Protein AF-W4GQ49-F1 (afdb_monomer_lite)

pLDDT: mean 74.9, std 24.07, range [25.61, 97.69]

Radius of gyration: 34.47 Å; chains: 1; bounding box: 85×135×71 Å

InterPro domains:
  IPR004911 Gamma interferon inducible lysosomal thiol reductase GILT [PF03227] (167-269)
  IPR004911 Gamma interferon inducible lysosomal thiol reductase GILT [PTHR13234] (159-349)
  IPR036249 Thioredoxin-like superfamily [SSF52833] (159-332)

Secondary structure (DSSP, 8-state):
-EE-TTS-EE-TT-HHHHHHHHHHHHHHHHHTT-HHHHHHHHHHHTS--SS--HHHHHHHH--SHHHHHHHHHHHHHTHHHHHHHHHHHHHHT--SSS--EEETTEEESBTTB---HHHHHHHHHHH--S-GGGS-GGGGGSTB----PPPPP-----S--PPPPEEEEEE--TT-HHHHHHIIIIIHHHHH-HHHHHHEEEEEETTTT-EEEETTEEE-TT-HHHHHHHHHHHHHHHH--SGGGGHHHHHHHHH--S-HHHHHHHHB-HHHHHHHHHHHHSSHHHHHHHHHHHHHTTS--SSSSEEEETTEEE--TTT---HHHHHHHHHHH---STT--TTSPPP-----------------------------------------------PPP--GGG--SS-------TTTTPPPP--S---PPPPPPP-----------TTHHHHHHHHHHHHHHHHH-PPP----

Foldseek 3Di:
DAQDPVRADADPVGDQVSLLLLLLLLLCVVCVVPPVSSCQLVCQQPDDPPPDRSLVSLVVSPVDPVSSVSSVCSSVPPSSVSSVVVVVVCVLVPDLADDWDDDPHDTPADPPGDHDPCNVLLVCLLPDPDQLVPRPLVSLLRFAFFHPPPDPPPDVPPPDPQFAAKEKEWEAWAPDPLQLVCLLAQVLVLLSDVLSLSRHDYHYFHQQQWDAPDQLRIDDPVDDQRVLVNLLVLQQCVVRVSVSSQSNLNNQLRPDPDRPLVSLPRRHHDPRSVSSVVSSVDCNSSVSNVVSNVVCVVDDDPDPRWMDINNRTDDDNVGRAHNCNVLASSLVNGDDPVSRDPSRDDDPPDDDDDDDDDDDDDDDDDDDDDDDDDDDDDDDDDDDDDDDDDDDDDDDDDDPVPCPDDPDDDPDDPPRSDDPDPDDDDDDDDDDDDDDDDPDDPDDDPPVVVVVVVVVVVVVVVVPDDDDDDDD

Structure (mmCIF, N/CA/C/O backbone):
data_AF-W4GQ49-F1
#
_entry.id   AF-W4GQ49-F1
#
loop_
_atom_site.group_PDB
_atom_site.id
_atom_site.type_symbol
_atom_site.label_atom_id
_atom_site.label_alt_id
_atom_site.label_comp_id
_atom_site.label_asym_id
_atom_site.label_entity_id
_atom_site.label_seq_id
_atom_site.pdbx_PDB_ins_code
_atom_site.Cartn_x
_atom_site.Cartn_y
_atom_site.Cartn_z
_atom_site.occupancy
_atom_site.B_iso_or_equiv
_atom_site.auth_seq_id
_atom_site.auth_comp_id
_atom_site.auth_asym_id
_atom_site.auth_atom_id
_atom_site.pdbx_PDB_model_num
ATOM 1 N N . MET A 1 1 ? 31.361 7.564 -21.799 1.00 84.38 1 MET A N 1
ATOM 2 C CA . MET A 1 1 ? 31.299 7.613 -23.273 1.00 84.38 1 MET A CA 1
ATOM 3 C C . MET A 1 1 ? 31.057 9.055 -23.700 1.00 84.38 1 MET A C 1
ATOM 5 O O . MET A 1 1 ? 30.232 9.712 -23.076 1.00 84.38 1 MET A O 1
ATOM 9 N N . THR A 1 2 ? 31.770 9.559 -24.704 1.00 85.75 2 THR A N 1
ATOM 10 C CA . THR A 1 2 ? 31.690 10.951 -25.185 1.00 85.75 2 THR A CA 1
ATOM 11 C C . THR A 1 2 ? 31.572 10.992 -26.701 1.00 85.75 2 THR A C 1
ATOM 13 O O . THR A 1 2 ? 32.126 10.136 -27.381 1.00 85.75 2 THR A O 1
ATOM 16 N N . GLU A 1 3 ? 30.863 11.976 -27.250 1.00 85.25 3 GLU A N 1
ATOM 17 C CA . GLU A 1 3 ? 30.873 12.192 -28.701 1.00 85.25 3 GLU A CA 1
ATOM 18 C C . GLU A 1 3 ? 32.237 12.722 -29.147 1.00 85.25 3 GLU A C 1
ATOM 20 O O . GLU A 1 3 ? 32.790 13.629 -28.519 1.00 85.25 3 GLU A O 1
ATOM 25 N N . SER A 1 4 ? 32.768 12.165 -30.232 1.00 81.44 4 SER A N 1
ATOM 26 C CA . SER A 1 4 ? 34.001 12.644 -30.848 1.00 81.44 4 SER A CA 1
ATOM 27 C C . SER A 1 4 ? 33.713 13.733 -31.882 1.00 81.44 4 SER A C 1
ATOM 29 O O . SER A 1 4 ? 32.619 13.835 -32.443 1.00 81.44 4 SER A O 1
ATOM 31 N N . ALA A 1 5 ? 34.714 14.574 -32.149 1.00 76.38 5 ALA A N 1
ATOM 32 C CA . ALA A 1 5 ? 34.583 15.729 -33.040 1.00 76.38 5 ALA A CA 1
ATOM 33 C C . ALA A 1 5 ? 34.258 15.361 -34.504 1.00 76.38 5 ALA A C 1
ATOM 35 O O . ALA A 1 5 ? 33.762 16.198 -35.254 1.00 76.38 5 ALA A O 1
ATOM 36 N N . ASP A 1 6 ? 34.525 14.120 -34.910 1.00 79.75 6 ASP A N 1
ATOM 37 C CA . ASP A 1 6 ? 34.216 13.554 -36.227 1.00 79.75 6 ASP A CA 1
ATOM 38 C C . ASP A 1 6 ? 32.800 12.953 -36.319 1.00 79.75 6 ASP A C 1
ATOM 40 O O . ASP A 1 6 ? 32.437 12.366 -37.338 1.00 79.75 6 ASP A O 1
ATOM 44 N N . GLY A 1 7 ? 31.980 13.101 -35.272 1.00 75.31 7 GLY A N 1
ATOM 45 C CA . GLY A 1 7 ? 30.632 12.540 -35.228 1.00 75.31 7 GLY A CA 1
ATOM 46 C C . GLY A 1 7 ? 30.602 11.041 -34.917 1.00 75.31 7 GLY A C 1
ATOM 47 O O . GLY A 1 7 ? 29.582 10.395 -35.170 1.00 75.31 7 GLY A O 1
ATOM 48 N N . GLY A 1 8 ? 31.686 10.488 -34.374 1.00 82.25 8 GLY A N 1
ATOM 49 C CA . GLY A 1 8 ? 31.729 9.163 -33.760 1.00 82.25 8 GLY A CA 1
ATOM 50 C C . GLY A 1 8 ? 31.443 9.192 -32.253 1.00 82.25 8 GLY A C 1
ATOM 51 O O . GLY A 1 8 ? 30.921 10.170 -31.707 1.00 82.25 8 GLY A O 1
ATOM 52 N N . VAL A 1 9 ? 31.795 8.096 -31.578 1.00 88.25 9 VAL A N 1
ATOM 53 C CA . VAL A 1 9 ? 31.730 7.994 -30.118 1.00 88.25 9 VAL A CA 1
ATOM 54 C C . VAL A 1 9 ? 33.012 7.390 -29.568 1.00 88.25 9 VAL A C 1
ATOM 56 O O . VAL A 1 9 ? 33.539 6.421 -30.113 1.00 88.25 9 VAL A O 1
ATOM 59 N N . GLU A 1 10 ? 33.489 7.954 -28.467 1.00 89.88 10 GLU A N 1
ATOM 60 C CA . GLU A 1 10 ? 34.624 7.476 -27.691 1.00 89.88 10 GLU A CA 1
ATOM 61 C C . GLU A 1 10 ? 34.137 6.804 -26.404 1.00 89.88 10 GLU A C 1
ATOM 63 O O . GLU A 1 10 ? 33.393 7.383 -25.602 1.00 89.88 10 GLU A O 1
ATOM 68 N N . CYS A 1 11 ? 34.569 5.562 -26.199 1.00 87.12 11 CYS A N 1
ATOM 69 C CA . CYS A 1 11 ? 34.204 4.732 -25.053 1.00 87.12 11 CYS A CA 1
ATOM 70 C C . CYS A 1 11 ? 35.450 4.416 -24.218 1.00 87.12 11 CYS A C 1
ATOM 72 O O . CYS A 1 11 ? 36.567 4.383 -24.739 1.00 87.12 11 CYS A O 1
ATOM 74 N N . VAL A 1 12 ? 35.267 4.235 -22.910 1.00 84.94 12 VAL A N 1
ATOM 75 C CA . VAL A 1 12 ? 36.365 4.147 -21.931 1.00 84.94 12 VAL A CA 1
ATOM 76 C C . VAL A 1 12 ? 37.170 2.854 -22.117 1.00 84.94 12 VAL A C 1
ATOM 78 O O . VAL A 1 12 ? 38.396 2.876 -22.096 1.00 84.94 12 VAL A O 1
ATOM 81 N N . GLY A 1 13 ? 36.485 1.745 -22.382 1.00 82.75 13 GLY A N 1
ATOM 82 C CA . GLY A 1 13 ? 37.007 0.445 -22.803 1.00 82.75 13 GLY A CA 1
ATOM 83 C C . GLY A 1 13 ? 37.364 0.360 -24.294 1.00 82.75 13 GLY A C 1
ATOM 84 O O . GLY A 1 13 ? 37.640 -0.725 -24.808 1.00 82.75 13 GLY A O 1
ATOM 85 N N . GLY A 1 14 ? 37.385 1.487 -25.011 1.00 88.44 14 GLY A N 1
ATOM 86 C CA . GLY A 1 14 ? 37.837 1.576 -26.396 1.00 88.44 14 GLY A CA 1
ATOM 87 C C . GLY A 1 14 ? 36.820 1.090 -27.434 1.00 88.44 14 GLY A C 1
ATOM 88 O O . GLY A 1 14 ? 35.615 1.020 -27.202 1.00 88.44 14 GLY A O 1
ATOM 89 N N . LYS A 1 15 ? 37.313 0.772 -28.639 1.00 87.19 15 LYS A N 1
ATOM 90 C CA . LYS A 1 15 ? 36.462 0.510 -29.818 1.00 87.19 15 LYS A CA 1
ATOM 91 C C . LYS A 1 15 ? 35.533 -0.695 -29.657 1.00 87.19 15 LYS A C 1
ATOM 93 O O . LYS A 1 15 ? 34.429 -0.669 -30.188 1.00 87.19 15 LYS A O 1
ATOM 98 N N . ALA A 1 16 ? 35.972 -1.735 -28.946 1.00 86.00 16 ALA A N 1
ATOM 99 C CA . ALA A 1 16 ? 35.158 -2.926 -28.715 1.00 86.00 16 ALA A CA 1
ATOM 100 C C . ALA A 1 16 ? 33.940 -2.625 -27.826 1.00 86.00 16 ALA A C 1
ATOM 102 O O . ALA A 1 16 ? 32.863 -3.139 -28.105 1.00 86.00 16 ALA A O 1
ATOM 103 N N . GLU A 1 17 ? 34.092 -1.758 -26.819 1.00 88.06 17 GLU A N 1
ATOM 104 C CA . GLU A 1 17 ? 32.987 -1.285 -25.973 1.00 88.06 17 GLU A CA 1
ATOM 105 C C . GLU A 1 17 ? 32.008 -0.422 -26.785 1.00 88.06 17 GLU A C 1
ATOM 107 O O . GLU A 1 17 ? 30.797 -0.610 -26.702 1.00 88.06 17 GLU A O 1
ATOM 112 N N . CYS A 1 18 ? 32.511 0.470 -27.647 1.00 89.31 18 CYS A N 1
ATOM 113 C CA . CYS A 1 18 ? 31.642 1.246 -28.539 1.00 89.31 18 CYS A CA 1
ATOM 114 C C . CYS A 1 18 ? 30.827 0.358 -29.484 1.00 89.31 18 CYS A C 1
ATOM 116 O O . CYS A 1 18 ? 29.641 0.607 -29.697 1.00 89.31 18 CYS A O 1
ATOM 118 N N . ASP A 1 19 ? 31.449 -0.684 -30.041 1.00 90.19 19 ASP A N 1
ATOM 119 C CA . ASP A 1 19 ? 30.754 -1.643 -30.898 1.00 90.19 19 ASP A CA 1
ATOM 120 C C . ASP A 1 19 ? 29.644 -2.378 -30.133 1.00 90.19 19 ASP A C 1
ATOM 122 O O . ASP A 1 19 ? 28.528 -2.509 -30.639 1.00 90.19 19 ASP A O 1
ATOM 126 N N . ALA A 1 20 ? 29.927 -2.770 -28.886 1.00 90.12 20 ALA A N 1
ATOM 127 C CA . ALA A 1 20 ? 28.974 -3.394 -27.973 1.00 90.12 20 ALA A CA 1
ATOM 128 C C . ALA A 1 20 ? 27.756 -2.497 -27.719 1.00 90.12 20 ALA A C 1
ATOM 130 O O . ALA A 1 20 ? 26.614 -2.926 -27.876 1.00 90.12 20 ALA A O 1
ATOM 131 N N . HIS A 1 21 ? 27.990 -1.226 -27.392 1.00 92.12 21 HIS A N 1
ATOM 132 C CA . HIS A 1 21 ? 26.919 -0.280 -27.100 1.00 92.12 21 HIS A CA 1
ATOM 133 C C . HIS A 1 21 ? 26.017 0.006 -28.302 1.00 92.12 21 HIS A C 1
ATOM 135 O O . HIS A 1 21 ? 24.813 0.188 -28.123 1.00 92.12 21 HIS A O 1
ATOM 141 N N . LEU A 1 22 ? 26.555 -0.007 -29.527 1.00 93.69 22 LEU A N 1
ATOM 142 C CA . LEU A 1 22 ? 25.735 0.085 -30.738 1.00 93.69 22 LEU A CA 1
ATOM 143 C C . LEU A 1 22 ? 24.793 -1.118 -30.871 1.00 93.69 22 LEU A C 1
ATOM 145 O O . LEU A 1 22 ? 23.616 -0.945 -31.191 1.00 93.69 22 LEU A O 1
ATOM 149 N N . TRP A 1 23 ? 25.282 -2.329 -30.590 1.00 94.88 23 TRP A N 1
ATOM 150 C CA . TRP A 1 23 ? 24.435 -3.522 -30.558 1.00 94.88 23 TRP A CA 1
ATOM 151 C C . TRP A 1 23 ? 23.363 -3.433 -29.474 1.00 94.88 23 TRP A C 1
ATOM 153 O O . TRP A 1 23 ? 22.190 -3.672 -29.752 1.00 94.88 23 TRP A O 1
ATOM 163 N N . MET A 1 24 ? 23.739 -3.037 -28.259 1.00 94.75 24 MET A N 1
ATOM 164 C CA . MET A 1 24 ? 22.813 -2.903 -27.131 1.00 94.75 24 MET A CA 1
ATOM 165 C C . MET A 1 24 ? 21.728 -1.859 -27.404 1.00 94.75 24 MET A C 1
ATOM 167 O O . MET A 1 24 ? 20.563 -2.116 -27.113 1.00 94.75 24 MET A O 1
ATOM 171 N N . ALA A 1 25 ? 22.072 -0.727 -28.027 1.00 96.06 25 ALA A N 1
ATOM 172 C CA . ALA A 1 25 ? 21.101 0.281 -28.451 1.00 96.06 25 ALA A CA 1
ATOM 173 C C . ALA A 1 25 ? 20.069 -0.300 -29.435 1.00 96.06 25 ALA A C 1
ATOM 175 O O . ALA A 1 25 ? 18.867 -0.097 -29.268 1.00 96.06 25 ALA A O 1
ATOM 176 N N . CYS A 1 26 ? 20.521 -1.093 -30.409 1.00 97.06 26 CYS A N 1
ATOM 177 C CA . CYS A 1 26 ? 19.638 -1.775 -31.355 1.00 97.06 26 CYS A CA 1
ATOM 178 C C . CYS A 1 26 ? 18.760 -2.851 -30.698 1.00 97.06 26 CYS A C 1
ATOM 180 O O . CYS A 1 26 ? 17.586 -2.981 -31.041 1.00 97.06 26 CYS A O 1
ATOM 182 N N . ILE A 1 27 ? 19.292 -3.604 -29.729 1.00 95.69 27 ILE A N 1
ATOM 183 C CA . ILE A 1 27 ? 18.521 -4.592 -28.956 1.00 95.69 27 ILE A CA 1
ATOM 184 C C . ILE A 1 27 ? 17.431 -3.889 -28.139 1.00 95.69 27 ILE A C 1
ATOM 186 O O . ILE A 1 27 ? 16.280 -4.332 -28.134 1.00 95.69 27 ILE A O 1
ATOM 190 N N . LEU A 1 28 ? 17.773 -2.778 -27.477 1.00 95.06 28 LEU A N 1
ATOM 191 C CA . LEU A 1 28 ? 16.820 -1.974 -26.714 1.00 95.06 28 LEU A CA 1
ATOM 192 C C . LEU A 1 28 ? 15.681 -1.476 -27.605 1.00 95.06 28 LEU A C 1
ATOM 194 O O . LEU A 1 28 ? 14.524 -1.645 -27.229 1.00 95.06 28 LEU A O 1
ATOM 198 N N . ASP A 1 29 ? 15.981 -0.930 -28.787 1.00 95.88 29 ASP A N 1
ATOM 199 C CA . ASP A 1 29 ? 14.945 -0.431 -29.696 1.00 95.88 29 ASP A CA 1
ATOM 200 C C . ASP A 1 29 ? 14.069 -1.555 -30.270 1.00 95.88 29 ASP A C 1
ATOM 202 O O . ASP A 1 29 ? 12.838 -1.466 -30.220 1.00 95.88 29 ASP A O 1
ATOM 206 N N . ARG A 1 30 ? 14.681 -2.654 -30.734 1.00 95.00 30 ARG A N 1
ATOM 207 C CA . ARG A 1 30 ? 13.967 -3.788 -31.345 1.00 95.00 30 ARG A CA 1
ATOM 208 C C . ARG A 1 30 ? 12.953 -4.419 -30.394 1.00 95.00 30 ARG A C 1
ATOM 210 O O . ARG A 1 30 ? 11.854 -4.773 -30.820 1.00 95.00 30 ARG A O 1
ATOM 217 N N . PHE A 1 31 ? 13.307 -4.557 -29.116 1.00 95.00 31 PHE A N 1
ATOM 218 C CA . PHE A 1 31 ? 12.493 -5.268 -28.126 1.00 95.00 31 PHE A CA 1
ATOM 219 C C . PHE A 1 31 ? 11.797 -4.349 -27.111 1.00 95.00 31 PHE A C 1
ATOM 221 O O . PHE A 1 31 ? 11.139 -4.857 -26.203 1.00 95.00 31 PHE A O 1
ATOM 228 N N . LYS A 1 32 ? 11.840 -3.016 -27.278 1.00 92.38 32 LYS A N 1
ATOM 229 C CA . LYS A 1 32 ? 11.320 -2.014 -26.315 1.00 92.38 32 LYS A CA 1
ATOM 230 C C . LYS A 1 32 ? 9.900 -2.251 -25.794 1.00 92.38 32 LYS A C 1
ATOM 232 O O . LYS A 1 32 ? 9.590 -1.866 -24.672 1.00 92.38 32 LYS A O 1
ATOM 237 N N . ALA A 1 33 ? 9.040 -2.898 -26.581 1.00 93.38 33 ALA A N 1
ATOM 238 C CA . ALA A 1 33 ? 7.663 -3.207 -26.197 1.00 93.38 33 ALA A CA 1
ATOM 239 C C . ALA A 1 33 ? 7.535 -4.372 -25.191 1.00 93.38 33 ALA A C 1
ATOM 241 O O . ALA A 1 33 ? 6.463 -4.577 -24.625 1.00 93.38 33 ALA A O 1
ATOM 242 N N . SER A 1 34 ? 8.597 -5.152 -24.966 1.00 91.69 34 SER A N 1
ATOM 243 C CA . SER A 1 34 ? 8.596 -6.314 -24.076 1.00 91.69 34 SER A CA 1
ATOM 244 C C . SER A 1 34 ? 9.815 -6.285 -23.152 1.00 91.69 34 SER A C 1
ATOM 246 O O . SER A 1 34 ? 10.869 -6.819 -23.507 1.00 91.69 34 SER A O 1
ATOM 248 N N . PRO A 1 35 ? 9.674 -5.752 -21.920 1.00 86.69 35 PRO A N 1
ATOM 249 C CA . PRO A 1 35 ? 10.741 -5.775 -20.918 1.00 86.69 35 PRO A CA 1
ATOM 250 C C . PRO A 1 35 ? 11.308 -7.180 -20.683 1.00 86.69 35 PRO A C 1
ATOM 252 O O . PRO A 1 35 ? 12.508 -7.344 -20.469 1.00 86.69 35 PRO A O 1
ATOM 255 N N . LYS A 1 36 ? 10.463 -8.217 -20.786 1.00 86.50 36 LYS A N 1
ATOM 256 C CA . LYS A 1 36 ? 10.875 -9.623 -20.698 1.00 86.50 36 LYS A CA 1
ATOM 257 C C . LYS A 1 36 ? 11.817 -10.023 -21.836 1.00 86.50 36 LYS A C 1
ATOM 259 O O . LYS A 1 36 ? 12.846 -10.638 -21.570 1.00 86.50 36 LYS A O 1
ATOM 264 N N . ASN A 1 37 ? 11.479 -9.707 -23.086 1.00 88.62 37 ASN A N 1
ATOM 265 C CA . ASN A 1 37 ? 12.320 -10.087 -24.222 1.00 88.62 37 ASN A CA 1
ATOM 266 C C . ASN A 1 37 ? 13.613 -9.270 -24.221 1.00 88.62 37 ASN A C 1
ATOM 268 O O . ASN A 1 37 ? 14.686 -9.859 -24.309 1.00 88.62 37 ASN A O 1
ATOM 272 N N . THR A 1 38 ? 13.525 -7.951 -24.014 1.00 92.12 38 THR A N 1
ATOM 273 C CA . THR A 1 38 ? 14.699 -7.075 -23.898 1.00 92.12 38 THR A CA 1
ATOM 274 C C . THR A 1 38 ? 15.666 -7.577 -22.834 1.00 92.12 38 THR A C 1
ATOM 276 O O . THR A 1 38 ? 16.837 -7.780 -23.131 1.00 92.12 38 THR A O 1
ATOM 279 N N . SER A 1 39 ? 15.189 -7.841 -21.611 1.00 85.88 39 SER A N 1
ATOM 280 C CA . SER A 1 39 ? 16.050 -8.328 -20.521 1.00 85.88 39 SER A CA 1
ATOM 281 C C . SER A 1 39 ? 16.631 -9.714 -20.796 1.00 85.88 39 SER A C 1
ATOM 283 O O . SER A 1 39 ? 17.797 -9.946 -20.499 1.00 85.88 39 SER A O 1
ATOM 285 N N . THR A 1 40 ? 15.864 -10.621 -21.409 1.00 86.81 40 THR A N 1
ATOM 286 C CA . THR A 1 40 ? 16.351 -11.962 -21.776 1.00 86.81 40 THR A CA 1
ATOM 287 C C . THR A 1 40 ? 17.489 -11.882 -22.792 1.00 86.81 40 THR A C 1
ATOM 289 O O . THR A 1 40 ? 18.523 -12.526 -22.614 1.00 86.81 40 THR A O 1
ATOM 292 N N . HIS A 1 41 ? 17.314 -11.083 -23.845 1.00 89.81 41 HIS A N 1
ATOM 293 C CA . HIS A 1 41 ? 18.328 -10.918 -24.880 1.00 89.81 41 HIS A CA 1
ATOM 294 C C . HIS A 1 41 ? 19.544 -10.152 -24.366 1.00 89.81 41 HIS A C 1
ATOM 296 O O . HIS A 1 41 ? 20.662 -10.597 -24.604 1.00 89.81 41 HIS A O 1
ATOM 302 N N . MET A 1 42 ? 19.340 -9.076 -23.601 1.00 89.75 42 MET A N 1
ATOM 303 C CA . MET A 1 42 ? 20.432 -8.314 -22.997 1.00 89.75 42 MET A CA 1
ATOM 304 C C . MET A 1 42 ? 21.261 -9.185 -22.049 1.00 89.75 42 MET A C 1
ATOM 306 O O . MET A 1 42 ? 22.477 -9.223 -22.165 1.00 89.75 42 MET A O 1
ATOM 310 N N . ALA A 1 43 ? 20.619 -9.972 -21.179 1.00 86.31 43 ALA A N 1
ATOM 311 C CA . ALA A 1 43 ? 21.322 -10.866 -20.260 1.00 86.31 43 ALA A CA 1
ATOM 312 C C . ALA A 1 43 ? 22.131 -11.959 -20.977 1.00 86.31 43 ALA A C 1
ATOM 314 O O . ALA A 1 43 ? 23.179 -12.363 -20.482 1.00 86.31 43 ALA A O 1
ATOM 315 N N . CYS A 1 44 ? 21.657 -12.450 -22.128 1.00 86.25 44 CYS A N 1
ATOM 316 C CA . CYS A 1 44 ? 22.440 -13.356 -22.969 1.00 86.25 44 CYS A CA 1
ATOM 317 C C . CYS A 1 44 ? 23.625 -12.631 -23.615 1.00 86.25 44 CYS A C 1
ATOM 319 O O . CYS A 1 44 ? 24.736 -13.154 -23.621 1.00 86.25 44 CYS A O 1
ATOM 321 N N . PHE A 1 45 ? 23.387 -11.432 -24.147 1.00 86.38 45 PHE A N 1
ATOM 322 C CA . PHE A 1 45 ? 24.373 -10.660 -24.896 1.00 86.38 45 PHE A CA 1
ATOM 323 C C . PHE A 1 45 ? 25.534 -10.175 -24.011 1.00 86.38 45 PHE A C 1
ATOM 325 O O . PHE A 1 45 ? 26.696 -10.248 -24.408 1.00 86.38 45 PHE A O 1
ATOM 332 N N . GLU A 1 46 ? 25.221 -9.780 -22.778 1.00 84.75 46 GLU A N 1
ATOM 333 C CA . GLU A 1 46 ? 26.175 -9.414 -21.719 1.00 84.75 46 GLU A CA 1
ATOM 334 C C . GLU A 1 46 ? 26.818 -10.629 -21.036 1.00 84.75 46 GLU A C 1
ATOM 336 O O . GLU A 1 46 ? 27.689 -10.489 -20.182 1.00 84.75 46 GLU A O 1
ATOM 341 N N . SER A 1 47 ? 26.381 -11.846 -21.363 1.00 75.00 47 SER A N 1
ATOM 342 C CA . SER A 1 47 ? 26.927 -13.049 -20.745 1.00 75.00 47 SER A CA 1
ATOM 343 C C . SER A 1 47 ? 28.263 -13.467 -21.355 1.00 75.00 47 SER A C 1
ATOM 345 O O . SER A 1 47 ? 28.453 -13.318 -22.560 1.00 75.00 47 SER A O 1
ATOM 347 N N . ASP A 1 48 ? 29.123 -14.030 -20.496 1.00 67.81 48 ASP A N 1
ATOM 348 C CA . ASP A 1 48 ? 30.453 -14.634 -20.712 1.00 67.81 48 ASP A CA 1
ATOM 349 C C . ASP A 1 48 ? 31.397 -13.925 -21.715 1.00 67.81 48 ASP A C 1
ATOM 351 O O . ASP A 1 48 ? 31.107 -13.733 -22.899 1.00 67.81 48 ASP A O 1
ATOM 355 N N . ASP A 1 49 ? 32.608 -13.616 -21.253 1.00 62.03 49 ASP A N 1
ATOM 356 C CA . ASP A 1 49 ? 33.684 -12.969 -22.021 1.00 62.03 49 ASP A CA 1
ATOM 357 C C . ASP A 1 49 ? 34.484 -13.968 -22.879 1.00 62.03 49 ASP A C 1
ATOM 359 O O . ASP A 1 49 ? 35.663 -13.761 -23.178 1.00 62.03 49 ASP A O 1
ATOM 363 N N . SER A 1 50 ? 33.879 -15.094 -23.268 1.00 54.00 50 SER A N 1
ATOM 364 C CA . SER A 1 50 ? 34.567 -16.233 -23.883 1.00 54.00 50 SER A CA 1
ATOM 365 C C . SER A 1 50 ? 34.982 -16.006 -25.341 1.00 54.00 50 SER A C 1
ATOM 367 O O . SER A 1 50 ? 34.571 -16.731 -26.233 1.00 54.00 50 SER A O 1
ATOM 369 N N . GLY A 1 51 ? 35.836 -15.016 -25.615 1.00 62.22 51 GLY A N 1
ATOM 370 C CA . GLY A 1 51 ? 36.564 -14.850 -26.884 1.00 62.22 51 GLY A CA 1
ATOM 371 C C . GLY A 1 51 ? 35.711 -14.685 -28.151 1.00 62.22 51 GLY A C 1
ATOM 372 O O . GLY A 1 51 ? 36.267 -14.658 -29.248 1.00 62.22 51 GLY A O 1
ATOM 373 N N . TYR A 1 52 ? 34.389 -14.589 -28.014 1.00 75.06 52 TYR A N 1
ATOM 374 C CA . TYR A 1 52 ? 33.437 -14.415 -29.102 1.00 75.06 52 TYR A CA 1
ATOM 375 C C . TYR A 1 52 ? 33.418 -12.967 -29.584 1.00 75.06 52 TYR A C 1
ATOM 377 O O . TYR A 1 52 ? 33.504 -12.030 -28.788 1.00 75.06 52 TYR A O 1
ATOM 385 N N . THR A 1 53 ? 33.255 -12.772 -30.892 1.00 85.31 53 THR A N 1
ATOM 386 C CA . THR A 1 53 ? 32.974 -11.440 -31.434 1.00 85.31 53 THR A CA 1
ATOM 387 C C . THR A 1 53 ? 31.534 -11.032 -31.116 1.00 85.31 53 THR A C 1
ATOM 389 O O . THR A 1 53 ? 30.670 -11.879 -30.876 1.00 85.31 53 THR A O 1
ATOM 392 N N . TRP A 1 54 ? 31.229 -9.733 -31.166 1.00 86.19 54 TRP A N 1
ATOM 393 C CA . TRP A 1 54 ? 29.852 -9.263 -30.979 1.00 86.19 54 TRP A CA 1
ATOM 394 C C . TRP A 1 54 ? 28.876 -9.868 -31.997 1.00 86.19 54 TRP A C 1
ATOM 396 O O . TRP A 1 54 ? 27.748 -10.199 -31.643 1.00 86.19 54 TRP A O 1
ATOM 406 N N . SER A 1 55 ? 29.324 -10.106 -33.231 1.00 84.25 55 SER A N 1
ATOM 407 C CA . SER A 1 55 ? 28.530 -10.793 -34.257 1.00 84.25 55 SER A CA 1
ATOM 408 C C . SER A 1 55 ? 28.233 -12.254 -33.896 1.00 84.25 55 SER A C 1
ATOM 410 O O . SER A 1 55 ? 27.118 -12.722 -34.121 1.00 84.25 55 SER A O 1
ATOM 412 N N . ASP A 1 56 ? 29.185 -12.970 -33.286 1.00 85.94 56 ASP A N 1
ATOM 413 C CA . ASP A 1 56 ? 28.954 -14.344 -32.813 1.00 85.94 56 ASP A CA 1
ATOM 414 C C . ASP A 1 56 ? 27.915 -14.364 -31.686 1.00 85.94 56 ASP A C 1
ATOM 416 O O . ASP A 1 56 ? 27.037 -15.230 -31.654 1.00 85.94 56 ASP A O 1
ATOM 420 N N . LYS A 1 57 ? 27.962 -13.366 -30.791 1.00 87.00 57 LYS A N 1
ATOM 421 C CA . LYS A 1 57 ? 26.960 -13.192 -29.733 1.00 87.00 57 LYS A CA 1
ATOM 422 C C . LYS A 1 57 ? 25.571 -12.905 -30.304 1.00 87.00 57 LYS A C 1
ATOM 424 O O . LYS A 1 57 ? 24.592 -13.424 -29.771 1.00 87.00 57 LYS A O 1
ATOM 429 N N . ILE A 1 58 ? 25.463 -12.166 -31.412 1.00 89.56 58 ILE A N 1
ATOM 430 C CA . ILE A 1 58 ? 24.185 -11.988 -32.119 1.00 89.56 58 ILE A CA 1
ATOM 431 C C . ILE A 1 58 ? 23.663 -13.330 -32.639 1.00 89.56 58 ILE A C 1
ATOM 433 O O . ILE A 1 58 ? 22.537 -13.714 -32.329 1.00 89.56 58 ILE A O 1
ATOM 437 N N . ALA A 1 59 ? 24.489 -14.090 -33.357 1.00 85.50 59 ALA A N 1
ATOM 438 C CA . ALA A 1 59 ? 24.082 -15.393 -33.884 1.00 85.50 59 ALA A CA 1
ATOM 439 C C . ALA A 1 59 ? 23.683 -16.387 -32.775 1.00 85.50 59 ALA A C 1
ATOM 441 O O . ALA A 1 59 ? 22.808 -17.231 -32.969 1.00 85.50 59 ALA A O 1
ATOM 442 N N . PHE A 1 60 ? 24.310 -16.289 -31.600 1.00 86.06 60 PHE A N 1
ATOM 443 C CA . PHE A 1 60 ? 24.025 -17.159 -30.463 1.00 86.06 60 PHE A CA 1
ATOM 444 C C . PHE A 1 60 ? 22.767 -16.748 -29.680 1.00 86.06 60 PHE A C 1
ATOM 446 O O . PHE A 1 60 ? 21.923 -17.592 -29.364 1.00 86.06 60 PHE A O 1
ATOM 453 N N . CYS A 1 61 ? 22.629 -15.461 -29.354 1.00 88.31 61 CYS A N 1
ATOM 454 C CA . CYS A 1 61 ? 21.565 -14.954 -28.483 1.00 88.31 61 CYS A CA 1
ATOM 455 C C . CYS A 1 61 ? 20.237 -14.691 -29.204 1.00 88.31 61 CYS A C 1
ATOM 457 O O . CYS A 1 61 ? 19.200 -14.563 -28.544 1.00 88.31 61 CYS A O 1
ATOM 459 N N . PHE A 1 62 ? 20.245 -14.641 -30.537 1.00 90.44 62 PHE A N 1
ATOM 460 C CA . PHE A 1 62 ? 19.075 -14.352 -31.361 1.00 90.44 62 PHE A CA 1
ATOM 461 C C . PHE A 1 62 ? 18.846 -15.498 -32.344 1.00 90.44 62 PHE A C 1
ATOM 463 O O . PHE A 1 62 ? 19.455 -15.579 -33.404 1.00 90.44 62 PHE A O 1
ATOM 470 N N . LYS A 1 63 ? 17.961 -16.425 -31.959 1.00 84.81 63 LYS A N 1
ATOM 471 C CA . LYS A 1 63 ? 17.664 -17.633 -32.749 1.00 84.81 63 LYS A CA 1
ATOM 472 C C . LYS A 1 63 ? 16.818 -17.356 -33.990 1.00 84.81 63 LYS A C 1
ATOM 474 O O . LYS A 1 63 ? 16.828 -18.165 -34.913 1.00 84.81 63 LYS A O 1
ATOM 479 N N . ASP A 1 64 ? 16.050 -16.270 -33.980 1.00 92.00 64 ASP A N 1
ATOM 480 C CA . ASP A 1 64 ? 15.283 -15.839 -35.142 1.00 92.00 64 ASP A CA 1
ATOM 481 C C . ASP A 1 64 ? 16.212 -15.091 -36.105 1.00 92.00 64 ASP A C 1
ATOM 483 O O . ASP A 1 64 ? 16.806 -14.068 -35.758 1.00 92.00 64 ASP A O 1
ATOM 487 N N . ALA A 1 65 ? 16.337 -15.615 -37.325 1.00 90.81 65 ALA A N 1
ATOM 488 C CA . ALA A 1 65 ? 17.171 -15.019 -38.358 1.00 90.81 65 ALA A CA 1
ATOM 489 C C . ALA A 1 65 ? 16.707 -13.601 -38.730 1.00 90.81 65 ALA A C 1
ATOM 491 O O . ALA A 1 65 ? 17.546 -12.753 -39.020 1.00 90.81 65 ALA A O 1
ATOM 492 N N . ALA A 1 66 ? 15.400 -13.320 -38.681 1.00 94.12 66 ALA A N 1
ATOM 493 C CA . ALA A 1 66 ? 14.870 -11.994 -38.974 1.00 94.12 66 ALA A CA 1
ATOM 494 C C . ALA A 1 66 ? 15.298 -10.967 -37.917 1.00 94.12 66 ALA A C 1
ATOM 496 O O . ALA A 1 66 ? 15.619 -9.831 -38.263 1.00 94.12 66 ALA A O 1
ATOM 497 N N . ASP A 1 67 ? 15.353 -11.366 -36.642 1.00 94.25 67 ASP A N 1
ATOM 498 C CA . ASP A 1 67 ? 15.839 -10.493 -35.572 1.00 94.25 67 ASP A CA 1
ATOM 499 C C . ASP A 1 67 ? 17.341 -10.237 -35.702 1.00 94.25 67 ASP A C 1
ATOM 501 O O . ASP A 1 67 ? 17.770 -9.089 -35.608 1.00 94.25 67 ASP A O 1
ATOM 505 N N . ALA A 1 68 ? 18.141 -11.268 -35.991 1.00 92.94 68 ALA A N 1
ATOM 506 C CA . ALA A 1 68 ? 19.571 -11.093 -36.240 1.00 92.94 68 ALA A CA 1
ATOM 507 C C . ALA A 1 68 ? 19.825 -10.135 -37.421 1.00 92.94 68 ALA A C 1
ATOM 509 O O . ALA A 1 68 ? 20.598 -9.184 -37.287 1.00 92.94 68 ALA A O 1
ATOM 510 N N . THR A 1 69 ? 19.132 -10.324 -38.551 1.00 95.44 69 THR A N 1
ATOM 511 C CA . THR A 1 69 ? 19.221 -9.429 -39.717 1.00 95.44 69 THR A CA 1
ATOM 512 C C . THR A 1 69 ? 18.834 -7.995 -39.362 1.00 95.44 69 THR A C 1
ATOM 514 O O . THR A 1 69 ? 19.596 -7.075 -39.658 1.00 95.44 69 THR A O 1
ATOM 517 N N . ALA A 1 70 ? 17.713 -7.795 -38.665 1.00 96.19 70 ALA A N 1
ATOM 518 C CA . ALA A 1 70 ? 17.261 -6.464 -38.265 1.00 96.19 70 ALA A CA 1
ATOM 519 C C . ALA A 1 70 ? 18.265 -5.755 -37.340 1.00 96.19 70 ALA A C 1
ATOM 521 O O . ALA A 1 70 ? 18.473 -4.548 -37.460 1.00 96.19 70 ALA A O 1
ATOM 522 N N . LEU A 1 71 ? 18.922 -6.486 -36.434 1.00 96.62 71 LEU A N 1
ATOM 523 C CA . LEU A 1 71 ? 19.948 -5.916 -35.559 1.00 96.62 71 LEU A CA 1
ATOM 524 C C . LEU A 1 71 ? 21.200 -5.503 -36.353 1.00 96.62 71 LEU A C 1
ATOM 526 O O . LEU A 1 71 ? 21.749 -4.429 -36.099 1.00 96.62 71 LEU A O 1
ATOM 530 N N . HIS A 1 72 ? 21.627 -6.300 -37.340 1.00 95.50 72 HIS A N 1
ATOM 531 C CA . HIS A 1 72 ? 22.721 -5.928 -38.249 1.00 95.50 72 HIS A CA 1
ATOM 532 C C . HIS A 1 72 ? 22.388 -4.656 -39.048 1.00 95.50 72 HIS A C 1
ATOM 534 O O . HIS A 1 72 ? 23.195 -3.722 -39.100 1.00 95.50 72 HIS A O 1
ATOM 540 N N . GLU A 1 73 ? 21.191 -4.591 -39.634 1.00 96.75 73 GLU A N 1
ATOM 541 C CA . GLU A 1 73 ? 20.709 -3.416 -40.368 1.00 96.75 73 GLU A CA 1
ATOM 542 C C . GLU A 1 73 ? 20.648 -2.182 -39.463 1.00 96.75 73 GLU A C 1
ATOM 544 O O . GLU A 1 73 ? 21.188 -1.132 -39.816 1.00 96.75 73 GLU A O 1
ATOM 549 N N . CYS A 1 74 ? 20.081 -2.319 -38.260 1.00 97.06 74 CYS A N 1
ATOM 550 C CA . CYS A 1 74 ? 20.032 -1.249 -37.268 1.00 97.06 74 CYS A CA 1
ATOM 551 C C . CYS A 1 74 ? 21.429 -0.708 -36.961 1.00 97.06 74 CYS A C 1
ATOM 553 O O . CYS A 1 74 ? 21.659 0.498 -37.083 1.00 97.06 74 CYS A O 1
ATOM 555 N N . LYS A 1 75 ? 22.385 -1.587 -36.639 1.00 95.00 75 LYS A N 1
ATOM 556 C CA . LYS A 1 75 ? 23.741 -1.179 -36.261 1.00 95.00 75 LYS A CA 1
ATOM 557 C C . LYS A 1 75 ? 24.442 -0.392 -37.366 1.00 95.00 75 LYS A C 1
ATOM 559 O O . LYS A 1 75 ? 25.122 0.588 -37.072 1.00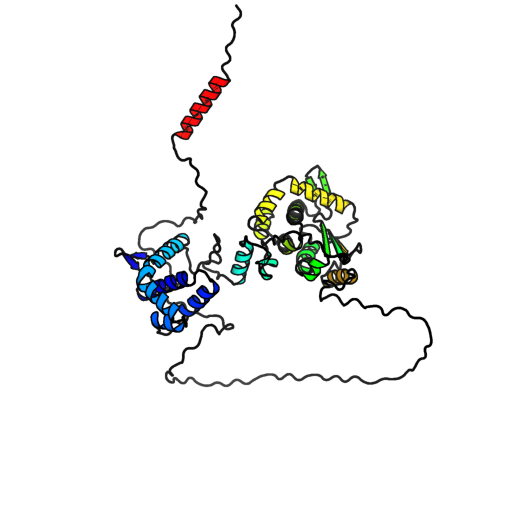 95.00 75 LYS A O 1
ATOM 564 N N . THR A 1 76 ? 24.296 -0.822 -38.619 1.00 94.12 76 THR A N 1
ATOM 565 C CA . THR A 1 76 ? 24.925 -0.152 -39.772 1.00 94.12 76 THR A CA 1
ATOM 566 C C . THR A 1 76 ? 24.198 1.118 -40.214 1.00 94.12 76 THR A C 1
ATOM 568 O O . THR A 1 76 ? 24.836 2.012 -40.761 1.00 94.12 76 THR A O 1
ATOM 571 N N . GLY A 1 77 ? 22.886 1.207 -39.979 1.00 94.50 77 GLY A N 1
ATOM 572 C CA . GLY A 1 77 ? 22.053 2.317 -40.432 1.00 94.50 77 GLY A CA 1
ATOM 573 C C . GLY A 1 77 ? 21.900 3.435 -39.403 1.00 94.50 77 GLY A C 1
ATOM 574 O O . GLY A 1 77 ? 22.365 4.550 -39.620 1.00 94.50 77 GLY A O 1
ATOM 575 N N . HIS A 1 78 ? 21.204 3.162 -38.296 1.00 93.50 78 HIS A N 1
ATOM 576 C CA . HIS A 1 78 ? 20.745 4.194 -37.352 1.00 93.50 78 HIS A CA 1
ATOM 577 C C . HIS A 1 78 ? 21.126 3.930 -35.887 1.00 93.50 78 HIS A C 1
ATOM 579 O O . HIS A 1 78 ? 20.790 4.736 -35.020 1.00 93.50 78 HIS A O 1
ATOM 585 N N . GLY A 1 79 ? 21.879 2.863 -35.598 1.00 94.50 79 GLY A N 1
ATOM 586 C CA . GLY A 1 79 ? 22.310 2.503 -34.244 1.00 94.50 79 GLY A CA 1
ATOM 587 C C . GLY A 1 79 ? 23.088 3.614 -33.534 1.00 94.50 79 GLY A C 1
ATOM 588 O O . GLY A 1 79 ? 22.932 3.801 -32.332 1.00 94.50 79 GLY A O 1
ATOM 589 N N . ILE A 1 80 ? 23.854 4.420 -34.278 1.00 92.81 80 ILE A N 1
ATOM 590 C CA . ILE A 1 80 ? 24.560 5.583 -33.723 1.00 92.81 80 ILE A CA 1
ATOM 591 C C . ILE A 1 80 ? 23.601 6.667 -33.211 1.00 92.81 80 ILE A C 1
ATOM 593 O O . ILE A 1 80 ? 23.867 7.285 -32.185 1.00 92.81 80 ILE A O 1
ATOM 597 N N . ASN A 1 81 ? 22.469 6.880 -33.883 1.00 94.38 81 ASN A N 1
ATOM 598 C CA . ASN A 1 81 ? 21.476 7.865 -33.457 1.00 94.38 81 ASN A CA 1
ATOM 599 C C . ASN A 1 81 ? 20.751 7.379 -32.197 1.00 94.38 81 ASN A C 1
ATOM 601 O O . ASN A 1 81 ? 20.619 8.144 -31.247 1.00 94.38 81 ASN A O 1
ATOM 605 N N . LEU A 1 82 ? 20.388 6.091 -32.147 1.00 95.81 82 LEU A N 1
ATOM 606 C CA . LEU A 1 82 ? 19.821 5.473 -30.943 1.00 95.81 82 LEU A CA 1
ATOM 607 C C . LEU A 1 82 ? 20.783 5.570 -29.755 1.00 95.81 82 LEU A C 1
ATOM 609 O O . LEU A 1 82 ? 20.380 5.937 -28.653 1.00 95.81 82 LEU A O 1
ATOM 613 N N . LEU A 1 83 ? 22.070 5.284 -29.973 1.00 94.12 83 LEU A N 1
ATOM 614 C CA . LEU A 1 83 ? 23.077 5.379 -28.919 1.00 94.12 83 LEU A CA 1
ATOM 615 C C . LEU A 1 83 ? 23.196 6.811 -28.379 1.00 94.12 83 LEU A C 1
ATOM 617 O O . LEU A 1 83 ? 23.248 6.996 -27.166 1.00 94.12 83 LEU A O 1
ATOM 621 N N . ARG A 1 84 ? 23.160 7.829 -29.246 1.00 92.06 84 ARG A N 1
ATOM 622 C CA . ARG A 1 84 ? 23.154 9.242 -28.830 1.00 92.06 84 ARG A CA 1
ATOM 623 C C . ARG A 1 84 ? 21.940 9.607 -27.986 1.00 92.06 84 ARG A C 1
ATOM 625 O O . ARG A 1 84 ? 22.093 10.268 -26.961 1.00 92.06 84 ARG A O 1
ATOM 632 N N . GLU A 1 85 ? 20.749 9.166 -28.384 1.00 92.00 85 GLU A N 1
ATOM 633 C CA . GLU A 1 85 ? 19.528 9.380 -27.598 1.00 92.00 85 GLU A CA 1
ATOM 634 C C . GLU A 1 85 ? 19.666 8.767 -26.197 1.00 92.00 85 GLU A C 1
ATOM 636 O O . GLU A 1 85 ? 19.392 9.429 -25.193 1.00 92.00 85 GLU A O 1
ATOM 641 N N . LEU A 1 86 ? 20.191 7.541 -26.111 1.00 90.38 86 LEU A N 1
ATOM 642 C CA . LEU A 1 86 ? 20.457 6.870 -24.838 1.00 90.38 86 LEU A CA 1
ATOM 643 C C . LEU A 1 86 ? 21.536 7.582 -24.008 1.00 90.38 86 LEU A C 1
ATOM 645 O O . LEU A 1 86 ? 21.394 7.674 -22.790 1.00 90.38 86 LEU A O 1
ATOM 649 N N . MET A 1 87 ? 22.580 8.135 -24.633 1.00 88.44 87 MET A N 1
ATOM 650 C CA . MET A 1 87 ? 23.607 8.927 -23.942 1.00 88.44 87 MET A CA 1
ATOM 651 C C . MET A 1 87 ? 23.028 10.198 -23.310 1.00 88.44 87 MET A C 1
ATOM 653 O O . MET A 1 87 ? 23.418 10.553 -22.197 1.00 88.44 87 MET A O 1
ATOM 657 N N . VAL A 1 88 ? 22.089 10.876 -23.980 1.00 87.69 88 VAL A N 1
ATOM 658 C CA . VAL A 1 88 ? 21.399 12.052 -23.420 1.00 87.69 88 VAL A CA 1
ATOM 659 C C . VAL A 1 88 ? 20.606 11.665 -22.172 1.00 87.69 88 VAL A C 1
ATOM 661 O O . VAL A 1 88 ? 20.708 12.347 -21.151 1.00 87.69 88 VAL A O 1
ATOM 664 N N . VAL A 1 89 ? 19.870 10.550 -22.230 1.00 82.69 89 VAL A N 1
ATOM 665 C CA . VAL A 1 89 ? 19.136 10.017 -21.073 1.00 82.69 89 VAL A CA 1
ATOM 666 C C . VAL A 1 89 ? 20.103 9.653 -19.946 1.00 82.69 89 VAL A C 1
ATOM 668 O O . VAL A 1 89 ? 19.919 10.103 -18.819 1.00 82.69 89 VAL A O 1
ATOM 671 N N . ALA A 1 90 ? 21.172 8.911 -20.240 1.00 81.00 90 ALA A N 1
ATOM 672 C CA . ALA A 1 90 ? 22.162 8.490 -19.250 1.00 81.00 90 ALA A CA 1
ATOM 673 C C . ALA A 1 90 ? 22.841 9.680 -18.550 1.00 81.00 90 ALA A C 1
ATOM 675 O O . ALA A 1 90 ? 23.032 9.656 -17.336 1.00 81.00 90 ALA A O 1
ATOM 676 N N . LYS A 1 91 ? 23.150 10.752 -19.291 1.00 81.81 91 LYS A N 1
ATOM 677 C CA . LYS A 1 91 ? 23.770 11.969 -18.747 1.00 81.81 91 LYS A CA 1
ATOM 678 C C . LYS A 1 91 ? 22.872 12.701 -17.747 1.00 81.81 91 LYS A C 1
ATOM 680 O O . LYS A 1 91 ? 23.377 13.307 -16.805 1.00 81.81 91 LYS A O 1
ATOM 685 N N . ALA A 1 92 ? 21.550 12.634 -17.915 1.00 78.06 92 ALA A N 1
ATOM 686 C CA . ALA A 1 92 ? 20.605 13.225 -16.965 1.00 78.06 92 ALA A CA 1
ATOM 687 C C . ALA A 1 92 ? 20.648 12.546 -15.583 1.00 78.06 92 ALA A C 1
ATOM 689 O O . ALA A 1 92 ? 20.271 13.158 -14.584 1.00 78.06 92 ALA A O 1
ATOM 690 N N . PHE A 1 93 ? 21.139 11.307 -15.527 1.00 70.81 93 PHE A N 1
ATOM 691 C CA . PHE A 1 93 ? 21.193 10.481 -14.324 1.00 70.81 93 PHE A CA 1
ATOM 692 C C . PHE A 1 93 ? 22.619 10.058 -13.949 1.00 70.81 93 PHE A C 1
ATOM 694 O O . PHE A 1 93 ? 22.806 9.155 -13.133 1.00 70.81 93 PHE A O 1
ATOM 701 N N . GLU A 1 94 ? 23.633 10.703 -14.533 1.00 68.06 94 GLU A N 1
ATOM 702 C CA . GLU A 1 94 ? 25.034 10.354 -14.323 1.00 68.06 94 GLU A CA 1
ATOM 703 C C . GLU A 1 94 ? 25.422 10.568 -12.848 1.00 68.06 94 GLU A C 1
ATOM 705 O O . GLU A 1 94 ? 25.396 11.682 -12.320 1.00 68.06 94 GLU A O 1
ATOM 710 N N . GLY A 1 95 ? 25.724 9.464 -12.160 1.00 63.53 95 GLY A N 1
ATOM 711 C CA . GLY A 1 95 ? 26.031 9.419 -10.733 1.00 63.53 95 GLY A CA 1
ATOM 712 C C . GLY A 1 95 ? 27.409 8.827 -10.444 1.00 63.53 95 GLY A C 1
ATOM 713 O O . GLY A 1 95 ? 28.137 8.409 -11.338 1.00 63.53 95 GLY A O 1
ATOM 714 N N . ALA A 1 96 ? 27.773 8.758 -9.161 1.00 66.25 96 ALA A N 1
ATOM 715 C CA . ALA A 1 96 ? 29.086 8.274 -8.722 1.00 66.25 96 ALA A CA 1
ATOM 716 C C . ALA A 1 96 ? 29.324 6.759 -8.927 1.00 66.25 96 ALA A C 1
ATOM 718 O O . ALA A 1 96 ? 30.394 6.270 -8.571 1.00 66.25 96 ALA A O 1
ATOM 719 N N . TRP A 1 97 ? 28.332 6.008 -9.422 1.00 73.44 97 TRP A N 1
ATOM 720 C CA . TRP A 1 97 ? 28.367 4.547 -9.529 1.00 73.44 97 TRP A CA 1
ATOM 721 C C . TRP A 1 97 ? 27.398 4.028 -10.610 1.00 73.44 97 TRP A C 1
ATOM 723 O O . TRP A 1 97 ? 26.439 4.712 -10.969 1.00 73.44 97 TRP A O 1
ATOM 733 N N . GLN A 1 98 ? 27.655 2.822 -11.124 1.00 74.94 98 GLN A N 1
ATOM 734 C CA . GLN A 1 98 ? 26.832 2.106 -12.109 1.00 74.94 98 GLN A CA 1
ATOM 735 C C . GLN A 1 98 ? 26.787 0.602 -11.753 1.00 74.94 98 GLN A C 1
ATOM 737 O O . GLN A 1 98 ? 27.755 0.113 -11.167 1.00 74.94 98 GLN A O 1
ATOM 742 N N . PRO A 1 99 ? 25.713 -0.138 -12.102 1.00 78.94 99 PRO A N 1
ATOM 743 C CA . PRO A 1 99 ? 24.489 0.346 -12.742 1.00 78.94 99 PRO A CA 1
ATOM 744 C C . PRO A 1 99 ? 23.565 1.059 -11.744 1.00 78.94 99 PRO A C 1
ATOM 746 O O . PRO A 1 99 ? 23.353 0.581 -10.634 1.00 78.94 99 PRO A O 1
ATOM 749 N N . TYR A 1 100 ? 22.961 2.173 -12.156 1.00 76.75 100 TYR A N 1
ATOM 750 C CA . TYR A 1 100 ? 21.859 2.794 -11.420 1.00 76.75 100 TYR A CA 1
ATOM 751 C C . TYR A 1 100 ? 20.525 2.225 -11.909 1.00 76.75 100 TYR A C 1
ATOM 753 O O . TYR A 1 100 ? 20.290 2.108 -13.109 1.00 76.75 100 TYR A O 1
ATOM 761 N N . THR A 1 101 ? 19.633 1.877 -10.983 1.00 85.56 101 THR A N 1
ATOM 762 C CA . THR A 1 101 ? 18.257 1.488 -11.323 1.00 85.56 101 THR A CA 1
ATOM 763 C C . THR A 1 101 ? 17.332 2.621 -10.951 1.00 85.56 101 THR A C 1
ATOM 765 O O . THR A 1 101 ? 17.354 3.084 -9.814 1.00 85.56 101 THR A O 1
ATOM 768 N N . ILE A 1 102 ? 16.522 3.069 -11.902 1.00 83.12 102 ILE A N 1
ATOM 769 C CA . ILE A 1 102 ? 15.612 4.188 -11.697 1.00 83.12 102 ILE A CA 1
ATOM 770 C C . ILE A 1 102 ? 14.197 3.730 -12.030 1.00 83.12 102 ILE A C 1
ATOM 772 O O . ILE A 1 102 ? 13.960 3.165 -13.096 1.00 83.12 102 ILE A O 1
ATOM 776 N N . ILE A 1 103 ? 13.263 3.975 -11.114 1.00 86.25 103 ILE A N 1
ATOM 777 C CA . ILE A 1 103 ? 11.828 3.789 -11.340 1.00 86.25 103 ILE A CA 1
ATOM 778 C C . ILE A 1 103 ? 11.163 5.161 -11.274 1.00 86.25 103 ILE A C 1
ATOM 780 O O . ILE A 1 103 ? 11.131 5.793 -10.213 1.00 86.25 103 ILE A O 1
ATOM 784 N N . GLU A 1 104 ? 10.644 5.613 -12.420 1.00 84.12 104 GLU A N 1
ATOM 785 C CA . GLU A 1 104 ? 10.225 7.004 -12.646 1.00 84.12 104 GLU A CA 1
ATOM 786 C C . GLU A 1 104 ? 11.351 7.973 -12.222 1.00 84.12 104 GLU A C 1
ATOM 788 O O . GLU A 1 104 ? 12.385 8.011 -12.877 1.00 84.12 104 GLU A O 1
ATOM 793 N N . ASP A 1 105 ? 11.204 8.682 -11.099 1.00 78.19 105 ASP A N 1
ATOM 794 C CA . ASP A 1 105 ? 12.191 9.646 -10.587 1.00 78.19 105 ASP A CA 1
ATOM 795 C C . ASP A 1 105 ? 12.975 9.132 -9.364 1.00 78.19 105 ASP A C 1
ATOM 797 O O . ASP A 1 105 ? 13.502 9.909 -8.566 1.00 78.19 105 ASP A O 1
ATOM 801 N N . THR A 1 106 ? 12.994 7.819 -9.120 1.00 81.19 106 THR A N 1
ATOM 802 C CA . THR A 1 106 ? 13.605 7.249 -7.908 1.00 81.19 106 THR A CA 1
ATOM 803 C C . THR A 1 106 ? 14.732 6.303 -8.208 1.00 81.19 106 THR A C 1
ATOM 805 O O . THR A 1 106 ? 14.535 5.230 -8.767 1.00 81.19 106 THR A O 1
ATOM 808 N N . LEU A 1 107 ? 15.913 6.727 -7.767 1.00 84.06 107 LEU A N 1
ATOM 809 C CA . LEU A 1 107 ? 17.129 5.943 -7.774 1.00 84.06 107 LEU A CA 1
ATOM 810 C C . LEU A 1 107 ? 17.068 4.876 -6.675 1.00 84.06 107 LEU A C 1
ATOM 812 O O . LEU A 1 107 ? 16.975 5.197 -5.490 1.00 84.06 107 LEU A O 1
ATOM 816 N N . LEU A 1 108 ? 17.149 3.615 -7.082 1.00 85.44 108 LEU A N 1
ATOM 817 C CA . LEU A 1 108 ? 17.321 2.471 -6.200 1.00 85.44 108 LEU A CA 1
ATOM 818 C C . LEU A 1 108 ? 18.802 2.122 -6.043 1.00 85.44 108 LEU A C 1
ATOM 820 O O . LEU A 1 108 ? 19.586 2.207 -6.990 1.00 85.44 108 LEU A O 1
ATOM 824 N N . GLY A 1 109 ? 19.154 1.650 -4.846 1.00 83.75 109 GLY A N 1
ATOM 825 C CA . GLY A 1 109 ? 20.515 1.246 -4.498 1.00 83.75 109 GLY A CA 1
ATOM 826 C C . GLY A 1 109 ? 21.421 2.423 -4.143 1.00 83.75 109 GLY A C 1
ATOM 827 O O . GLY A 1 109 ? 20.984 3.563 -3.973 1.00 83.75 109 GLY A O 1
ATOM 828 N N . SER A 1 110 ? 22.705 2.133 -3.976 1.00 80.50 110 SER A N 1
ATOM 829 C CA . SER A 1 110 ? 23.742 3.132 -3.723 1.00 80.50 110 SER A CA 1
ATOM 830 C C . SER A 1 110 ? 25.103 2.621 -4.198 1.00 80.50 110 SER A C 1
ATOM 832 O O . SER A 1 110 ? 25.252 1.448 -4.535 1.00 80.50 110 SER A O 1
ATOM 834 N N . SER A 1 111 ? 26.136 3.464 -4.121 1.00 77.75 111 SER A N 1
ATOM 835 C CA . SER A 1 111 ? 27.519 3.057 -4.407 1.00 77.75 111 SER A CA 1
ATOM 836 C C . SER A 1 111 ? 28.033 1.921 -3.512 1.00 77.75 111 SER A C 1
ATOM 838 O O . SER A 1 111 ? 29.091 1.366 -3.783 1.00 77.75 111 SER A O 1
ATOM 840 N N . THR A 1 112 ? 27.330 1.601 -2.422 1.00 79.31 112 THR A N 1
ATOM 841 C CA . THR A 1 112 ? 27.682 0.535 -1.475 1.00 79.31 112 THR A CA 1
ATOM 842 C C . THR A 1 112 ? 26.571 -0.501 -1.306 1.00 79.31 112 THR A C 1
ATOM 844 O O . THR A 1 112 ? 26.644 -1.334 -0.403 1.00 79.31 112 THR A O 1
ATOM 847 N N . SER A 1 113 ? 25.498 -0.446 -2.099 1.00 77.62 113 SER A N 1
ATOM 848 C CA . SER A 1 113 ? 24.340 -1.331 -1.933 1.00 77.62 113 SER A CA 1
ATOM 849 C C . SER A 1 113 ? 23.701 -1.655 -3.275 1.00 77.62 113 SER A C 1
ATOM 851 O O . SER A 1 113 ? 23.169 -0.772 -3.948 1.00 77.62 113 SER A O 1
ATOM 853 N N . ALA A 1 114 ? 23.733 -2.938 -3.633 1.00 79.75 114 ALA A N 1
ATOM 854 C CA . ALA A 1 114 ? 23.077 -3.447 -4.827 1.00 79.75 114 ALA A CA 1
ATOM 855 C C . ALA A 1 114 ? 21.550 -3.299 -4.736 1.00 79.75 114 ALA A C 1
ATOM 857 O O . ALA A 1 114 ? 20.973 -3.265 -3.649 1.00 79.75 114 ALA A O 1
ATOM 858 N N . VAL A 1 115 ? 20.900 -3.245 -5.897 1.00 84.56 115 VAL A N 1
ATOM 859 C CA . VAL A 1 115 ? 19.440 -3.268 -5.998 1.00 84.56 115 VAL A CA 1
ATOM 860 C C . VAL A 1 115 ? 18.979 -4.714 -5.921 1.00 84.56 115 VAL A C 1
ATOM 862 O O . VAL A 1 115 ? 19.303 -5.528 -6.785 1.00 84.56 115 VAL A O 1
ATOM 865 N N . THR A 1 116 ? 18.244 -5.043 -4.867 1.00 85.88 116 THR A N 1
ATOM 866 C CA . THR A 1 116 ? 17.678 -6.376 -4.676 1.00 85.88 116 THR A CA 1
ATOM 867 C C . THR A 1 116 ? 16.347 -6.521 -5.417 1.00 85.88 116 THR A C 1
ATOM 869 O O . THR A 1 116 ? 15.740 -5.541 -5.860 1.00 85.88 116 THR A O 1
ATOM 872 N N . LEU A 1 117 ? 15.881 -7.764 -5.569 1.00 85.56 117 LEU A N 1
ATOM 873 C CA . LEU A 1 117 ? 14.612 -8.043 -6.241 1.00 85.56 117 LEU A CA 1
ATOM 874 C C . LEU A 1 117 ? 13.421 -7.427 -5.490 1.00 85.56 117 LEU A C 1
ATOM 876 O O . LEU A 1 117 ? 12.558 -6.836 -6.128 1.00 85.56 117 LEU A O 1
ATOM 880 N N . ASP A 1 118 ? 13.400 -7.514 -4.160 1.00 83.62 118 ASP A N 1
ATOM 881 C CA . ASP A 1 118 ? 12.364 -6.920 -3.309 1.00 83.62 118 ASP A CA 1
ATOM 882 C C . ASP A 1 118 ? 12.351 -5.392 -3.417 1.00 83.62 118 ASP A C 1
ATOM 884 O O . ASP A 1 118 ? 11.288 -4.817 -3.625 1.00 83.62 118 ASP A O 1
ATOM 888 N N . MET A 1 119 ? 13.515 -4.725 -3.417 1.00 84.94 119 MET A N 1
ATOM 889 C CA . MET A 1 119 ? 13.588 -3.273 -3.636 1.00 84.94 119 MET A CA 1
ATOM 890 C C . MET A 1 119 ? 12.955 -2.859 -4.969 1.00 84.94 119 MET A C 1
ATOM 892 O O . MET A 1 119 ? 12.227 -1.866 -5.032 1.00 84.94 119 MET A O 1
ATOM 896 N N . LEU A 1 120 ? 13.236 -3.615 -6.035 1.00 90.38 120 LEU A N 1
ATOM 897 C CA . LEU A 1 120 ? 12.683 -3.359 -7.360 1.00 90.38 120 LEU A CA 1
ATOM 898 C C . LEU A 1 120 ? 11.167 -3.602 -7.388 1.00 90.38 120 LEU A C 1
ATOM 900 O O . LEU A 1 120 ? 10.419 -2.755 -7.872 1.00 90.38 120 LEU A O 1
ATOM 904 N N . GLN A 1 121 ? 10.713 -4.748 -6.875 1.00 89.75 121 GLN A N 1
ATOM 905 C CA . GLN A 1 121 ? 9.296 -5.111 -6.867 1.00 89.75 121 GLN A CA 1
ATOM 906 C C . GLN A 1 121 ? 8.472 -4.141 -6.016 1.00 89.75 121 GLN A C 1
ATOM 908 O O . GLN A 1 121 ? 7.446 -3.657 -6.491 1.00 89.75 121 GLN A O 1
ATOM 913 N N . ASP A 1 122 ? 8.936 -3.803 -4.813 1.00 88.06 122 ASP A N 1
ATOM 914 C CA . ASP A 1 122 ? 8.273 -2.864 -3.909 1.00 88.06 122 ASP A CA 1
ATOM 915 C C . ASP A 1 122 ? 8.047 -1.508 -4.566 1.00 88.06 122 ASP A C 1
ATOM 917 O O . ASP A 1 122 ? 6.943 -0.961 -4.529 1.00 88.06 122 ASP A O 1
ATOM 921 N N . GLU A 1 123 ? 9.093 -0.954 -5.178 1.00 89.75 123 GLU A N 1
ATOM 922 C CA . GLU A 1 123 ? 9.009 0.381 -5.752 1.00 89.75 123 GLU A CA 1
ATOM 923 C C . GLU A 1 123 ? 8.151 0.398 -7.026 1.00 89.75 123 GLU A C 1
ATOM 925 O O . GLU A 1 123 ? 7.386 1.342 -7.227 1.00 89.75 123 GLU A O 1
ATOM 930 N N . ILE A 1 124 ? 8.167 -0.672 -7.835 1.00 90.94 124 ILE A N 1
ATOM 931 C CA . ILE A 1 124 ? 7.211 -0.841 -8.944 1.00 90.94 124 ILE A CA 1
ATOM 932 C C . ILE A 1 124 ? 5.776 -0.858 -8.405 1.00 90.94 124 ILE A C 1
ATOM 934 O O . ILE A 1 124 ? 4.926 -0.126 -8.917 1.00 90.94 124 ILE A O 1
ATOM 938 N N . CYS A 1 125 ? 5.505 -1.647 -7.360 1.00 89.12 125 CYS A N 1
ATOM 939 C CA . CYS A 1 125 ? 4.174 -1.737 -6.765 1.00 89.12 125 CYS A CA 1
ATOM 940 C C . CYS A 1 125 ? 3.693 -0.370 -6.246 1.00 89.12 125 CYS A C 1
ATOM 942 O O . CYS A 1 125 ? 2.562 0.023 -6.525 1.00 89.12 125 CYS A O 1
ATOM 944 N N . ARG A 1 126 ? 4.543 0.390 -5.536 1.00 86.50 126 ARG A N 1
ATOM 945 C CA . ARG A 1 126 ? 4.197 1.724 -4.998 1.00 86.50 126 ARG A CA 1
ATOM 946 C C . ARG A 1 126 ? 3.908 2.761 -6.085 1.00 86.50 126 ARG A C 1
ATOM 948 O O . ARG A 1 126 ? 3.114 3.674 -5.868 1.00 86.50 126 ARG A O 1
ATOM 955 N N . ARG A 1 127 ? 4.570 2.659 -7.240 1.00 86.25 127 ARG A N 1
ATOM 956 C CA . ARG A 1 127 ? 4.445 3.634 -8.340 1.00 86.25 127 ARG A CA 1
ATOM 957 C C . ARG A 1 127 ? 3.362 3.310 -9.342 1.00 86.25 127 ARG A C 1
ATOM 959 O O . ARG A 1 127 ? 2.975 4.187 -10.114 1.00 86.25 127 ARG A O 1
ATOM 966 N N . TYR A 1 128 ? 2.866 2.084 -9.340 1.00 85.94 128 TYR A N 1
ATOM 967 C CA . TYR A 1 128 ? 1.841 1.676 -10.273 1.00 85.94 128 TYR A CA 1
ATOM 968 C C . TYR A 1 128 ? 0.544 2.472 -10.059 1.00 85.94 128 TYR A C 1
ATOM 970 O O . TYR A 1 128 ? -0.059 2.457 -8.989 1.00 85.94 128 TYR A O 1
ATOM 978 N N . LYS A 1 129 ? 0.112 3.185 -11.104 1.00 80.81 129 LYS A N 1
ATOM 979 C CA . LYS A 1 129 ? -1.099 4.031 -11.108 1.00 80.81 129 LYS A CA 1
ATOM 980 C C . LYS A 1 129 ? -2.255 3.414 -11.906 1.00 80.81 129 LYS A C 1
ATOM 982 O O . LYS A 1 129 ? -3.274 4.074 -12.097 1.00 80.81 129 LYS A O 1
ATOM 987 N N . GLY A 1 130 ? -2.072 2.202 -12.431 1.00 78.19 130 GLY A N 1
ATOM 988 C CA . GLY A 1 130 ? -3.069 1.518 -13.250 1.00 78.19 130 GLY A CA 1
ATOM 989 C C . GLY A 1 130 ? -4.122 0.754 -12.431 1.00 78.19 130 GLY A C 1
ATOM 990 O O . GLY A 1 130 ? -4.178 0.899 -11.209 1.00 78.19 130 GLY A O 1
ATOM 991 N N . PRO A 1 131 ? -4.966 -0.050 -13.102 1.00 77.50 131 PRO A N 1
ATOM 992 C CA . PRO A 1 131 ? -6.023 -0.836 -12.463 1.00 77.50 131 PRO A CA 1
ATOM 993 C C . PRO A 1 131 ? -5.485 -1.841 -11.436 1.00 77.50 131 PRO A C 1
ATOM 995 O O . PRO A 1 131 ? -4.525 -2.563 -11.712 1.00 77.50 131 PRO A O 1
ATOM 998 N N . ALA A 1 132 ? -6.109 -1.910 -10.257 1.00 72.00 132 ALA A N 1
ATOM 999 C CA . ALA A 1 132 ? -5.649 -2.752 -9.150 1.00 72.00 132 ALA A CA 1
ATOM 1000 C C . ALA A 1 132 ? -5.645 -4.253 -9.500 1.00 72.00 132 ALA A C 1
ATOM 1002 O O . ALA A 1 132 ? -4.862 -5.013 -8.943 1.00 72.00 132 ALA A O 1
ATOM 1003 N N . GLU A 1 133 ? -6.455 -4.676 -10.471 1.00 78.31 133 GLU A N 1
ATOM 1004 C CA . GLU A 1 133 ? -6.554 -6.059 -10.949 1.00 78.31 133 GLU A CA 1
ATOM 1005 C C . GLU A 1 133 ? -5.287 -6.524 -11.682 1.00 78.31 133 GLU A C 1
ATOM 1007 O O . GLU A 1 133 ? -5.058 -7.722 -11.840 1.00 78.31 133 GLU A O 1
ATOM 1012 N N . LEU A 1 134 ? -4.458 -5.580 -12.139 1.00 83.50 134 LEU A N 1
ATOM 1013 C CA . LEU A 1 134 ? -3.173 -5.861 -12.776 1.00 83.50 134 LEU A CA 1
ATOM 1014 C C . LEU A 1 134 ? -2.013 -5.907 -11.772 1.00 83.50 134 LEU A C 1
ATOM 1016 O O . LEU A 1 134 ? -0.902 -6.279 -12.158 1.00 83.50 134 LEU A O 1
ATOM 1020 N N . LEU A 1 135 ? -2.242 -5.548 -10.501 1.00 84.38 135 LEU A N 1
ATOM 1021 C CA . LEU A 1 135 ? -1.228 -5.674 -9.458 1.00 84.38 135 LEU A CA 1
ATOM 1022 C C . LEU A 1 135 ? -1.065 -7.150 -9.055 1.00 84.38 135 LEU A C 1
ATOM 1024 O O . LEU A 1 135 ? -2.040 -7.800 -8.672 1.00 84.38 135 LEU A O 1
ATOM 1028 N N . PRO A 1 136 ? 0.164 -7.698 -9.086 1.00 85.44 136 PRO A N 1
ATOM 1029 C CA . PRO A 1 136 ? 0.435 -9.029 -8.555 1.00 85.44 136 PRO A CA 1
ATOM 1030 C C . PRO A 1 136 ? 0.074 -9.144 -7.069 1.00 85.44 136 PRO A C 1
ATOM 1032 O O . PRO A 1 136 ? 0.219 -8.179 -6.322 1.00 85.44 136 PRO A O 1
ATOM 1035 N N . ALA A 1 137 ? -0.267 -10.355 -6.611 1.00 81.44 137 ALA A N 1
ATOM 1036 C CA . ALA A 1 137 ? -0.553 -10.634 -5.196 1.00 81.44 137 ALA A CA 1
ATOM 1037 C C . ALA A 1 137 ? 0.565 -10.158 -4.248 1.00 81.44 137 ALA A C 1
ATOM 1039 O O . ALA A 1 137 ? 0.283 -9.660 -3.164 1.00 81.44 137 ALA A O 1
ATOM 1040 N N . TYR A 1 138 ? 1.829 -10.219 -4.688 1.00 84.50 138 TYR A N 1
ATOM 1041 C CA . TYR A 1 138 ? 2.967 -9.661 -3.952 1.00 84.50 138 TYR A CA 1
ATOM 1042 C C . TYR A 1 138 ? 2.741 -8.199 -3.536 1.00 84.50 138 TYR A C 1
ATOM 1044 O O . TYR A 1 138 ? 2.981 -7.847 -2.384 1.00 84.50 138 TYR A O 1
ATOM 1052 N N . CYS A 1 139 ? 2.217 -7.358 -4.432 1.00 84.06 139 CYS A N 1
ATOM 1053 C CA . CYS A 1 139 ? 2.021 -5.933 -4.169 1.00 84.06 139 CYS A CA 1
ATOM 1054 C C . CYS A 1 139 ? 1.016 -5.648 -3.047 1.00 84.06 139 CYS A C 1
ATOM 1056 O O . CYS A 1 139 ? 1.103 -4.592 -2.429 1.00 84.06 139 CYS A O 1
ATOM 1058 N N . GLN A 1 140 ? 0.112 -6.583 -2.740 1.00 78.12 140 GLN A N 1
ATOM 1059 C CA . GLN A 1 140 ? -0.820 -6.458 -1.611 1.00 78.12 140 GLN A CA 1
ATOM 1060 C C . GLN A 1 140 ? -0.087 -6.473 -0.264 1.00 78.12 140 GLN A C 1
ATOM 1062 O O . GLN A 1 140 ? -0.580 -5.943 0.726 1.00 78.12 140 GLN A O 1
ATOM 1067 N N . THR A 1 141 ? 1.117 -7.050 -0.233 1.00 79.88 141 THR A N 1
ATOM 1068 C CA . THR A 1 141 ? 1.957 -7.117 0.968 1.00 79.88 141 THR A CA 1
ATOM 1069 C C . THR A 1 141 ? 2.890 -5.912 1.119 1.00 79.88 141 THR A C 1
ATOM 1071 O O . THR A 1 141 ? 3.511 -5.733 2.168 1.00 79.88 141 THR A O 1
ATOM 1074 N N . VAL A 1 142 ? 2.993 -5.061 0.090 1.00 82.75 142 VAL A N 1
ATOM 1075 C CA . VAL A 1 142 ? 3.947 -3.950 0.049 1.00 82.75 142 VAL A CA 1
ATOM 1076 C C . VAL A 1 142 ? 3.347 -2.715 0.715 1.00 82.75 142 VAL A C 1
ATOM 1078 O O . VAL A 1 142 ? 2.408 -2.095 0.214 1.00 82.75 142 VAL A O 1
ATOM 1081 N N . ALA A 1 143 ? 3.955 -2.286 1.822 1.00 80.44 143 ALA A N 1
ATOM 1082 C CA . ALA A 1 143 ? 3.595 -1.027 2.461 1.00 80.44 143 ALA A CA 1
ATOM 1083 C C . ALA A 1 143 ? 3.759 0.154 1.486 1.00 80.44 143 ALA A C 1
ATOM 1085 O O . ALA A 1 143 ? 4.775 0.289 0.794 1.00 80.44 143 ALA A O 1
ATOM 1086 N N . GLY A 1 144 ? 2.761 1.036 1.455 1.00 76.06 144 GLY A N 1
ATOM 1087 C CA . GLY A 1 144 ? 2.724 2.183 0.551 1.00 76.06 144 GLY A CA 1
ATOM 1088 C C . GLY A 1 144 ? 1.865 1.978 -0.693 1.00 76.06 144 GLY A C 1
ATOM 1089 O O . GLY A 1 144 ? 1.484 2.979 -1.302 1.00 76.06 144 GLY A O 1
ATOM 1090 N N . VAL A 1 145 ? 1.523 0.733 -1.030 1.00 79.44 145 VAL A N 1
ATOM 1091 C CA . VAL A 1 145 ? 0.509 0.402 -2.036 1.00 79.44 145 VAL A CA 1
ATOM 1092 C C . VAL A 1 145 ? -0.859 0.540 -1.386 1.00 79.44 145 VAL A C 1
ATOM 1094 O O . VAL A 1 145 ? -1.048 0.102 -0.258 1.00 79.44 145 VAL A O 1
ATOM 1097 N N . VAL A 1 146 ? -1.799 1.180 -2.075 1.00 68.62 146 VAL A N 1
ATOM 1098 C CA . VAL A 1 146 ? -3.216 1.132 -1.706 1.00 68.62 146 VAL A CA 1
ATOM 1099 C C . VAL A 1 146 ? -3.941 0.541 -2.893 1.00 68.62 146 VAL A C 1
ATOM 1101 O O . VAL A 1 146 ? -3.969 1.146 -3.970 1.00 68.62 146 VAL A O 1
ATOM 1104 N N . MET A 1 147 ? -4.483 -0.657 -2.703 1.00 67.00 147 MET A N 1
ATOM 1105 C CA . MET A 1 147 ? -5.322 -1.293 -3.707 1.00 67.00 147 MET A CA 1
ATOM 1106 C C . MET A 1 147 ? -6.546 -0.388 -3.877 1.00 67.00 147 MET A C 1
ATOM 1108 O O . MET A 1 147 ? -7.210 -0.034 -2.917 1.00 67.00 147 MET A O 1
ATOM 1112 N N . ARG A 1 148 ? -6.799 0.121 -5.081 1.00 65.31 148 ARG A N 1
ATOM 1113 C CA . ARG A 1 148 ? -7.998 0.932 -5.343 1.00 65.31 148 ARG A CA 1
ATOM 1114 C C . ARG A 1 148 ? -9.102 0.014 -5.817 1.00 65.31 148 ARG A C 1
ATOM 1116 O O . ARG A 1 148 ? -9.569 0.161 -6.946 1.00 65.31 148 ARG A O 1
ATOM 1123 N N . THR A 1 149 ? -9.430 -0.981 -5.004 1.00 61.03 149 THR A N 1
ATOM 1124 C CA . THR A 1 149 ? -10.419 -1.975 -5.394 1.00 61.03 149 THR A CA 1
ATOM 1125 C C . THR A 1 149 ? -11.740 -1.230 -5.581 1.00 61.03 149 THR A C 1
ATOM 1127 O O . THR A 1 149 ? -12.202 -0.584 -4.634 1.00 61.03 149 THR A O 1
ATOM 1130 N N . PRO A 1 150 ? -12.337 -1.221 -6.789 1.00 54.88 150 PRO A N 1
ATOM 1131 C CA . PRO A 1 150 ? -13.645 -0.614 -6.963 1.00 54.88 150 PRO A CA 1
ATOM 1132 C C . PRO A 1 150 ? -14.599 -1.242 -5.943 1.00 54.88 150 PRO A C 1
ATOM 1134 O O . PRO A 1 150 ? -14.498 -2.452 -5.699 1.00 54.88 150 PRO A O 1
ATOM 1137 N N . PRO A 1 151 ? -15.523 -0.468 -5.343 1.00 53.03 151 PRO A N 1
ATOM 1138 C CA . PRO A 1 151 ? -16.606 -1.060 -4.575 1.00 53.03 151 PRO A CA 1
ATOM 1139 C C . PRO A 1 151 ? -17.212 -2.187 -5.414 1.00 53.03 151 PRO A C 1
ATOM 1141 O O . PRO A 1 151 ? -17.377 -1.978 -6.625 1.00 53.03 151 PRO A O 1
ATOM 1144 N N . PRO A 1 152 ? -17.495 -3.369 -4.835 1.00 52.78 152 PRO A N 1
ATOM 1145 C CA . PRO A 1 152 ? -18.080 -4.457 -5.599 1.00 52.78 152 PRO A CA 1
ATOM 1146 C C . PRO A 1 152 ? -19.282 -3.902 -6.360 1.00 52.78 152 PRO A C 1
ATOM 1148 O O . PRO A 1 152 ? -20.195 -3.329 -5.759 1.00 52.78 152 PRO A O 1
ATOM 1151 N N . LEU A 1 153 ? -19.230 -3.986 -7.695 1.00 44.03 153 LEU A N 1
ATOM 1152 C CA . LEU A 1 153 ? -20.354 -3.588 -8.528 1.00 44.03 153 LEU A CA 1
ATOM 1153 C C . LEU A 1 153 ? -21.563 -4.353 -7.997 1.00 44.03 153 LEU A C 1
ATOM 1155 O O . LEU A 1 153 ? -21.491 -5.573 -7.836 1.00 44.03 153 LEU A O 1
ATOM 1159 N N . LEU A 1 154 ? -22.654 -3.637 -7.714 1.00 45.56 154 LEU A N 1
ATOM 1160 C CA . LEU A 1 154 ? -23.962 -4.235 -7.468 1.00 45.56 154 LEU A CA 1
ATOM 1161 C C . LEU A 1 154 ? -24.406 -4.905 -8.774 1.00 45.56 154 LEU A C 1
ATOM 1163 O O . LEU A 1 154 ? -25.230 -4.386 -9.523 1.00 45.56 154 LEU A O 1
ATOM 1167 N N . VAL A 1 155 ? -23.800 -6.045 -9.096 1.00 48.91 155 VAL A N 1
ATOM 1168 C CA . VAL A 1 155 ? -24.365 -6.990 -10.043 1.00 48.91 155 VAL A CA 1
ATOM 1169 C C . VAL A 1 155 ? -25.696 -7.395 -9.420 1.00 48.91 155 VAL A C 1
ATOM 1171 O O . VAL A 1 155 ? -25.712 -7.699 -8.224 1.00 48.91 155 VAL A O 1
ATOM 1174 N N . PRO A 1 156 ? -26.811 -7.393 -10.168 1.00 44.59 156 PRO A N 1
ATOM 1175 C CA . PRO A 1 156 ? -28.036 -8.025 -9.713 1.00 44.59 156 PRO A CA 1
ATOM 1176 C C . PRO A 1 156 ? -27.722 -9.508 -9.500 1.00 44.59 156 PRO A C 1
ATOM 1178 O O . PRO A 1 156 ? -27.793 -10.315 -10.426 1.00 44.59 156 PRO A O 1
ATOM 1181 N N . GLN A 1 157 ? -27.271 -9.860 -8.297 1.00 47.62 157 GLN A N 1
ATOM 1182 C CA . GLN A 1 157 ? -27.130 -11.242 -7.903 1.00 47.62 157 GLN A CA 1
ATOM 1183 C C . GLN A 1 157 ? -28.541 -11.814 -7.967 1.00 47.62 157 GLN A C 1
ATOM 1185 O O . GLN A 1 157 ? -29.490 -11.260 -7.403 1.00 47.62 157 GLN A O 1
ATOM 1190 N N . GLN A 1 158 ? -28.691 -12.900 -8.725 1.00 52.12 158 GLN A N 1
ATOM 1191 C CA . GLN A 1 158 ? -29.854 -13.769 -8.604 1.00 52.12 158 GLN A CA 1
ATOM 1192 C C . GLN A 1 158 ? -30.133 -14.009 -7.117 1.00 52.12 158 GLN A C 1
ATOM 1194 O O . GLN A 1 158 ? -29.184 -14.052 -6.341 1.00 52.12 158 GLN A O 1
ATOM 1199 N N . LEU A 1 159 ? -31.417 -14.164 -6.766 1.00 47.19 159 LEU A N 1
ATOM 1200 C CA . LEU A 1 159 ? -32.022 -14.371 -5.434 1.00 47.19 159 LEU A CA 1
ATOM 1201 C C . LEU A 1 159 ? -31.462 -15.560 -4.603 1.00 47.19 159 LEU A C 1
ATOM 1203 O O . LEU A 1 159 ? -32.197 -16.243 -3.894 1.00 47.19 159 LEU A O 1
ATOM 1207 N N . GLN A 1 160 ? -30.167 -15.843 -4.682 1.00 53.34 160 GLN A N 1
ATOM 1208 C CA . GLN A 1 160 ? -29.432 -16.634 -3.716 1.00 53.34 160 GLN A CA 1
ATOM 1209 C C . GLN A 1 160 ? -29.410 -15.820 -2.413 1.00 53.34 160 GLN A C 1
ATOM 1211 O O . GLN A 1 160 ? -29.069 -14.634 -2.448 1.00 53.34 160 GLN A O 1
ATOM 1216 N N . PRO A 1 161 ? -29.802 -16.398 -1.269 1.00 57.19 161 PRO A N 1
ATOM 1217 C CA . PRO A 1 161 ? -29.600 -15.739 0.009 1.00 57.19 161 PRO A CA 1
ATOM 1218 C C . PRO A 1 161 ? -28.094 -15.527 0.189 1.00 57.19 161 PRO A C 1
ATOM 1220 O O . PRO A 1 161 ? -27.352 -16.491 0.357 1.00 57.19 161 PRO A O 1
ATOM 1223 N N . VAL A 1 162 ? -27.646 -14.271 0.097 1.00 64.81 162 VAL A N 1
ATOM 1224 C CA . VAL A 1 162 ? -26.253 -13.900 0.366 1.00 64.81 162 VAL A CA 1
ATOM 1225 C C . VAL A 1 162 ? -25.941 -14.364 1.781 1.00 64.81 162 VAL A C 1
ATOM 1227 O O . VAL A 1 162 ? -26.634 -13.974 2.724 1.00 64.81 162 VAL A O 1
ATOM 1230 N N . ALA A 1 163 ? -24.945 -15.238 1.920 1.00 78.31 163 ALA A N 1
ATOM 1231 C CA . ALA A 1 163 ? -24.526 -15.727 3.221 1.00 78.31 163 ALA A CA 1
ATOM 1232 C C . ALA A 1 163 ? -24.183 -14.541 4.134 1.00 78.31 163 ALA A C 1
ATOM 1234 O O . ALA A 1 163 ? -23.424 -13.649 3.750 1.00 78.31 163 ALA A O 1
ATOM 1235 N N . GLU A 1 164 ? -24.748 -14.532 5.340 1.00 88.94 164 GLU A N 1
ATOM 1236 C CA . GLU A 1 164 ? -24.488 -13.480 6.320 1.00 88.94 164 GLU A CA 1
ATOM 1237 C C . GLU A 1 164 ? -22.997 -13.468 6.684 1.00 88.94 164 GLU A C 1
ATOM 1239 O O . GLU A 1 164 ? -22.426 -14.493 7.077 1.00 88.94 164 GLU A O 1
ATOM 1244 N N . LYS A 1 165 ? -22.355 -12.308 6.511 1.00 93.31 165 LYS A N 1
ATOM 1245 C CA . LYS A 1 165 ? -20.945 -12.121 6.854 1.00 93.31 165 LYS A CA 1
ATOM 1246 C C . LYS A 1 165 ? -20.750 -12.149 8.366 1.00 93.31 165 LYS A C 1
ATOM 1248 O O . LYS A 1 165 ? -21.600 -11.707 9.132 1.00 93.31 165 LYS A O 1
ATOM 1253 N N . VAL A 1 166 ? -19.590 -12.631 8.799 1.00 96.06 166 VAL A N 1
ATOM 1254 C CA . VAL A 1 166 ? -19.194 -12.590 10.206 1.00 96.06 166 VAL A CA 1
ATOM 1255 C C . VAL A 1 166 ? -18.760 -11.177 10.561 1.00 96.06 166 VAL A C 1
ATOM 1257 O O . VAL A 1 166 ? -17.802 -10.665 9.989 1.00 96.06 166 VAL A O 1
ATOM 1260 N N . LYS A 1 167 ? -19.411 -10.566 11.546 1.00 96.75 167 LYS A N 1
ATOM 1261 C CA . LYS A 1 167 ? -19.026 -9.254 12.058 1.00 96.75 167 LYS A CA 1
ATOM 1262 C C . LYS A 1 167 ? -17.827 -9.390 12.993 1.00 96.75 167 LYS A C 1
ATOM 1264 O O . LYS A 1 167 ? -17.922 -10.031 14.044 1.00 96.75 167 LYS A O 1
ATOM 1269 N N . VAL A 1 168 ? -16.709 -8.765 12.633 1.00 96.88 168 VAL A N 1
ATOM 1270 C CA . VAL A 1 168 ? -15.485 -8.707 13.439 1.00 96.88 168 VAL A CA 1
ATOM 1271 C C . VAL A 1 168 ? -15.219 -7.264 13.837 1.00 96.88 168 VAL A C 1
ATOM 1273 O O . VAL A 1 168 ? -14.858 -6.425 13.018 1.00 96.88 168 VAL A O 1
ATOM 1276 N N . GLN A 1 169 ? -15.378 -6.972 15.121 1.00 96.06 169 GLN A N 1
ATOM 1277 C CA . GLN A 1 169 ? -15.167 -5.641 15.671 1.00 96.06 169 GLN A CA 1
ATOM 1278 C C . GLN A 1 169 ? -13.839 -5.590 16.417 1.00 96.06 169 GLN A C 1
ATOM 1280 O O . GLN A 1 169 ? -13.584 -6.440 17.269 1.00 96.06 169 GLN A O 1
ATOM 1285 N N . VAL A 1 170 ? -13.014 -4.581 16.135 1.00 96.56 170 VAL A N 1
ATOM 1286 C CA . VAL A 1 170 ? -11.721 -4.376 16.798 1.00 96.56 170 VAL A CA 1
ATOM 1287 C C . VAL A 1 170 ? -11.588 -2.929 17.246 1.00 96.56 170 VAL A C 1
ATOM 1289 O O . VAL A 1 170 ? -11.657 -1.998 16.444 1.00 96.56 170 VAL A O 1
ATOM 1292 N N . ILE A 1 171 ? -11.318 -2.747 18.534 1.00 96.81 171 ILE A N 1
ATOM 1293 C CA . ILE A 1 171 ? -10.999 -1.456 19.137 1.00 96.81 171 ILE A CA 1
ATOM 1294 C C . ILE A 1 171 ? -9.553 -1.508 19.619 1.00 96.81 171 ILE A C 1
ATOM 1296 O O . ILE A 1 171 ? -9.181 -2.374 20.415 1.00 96.81 171 ILE A O 1
ATOM 1300 N N . TRP A 1 172 ? -8.722 -0.586 19.147 1.00 95.75 172 TRP A N 1
ATOM 1301 C CA . TRP A 1 172 ? -7.305 -0.535 19.506 1.00 95.75 172 TRP A CA 1
ATOM 1302 C C . TRP A 1 172 ? -6.834 0.899 19.699 1.00 95.75 172 TRP A C 1
ATOM 1304 O O . TRP A 1 172 ? -7.563 1.856 19.441 1.00 95.75 172 TRP A O 1
ATOM 1314 N N . ARG A 1 173 ? -5.595 1.036 20.173 1.00 94.12 173 ARG A N 1
ATOM 1315 C CA . ARG A 1 173 ? -4.929 2.327 20.299 1.00 94.12 173 ARG A CA 1
ATOM 1316 C C . ARG A 1 173 ? -3.526 2.283 19.711 1.00 94.12 173 ARG A C 1
ATOM 1318 O O . ARG A 1 173 ? -2.829 1.274 19.856 1.00 94.12 173 ARG A O 1
ATOM 1325 N N . ALA A 1 174 ? -3.105 3.394 19.120 1.00 91.88 174 ALA A N 1
ATOM 1326 C CA . ALA A 1 174 ? -1.764 3.552 18.579 1.00 91.88 174 ALA A CA 1
ATOM 1327 C C . ALA A 1 174 ? -0.712 3.394 19.691 1.00 91.88 174 ALA A C 1
ATOM 1329 O O . ALA A 1 174 ? -0.935 3.782 20.840 1.00 91.88 174 ALA A O 1
ATOM 1330 N N . TYR A 1 175 ? 0.453 2.832 19.355 1.00 83.25 175 TYR A N 1
ATOM 1331 C CA . TYR A 1 175 ? 1.569 2.573 20.283 1.00 83.25 175 TYR A CA 1
ATOM 1332 C C . TYR A 1 175 ?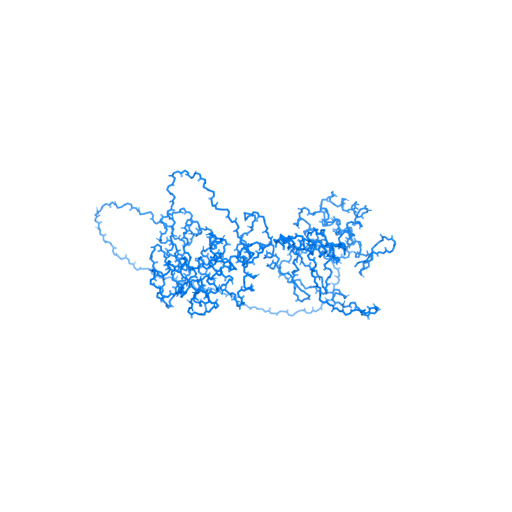 1.311 1.568 21.411 1.00 83.25 175 TYR A C 1
ATOM 1334 O O . TYR A 1 175 ? 2.235 1.290 22.178 1.00 83.25 175 TYR A O 1
ATOM 1342 N N . CYS A 1 176 ? 0.120 0.985 21.541 1.00 88.81 176 CYS A N 1
ATOM 1343 C CA . CYS A 1 176 ? -0.068 -0.088 22.510 1.00 88.81 176 CYS A CA 1
ATOM 1344 C C . CYS A 1 176 ? 0.684 -1.343 22.038 1.00 88.81 176 CYS A C 1
ATOM 1346 O O . CYS A 1 176 ? 0.383 -1.834 20.953 1.00 88.81 176 CYS A O 1
ATOM 1348 N N . PRO A 1 177 ? 1.619 -1.911 22.828 1.00 89.81 177 PRO A N 1
ATOM 1349 C CA . PRO A 1 177 ? 2.405 -3.069 22.394 1.00 89.81 177 PRO A CA 1
ATOM 1350 C C . PRO A 1 177 ? 1.553 -4.275 21.975 1.00 89.81 177 PRO A C 1
ATOM 1352 O O . PRO A 1 177 ? 1.834 -4.896 20.954 1.00 89.81 177 PRO A O 1
ATOM 1355 N N . ALA A 1 178 ? 0.479 -4.565 22.716 1.00 89.75 178 ALA A N 1
ATOM 1356 C CA . ALA A 1 178 ? -0.450 -5.639 22.371 1.00 89.75 178 ALA A CA 1
ATOM 1357 C C . ALA A 1 178 ? -1.247 -5.327 21.093 1.00 89.75 178 ALA A C 1
ATOM 1359 O O . ALA A 1 178 ? -1.450 -6.214 20.268 1.00 89.75 178 ALA A O 1
ATOM 1360 N N . CYS A 1 179 ? -1.658 -4.067 20.898 1.00 92.31 179 CYS A N 1
ATOM 1361 C CA . CYS A 1 179 ? -2.355 -3.646 19.679 1.00 92.31 179 CYS A CA 1
ATOM 1362 C C . CYS A 1 179 ? -1.433 -3.749 18.466 1.00 92.31 179 CYS A C 1
ATOM 1364 O O . CYS A 1 179 ? -1.829 -4.326 17.464 1.00 92.31 179 CYS A O 1
ATOM 1366 N N . LYS A 1 180 ? -0.187 -3.278 18.589 1.00 92.31 180 LYS A N 1
ATOM 1367 C CA . LYS A 1 180 ? 0.845 -3.426 17.560 1.00 92.31 180 LYS A CA 1
ATOM 1368 C C . LYS A 1 180 ? 0.997 -4.880 17.140 1.00 92.31 180 LYS A C 1
ATOM 1370 O O . LYS A 1 180 ? 0.880 -5.186 15.965 1.00 92.31 180 LYS A O 1
ATOM 1375 N N . TRP A 1 181 ? 1.213 -5.777 18.101 1.00 92.69 181 TRP A N 1
ATOM 1376 C CA . TRP A 1 181 ? 1.373 -7.200 17.809 1.00 92.69 181 TRP A CA 1
ATOM 1377 C C . TRP A 1 181 ? 0.143 -7.792 17.105 1.00 92.69 181 TRP A C 1
ATOM 1379 O O . TRP A 1 181 ? 0.288 -8.505 16.117 1.00 92.69 181 TRP A O 1
ATOM 1389 N N . PHE A 1 182 ? -1.061 -7.448 17.569 1.00 93.94 182 PHE A N 1
ATOM 1390 C CA . PHE A 1 182 ? -2.312 -7.927 16.983 1.00 93.94 182 PHE A CA 1
ATOM 1391 C C . PHE A 1 182 ? -2.546 -7.417 15.556 1.00 93.94 182 PHE A C 1
ATOM 1393 O O . PHE A 1 182 ? -2.865 -8.210 14.672 1.00 93.94 182 PHE A O 1
ATOM 1400 N N . LEU A 1 183 ? -2.363 -6.112 15.322 1.00 92.31 183 LEU A N 1
ATOM 1401 C CA . LEU A 1 183 ? -2.516 -5.504 14.000 1.00 92.31 183 LEU A CA 1
ATOM 1402 C C . LEU A 1 183 ? -1.455 -6.012 13.027 1.00 92.31 183 LEU A C 1
ATOM 1404 O O . LEU A 1 183 ? -1.773 -6.267 11.876 1.00 92.31 183 LEU A O 1
ATOM 1408 N N . SER A 1 184 ? -0.216 -6.177 13.485 1.00 89.94 184 SER A N 1
ATOM 1409 C CA . SER A 1 184 ? 0.918 -6.559 12.644 1.00 89.94 184 SER A CA 1
ATOM 1410 C C . SER A 1 184 ? 1.039 -8.060 12.377 1.00 89.94 184 SER A C 1
ATOM 1412 O O . SER A 1 184 ? 1.895 -8.436 11.572 1.00 89.94 184 SER A O 1
ATOM 1414 N N . GLY A 1 185 ? 0.240 -8.892 13.048 1.00 92.31 185 GLY A N 1
ATOM 1415 C CA . GLY A 1 185 ? 0.210 -10.347 12.889 1.00 92.31 185 GLY A CA 1
ATOM 1416 C C . GLY A 1 185 ? -1.221 -10.847 12.676 1.00 92.31 185 GLY A C 1
ATOM 1417 O O . GLY A 1 185 ? -1.702 -10.756 11.548 1.00 92.31 185 GLY A O 1
ATOM 1418 N N . PRO A 1 186 ? -1.932 -11.310 13.728 1.00 94.38 186 PRO A N 1
ATOM 1419 C CA . PRO A 1 186 ? -3.234 -11.969 13.603 1.00 94.38 186 PRO A CA 1
ATOM 1420 C C . PRO A 1 186 ? -4.243 -11.259 12.696 1.00 94.38 186 PRO A C 1
ATOM 1422 O O . PRO A 1 186 ? -4.834 -11.893 11.826 1.00 94.38 186 PRO A O 1
ATOM 1425 N N . LEU A 1 187 ? -4.448 -9.951 12.881 1.00 95.06 187 LEU A N 1
ATOM 1426 C CA . LEU A 1 187 ? -5.426 -9.205 12.093 1.00 95.06 187 LEU A CA 1
ATOM 1427 C C . LEU A 1 187 ? -4.948 -8.991 10.654 1.00 95.06 187 LEU A C 1
ATOM 1429 O O . LEU A 1 187 ? -5.740 -9.144 9.730 1.00 95.06 187 LEU A O 1
ATOM 1433 N N . TYR A 1 188 ? -3.670 -8.658 10.454 1.00 94.31 188 TYR A N 1
ATOM 1434 C CA . TYR A 1 188 ? -3.101 -8.478 9.118 1.00 94.31 188 TYR A CA 1
ATOM 1435 C C . TYR A 1 188 ? -3.166 -9.762 8.289 1.00 94.31 188 TYR A C 1
ATOM 1437 O O . TYR A 1 188 ? -3.516 -9.700 7.114 1.00 94.31 188 TYR A O 1
ATOM 1445 N N . GLU A 1 189 ? -2.888 -10.918 8.891 1.00 93.31 189 GLU A N 1
ATOM 1446 C CA . GLU A 1 189 ? -2.977 -12.212 8.207 1.00 93.31 189 GLU A CA 1
ATOM 1447 C C . GLU A 1 189 ? -4.410 -12.517 7.756 1.00 93.31 189 GLU A C 1
ATOM 1449 O O . GLU A 1 189 ? -4.616 -12.886 6.603 1.00 93.31 189 GLU A O 1
ATOM 1454 N N . VAL A 1 190 ? -5.411 -12.282 8.613 1.00 93.88 190 VAL A N 1
ATOM 1455 C CA . VAL A 1 190 ? -6.829 -12.436 8.238 1.00 93.88 190 VAL A CA 1
ATOM 1456 C C . VAL A 1 190 ? -7.230 -11.431 7.153 1.00 93.88 190 VAL A C 1
ATOM 1458 O O . VAL A 1 190 ? -7.914 -11.793 6.202 1.00 93.88 190 VAL A O 1
ATOM 1461 N N . LEU A 1 191 ? -6.791 -10.175 7.259 1.00 90.94 191 LEU A N 1
ATOM 1462 C CA . LEU A 1 191 ? -7.079 -9.138 6.264 1.00 90.94 191 LEU A CA 1
ATOM 1463 C C . LEU A 1 191 ? -6.377 -9.371 4.924 1.00 90.94 191 LEU A C 1
ATOM 1465 O O . LEU A 1 191 ? -6.835 -8.835 3.921 1.00 90.94 191 LEU A O 1
ATOM 1469 N N . SER A 1 192 ? -5.288 -10.138 4.891 1.00 88.00 192 SER A N 1
ATOM 1470 C CA . SER A 1 192 ? -4.524 -10.437 3.672 1.00 88.00 192 SER A CA 1
ATOM 1471 C C . SER A 1 192 ? -5.005 -11.701 2.955 1.00 88.00 192 SER A C 1
ATOM 1473 O O . SER A 1 192 ? -4.557 -11.970 1.844 1.00 88.00 192 SER A O 1
ATOM 1475 N N . ASP A 1 193 ? -5.901 -12.477 3.568 1.00 89.19 193 ASP A N 1
ATOM 1476 C CA . ASP A 1 193 ? -6.461 -13.696 2.986 1.00 89.19 193 ASP A CA 1
ATOM 1477 C C . ASP A 1 193 ? -7.788 -13.391 2.257 1.00 89.19 193 ASP A C 1
ATOM 1479 O O . ASP A 1 193 ? -8.783 -13.040 2.905 1.00 89.19 193 ASP A O 1
ATOM 1483 N N . PRO A 1 194 ? -7.854 -13.560 0.920 1.00 88.31 194 PRO A N 1
ATOM 1484 C CA . PRO A 1 194 ? -9.061 -13.293 0.139 1.00 88.31 194 PRO A CA 1
ATOM 1485 C C . PRO A 1 194 ? -10.300 -14.080 0.588 1.00 88.31 194 PRO A C 1
ATOM 1487 O O . PRO A 1 194 ? -11.419 -13.585 0.451 1.00 88.31 194 PRO A O 1
ATOM 1490 N N . ALA A 1 195 ? -10.132 -15.289 1.139 1.00 90.06 195 ALA A N 1
ATOM 1491 C CA . ALA A 1 195 ? -11.258 -16.079 1.628 1.00 90.06 195 ALA A CA 1
ATOM 1492 C C . ALA A 1 195 ? -11.872 -15.438 2.879 1.00 90.06 195 ALA A C 1
ATOM 1494 O O . ALA A 1 195 ? -13.092 -15.320 2.982 1.00 90.06 195 ALA A O 1
ATOM 1495 N N . PHE A 1 196 ? -11.042 -14.940 3.801 1.00 93.50 196 PHE A N 1
ATOM 1496 C CA . PHE A 1 196 ? -11.525 -14.197 4.965 1.00 93.50 196 PHE A CA 1
ATOM 1497 C C . PHE A 1 196 ? -12.137 -12.845 4.575 1.00 93.50 196 PHE A C 1
ATOM 1499 O O . PHE A 1 196 ? -13.202 -12.500 5.086 1.00 93.50 196 PHE A O 1
ATOM 1506 N N . GLN A 1 197 ? -11.533 -12.115 3.629 1.00 90.75 197 GLN A N 1
ATOM 1507 C CA . GLN A 1 197 ? -12.085 -10.855 3.102 1.00 90.75 197 GLN A CA 1
ATOM 1508 C C . GLN A 1 197 ? -13.510 -11.027 2.542 1.00 90.75 197 GLN A C 1
ATOM 1510 O O . GLN A 1 197 ? -14.359 -10.143 2.681 1.00 90.75 197 GLN A O 1
ATOM 1515 N N . ALA A 1 198 ? -13.797 -12.177 1.923 1.00 90.06 198 ALA A N 1
ATOM 1516 C CA . ALA A 1 198 ? -15.107 -12.467 1.354 1.00 90.06 198 ALA A CA 1
ATOM 1517 C C . ALA A 1 198 ? -16.193 -12.704 2.419 1.00 90.06 198 ALA A C 1
ATOM 1519 O O . ALA A 1 198 ? -17.352 -12.354 2.185 1.00 90.06 198 ALA A O 1
ATOM 1520 N N . ILE A 1 199 ? -15.835 -13.261 3.582 1.00 93.44 199 ILE A N 1
ATOM 1521 C CA . ILE A 1 199 ? -16.806 -13.727 4.587 1.00 93.44 199 ILE A CA 1
ATOM 1522 C C . ILE A 1 199 ? -16.902 -12.845 5.836 1.00 93.44 199 ILE A C 1
ATOM 1524 O O . ILE A 1 199 ? -17.817 -13.040 6.635 1.00 93.44 199 ILE A O 1
ATOM 1528 N N . VAL A 1 200 ? -15.982 -11.897 6.028 1.00 94.44 200 VAL A N 1
ATOM 1529 C CA . VAL A 1 200 ? -15.953 -11.004 7.195 1.00 94.44 200 VAL A CA 1
ATOM 1530 C C . VAL A 1 200 ? -16.453 -9.604 6.839 1.00 94.44 200 VAL A C 1
ATOM 1532 O O . VAL A 1 200 ? -16.196 -9.087 5.751 1.00 94.44 200 VAL A O 1
ATOM 1535 N N . ASP A 1 201 ? -17.160 -8.989 7.783 1.00 93.38 201 ASP A N 1
ATOM 1536 C CA . ASP A 1 201 ? -17.420 -7.554 7.842 1.00 93.38 201 ASP A CA 1
ATOM 1537 C C . ASP A 1 201 ? -16.660 -6.955 9.038 1.00 93.38 201 ASP A C 1
ATOM 1539 O O . ASP A 1 201 ? -16.879 -7.351 10.187 1.00 93.38 201 ASP A O 1
ATOM 1543 N N . PHE A 1 202 ? -15.708 -6.060 8.770 1.00 93.44 202 PHE A N 1
ATOM 1544 C CA . PHE A 1 202 ? -14.810 -5.514 9.788 1.00 93.44 202 PHE A CA 1
ATOM 1545 C C . PHE A 1 202 ? -15.277 -4.145 10.277 1.00 93.44 202 PHE A C 1
ATOM 1547 O O . PHE A 1 202 ? -15.367 -3.193 9.507 1.00 93.44 202 PHE A O 1
ATOM 1554 N N . GLU A 1 203 ? -15.434 -4.007 11.592 1.00 93.00 203 GLU A N 1
ATOM 1555 C CA . GLU A 1 203 ? -15.680 -2.725 12.248 1.00 93.00 203 GLU A CA 1
ATOM 1556 C C . GLU A 1 203 ? -14.468 -2.320 13.091 1.00 93.00 203 GLU A C 1
ATOM 1558 O O . GLU A 1 203 ? -14.194 -2.879 14.157 1.00 93.00 203 GLU A O 1
ATOM 1563 N N . LEU A 1 204 ? -13.719 -1.340 12.598 1.00 94.31 204 LEU A N 1
ATOM 1564 C CA . LEU A 1 204 ? -12.426 -0.952 13.144 1.00 94.31 204 LEU A CA 1
ATOM 1565 C C . LEU A 1 204 ? -12.466 0.431 13.803 1.00 94.31 204 LEU A C 1
ATOM 1567 O O . LEU A 1 204 ? -12.865 1.412 13.180 1.00 94.31 204 LEU A O 1
ATOM 1571 N N . TYR A 1 205 ? -11.987 0.517 15.046 1.00 96.25 205 TYR A N 1
ATOM 1572 C CA . TYR A 1 205 ? -12.033 1.731 15.863 1.00 96.25 205 TYR A CA 1
ATOM 1573 C C . TYR A 1 205 ? -10.651 2.067 16.461 1.00 96.25 205 TYR A C 1
ATOM 1575 O O . TYR A 1 205 ? -10.268 1.514 17.500 1.00 96.25 205 TYR A O 1
ATOM 1583 N N . PRO A 1 206 ? -9.897 3.005 15.856 1.00 95.88 206 PRO A N 1
ATOM 1584 C CA . PRO A 1 206 ? -8.552 3.385 16.283 1.00 95.88 206 PRO A CA 1
ATOM 1585 C C . PRO A 1 206 ? -8.582 4.476 17.366 1.00 95.88 206 PRO A C 1
ATOM 1587 O O . PRO A 1 206 ? -7.893 5.487 17.250 1.00 95.88 206 PRO A O 1
ATOM 1590 N N . SER A 1 207 ? -9.436 4.335 18.380 1.00 94.38 207 SER A N 1
ATOM 1591 C CA . SER A 1 207 ? -9.623 5.342 19.437 1.00 94.38 207 SER A CA 1
ATOM 1592 C C . SER A 1 207 ? -9.229 4.837 20.824 1.00 94.38 207 SER A C 1
ATOM 1594 O O . SER A 1 207 ? -8.839 5.643 21.672 1.00 94.38 207 SER A O 1
ATOM 1596 N N . GLY A 1 208 ? -9.309 3.531 21.086 1.00 92.31 208 GLY A N 1
ATOM 1597 C CA . GLY A 1 208 ? -9.112 2.958 22.417 1.00 92.31 208 GLY A CA 1
ATOM 1598 C C . GLY A 1 208 ? -9.925 3.701 23.480 1.00 92.31 208 GLY A C 1
ATOM 1599 O O . GLY A 1 208 ? -11.135 3.856 23.357 1.00 92.31 208 GLY A O 1
ATOM 1600 N N . THR A 1 209 ? -9.242 4.207 24.508 1.00 92.44 209 THR A N 1
ATOM 1601 C CA . THR A 1 209 ? -9.837 4.990 25.606 1.00 92.44 209 THR A CA 1
ATOM 1602 C C . THR A 1 209 ? -9.683 6.506 25.424 1.00 92.44 209 THR A C 1
ATOM 1604 O O . THR A 1 209 ? -9.723 7.266 26.393 1.00 92.44 209 THR A O 1
ATOM 1607 N N . THR A 1 210 ? -9.467 6.968 24.188 1.00 95.88 210 THR A N 1
ATOM 1608 C CA . THR A 1 210 ? -9.338 8.400 23.883 1.00 95.88 210 THR A CA 1
ATOM 1609 C C . THR A 1 210 ? -10.610 9.147 24.251 1.00 95.88 210 THR A C 1
ATOM 1611 O O . THR A 1 210 ? -11.717 8.699 23.972 1.00 95.88 210 THR A O 1
ATOM 1614 N N . THR A 1 211 ? -10.438 10.331 24.830 1.00 95.31 211 THR A N 1
ATOM 1615 C CA . THR A 1 211 ? -11.535 11.250 25.146 1.00 95.31 211 THR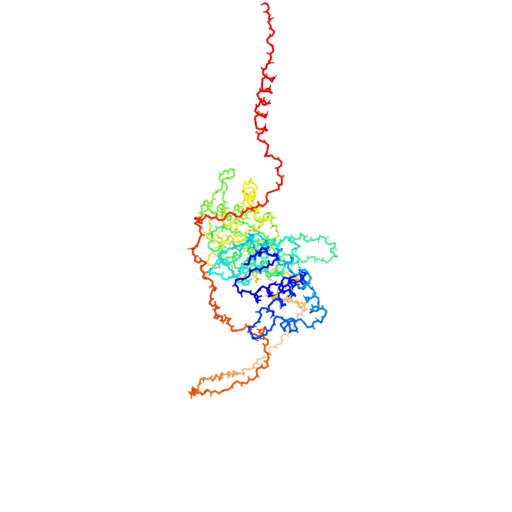 A CA 1
ATOM 1616 C C . THR A 1 211 ? -11.308 12.585 24.457 1.00 95.31 211 THR A C 1
ATOM 1618 O O . THR A 1 211 ? -10.170 13.020 24.283 1.00 95.31 211 THR A O 1
ATOM 1621 N N . GLU A 1 212 ? -12.384 13.249 24.052 1.00 94.94 212 GLU A N 1
ATOM 1622 C CA . GLU A 1 212 ? -12.330 14.631 23.585 1.00 94.94 212 GLU A CA 1
ATOM 1623 C C . GLU A 1 212 ? -12.595 15.557 24.780 1.00 94.94 212 GLU A C 1
ATOM 1625 O O . GLU A 1 212 ? -13.675 15.531 25.364 1.00 94.94 212 GLU A O 1
ATOM 1630 N N . VAL A 1 213 ? -11.589 16.335 25.190 1.00 94.19 213 VAL A N 1
ATOM 1631 C CA . VAL A 1 213 ? -11.676 17.212 26.377 1.00 94.19 213 VAL A CA 1
ATOM 1632 C C . VAL A 1 213 ? -12.241 18.593 26.047 1.00 94.19 213 VAL A C 1
ATOM 1634 O O . VAL A 1 213 ? -12.784 19.271 26.913 1.00 94.19 213 VAL A O 1
ATOM 1637 N N . SER A 1 214 ? -12.114 19.012 24.791 1.00 91.31 214 SER A N 1
ATOM 1638 C CA . SER A 1 214 ? -12.779 20.173 24.203 1.00 91.31 214 SER A CA 1
ATOM 1639 C C . SER A 1 214 ? -12.849 19.979 22.683 1.00 91.31 214 SER A C 1
ATOM 1641 O O . SER A 1 214 ? -12.131 19.123 22.163 1.00 91.31 214 SER A O 1
ATOM 1643 N N . PRO A 1 215 ? -13.693 20.726 21.944 1.00 88.56 215 PRO A N 1
ATOM 1644 C CA . PRO A 1 215 ? -13.863 20.515 20.508 1.00 88.56 215 PRO A CA 1
ATOM 1645 C C . PRO A 1 215 ? -12.532 20.528 19.737 1.00 88.56 215 PRO A C 1
ATOM 1647 O O . PRO A 1 215 ? -11.861 21.551 19.618 1.00 88.56 215 PRO A O 1
ATOM 1650 N N . GLY A 1 216 ? -12.156 19.371 19.198 1.00 87.44 216 GLY A N 1
ATOM 1651 C CA . GLY A 1 216 ? -10.929 19.137 18.443 1.00 87.44 216 GLY A CA 1
ATOM 1652 C C . GLY A 1 216 ? -9.674 18.887 19.285 1.00 87.44 216 GLY A C 1
ATOM 1653 O O . GLY A 1 216 ? -8.595 18.774 18.700 1.00 87.44 216 GLY A O 1
ATOM 1654 N N . ALA A 1 217 ? -9.791 18.800 20.613 1.00 93.00 217 ALA A N 1
ATOM 1655 C CA . ALA A 1 217 ? -8.702 18.501 21.535 1.00 93.00 217 ALA A CA 1
ATOM 1656 C C . ALA A 1 217 ? -8.908 17.130 22.193 1.00 93.00 217 ALA A C 1
ATOM 1658 O O . ALA A 1 217 ? -9.828 16.924 22.988 1.00 93.00 217 ALA A O 1
ATOM 1659 N N . PHE A 1 218 ? -8.010 16.199 21.883 1.00 97.12 218 PHE A N 1
ATOM 1660 C CA . PHE A 1 218 ? -8.087 14.812 22.332 1.00 97.12 218 PHE A CA 1
ATOM 1661 C C . PHE A 1 218 ? -7.072 14.524 23.436 1.00 97.12 218 PHE A C 1
ATOM 1663 O O . PHE A 1 218 ? -5.940 15.006 23.398 1.00 97.12 218 PHE A O 1
ATOM 1670 N N . LYS A 1 219 ? -7.474 13.703 24.406 1.00 97.25 219 LYS A N 1
ATOM 1671 C CA . LYS A 1 219 ? -6.631 13.180 25.477 1.00 97.25 219 LYS A CA 1
ATOM 1672 C C . LYS A 1 219 ? -6.520 11.665 25.337 1.00 97.25 219 LYS A C 1
ATOM 1674 O O . LYS A 1 219 ? -7.523 10.956 25.428 1.00 97.25 219 LYS A O 1
ATOM 1679 N N . CYS A 1 220 ? -5.289 11.191 25.167 1.00 95.88 220 CYS A N 1
ATOM 1680 C CA . CYS A 1 220 ? -4.945 9.777 25.021 1.00 95.88 220 CYS A CA 1
ATOM 1681 C C . CYS A 1 220 ? -4.019 9.332 26.156 1.00 95.88 220 CYS A C 1
ATOM 1683 O O . CYS A 1 220 ? -3.215 10.123 26.658 1.00 95.88 220 CYS A O 1
ATOM 1685 N N . ILE A 1 221 ? -4.121 8.067 26.569 1.00 92.00 221 ILE A N 1
ATOM 1686 C CA . ILE A 1 221 ? -3.419 7.546 27.753 1.00 92.00 221 ILE A CA 1
ATOM 1687 C C . ILE A 1 221 ? -1.891 7.499 27.583 1.00 92.00 221 ILE A C 1
ATOM 1689 O O . ILE A 1 221 ? -1.152 7.767 28.523 1.00 92.00 221 ILE A O 1
ATOM 1693 N N . GLY A 1 222 ? -1.404 7.214 26.381 1.00 88.38 222 GLY A N 1
ATOM 1694 C CA . GLY A 1 222 ? 0.003 7.270 25.975 1.00 88.38 222 GLY A CA 1
ATOM 1695 C C . GLY A 1 222 ? 0.424 8.632 25.416 1.00 88.38 222 GLY A C 1
ATOM 1696 O O . GLY A 1 222 ? 1.463 8.737 24.763 1.00 88.38 222 GLY A O 1
ATOM 1697 N N . GLY A 1 223 ? -0.354 9.685 25.682 1.00 94.00 223 GLY A N 1
ATOM 1698 C CA . GLY A 1 223 ? 0.004 11.073 25.400 1.00 94.00 223 GLY A CA 1
ATOM 1699 C C . GLY A 1 223 ? -0.248 11.529 23.961 1.00 94.00 223 GLY A C 1
ATOM 1700 O O . GLY A 1 223 ? -0.917 10.873 23.166 1.00 94.00 223 GLY A O 1
ATOM 1701 N N . GLN A 1 224 ? 0.295 12.701 23.620 1.00 93.50 224 GLN A N 1
ATOM 1702 C CA . GLN A 1 224 ? -0.045 13.402 22.376 1.00 93.50 224 GLN A CA 1
ATOM 1703 C C . GLN A 1 224 ? 0.322 12.617 21.112 1.00 93.50 224 GLN A C 1
ATOM 1705 O O . GLN A 1 224 ? -0.399 12.678 20.120 1.00 93.50 224 GLN A O 1
ATOM 1710 N N . SER A 1 225 ? 1.429 11.869 21.138 1.00 93.31 225 SER A N 1
ATOM 1711 C CA . SER A 1 225 ? 1.859 11.086 19.975 1.00 93.31 225 SER A CA 1
ATOM 1712 C C . SER A 1 225 ? 0.842 10.000 19.616 1.00 93.31 225 SER A C 1
ATOM 1714 O O . SER A 1 225 ? 0.602 9.749 18.441 1.00 93.31 225 SER A O 1
ATOM 1716 N N . GLU A 1 226 ? 0.206 9.374 20.604 1.00 95.12 226 GLU A N 1
ATOM 1717 C CA . GLU A 1 226 ? -0.875 8.419 20.355 1.00 95.12 226 GLU A CA 1
ATOM 1718 C C . GLU A 1 226 ? -2.100 9.096 19.746 1.00 95.12 226 GLU A C 1
ATOM 1720 O O . GLU A 1 226 ? -2.640 8.581 18.773 1.00 95.12 226 GLU A O 1
ATOM 1725 N N . CYS A 1 227 ? -2.490 10.276 20.241 1.00 96.00 227 CYS A N 1
ATOM 1726 C CA . CYS A 1 227 ? -3.608 11.021 19.656 1.00 96.00 227 CYS A CA 1
ATOM 1727 C C . CYS A 1 227 ? -3.364 11.363 18.185 1.00 96.00 227 CYS A C 1
ATOM 1729 O O . CYS A 1 227 ? -4.267 11.235 17.362 1.00 96.00 227 CYS A O 1
ATOM 1731 N N . VAL A 1 228 ? -2.135 11.753 17.833 1.00 96.31 228 VAL A N 1
ATOM 1732 C CA . VAL A 1 228 ? -1.746 11.961 16.431 1.00 96.31 228 VAL A CA 1
ATOM 1733 C C . VAL A 1 228 ? -1.902 10.667 15.626 1.00 96.31 228 VAL A C 1
ATOM 1735 O O . VAL A 1 228 ? -2.408 10.702 14.507 1.00 96.31 228 VAL A O 1
ATOM 1738 N N . GLY A 1 229 ? -1.540 9.522 16.206 1.00 95.69 229 GLY A N 1
ATOM 1739 C CA . GLY A 1 229 ? -1.751 8.218 15.585 1.00 95.69 229 GLY A CA 1
ATOM 1740 C C . GLY A 1 229 ? -3.211 7.886 15.32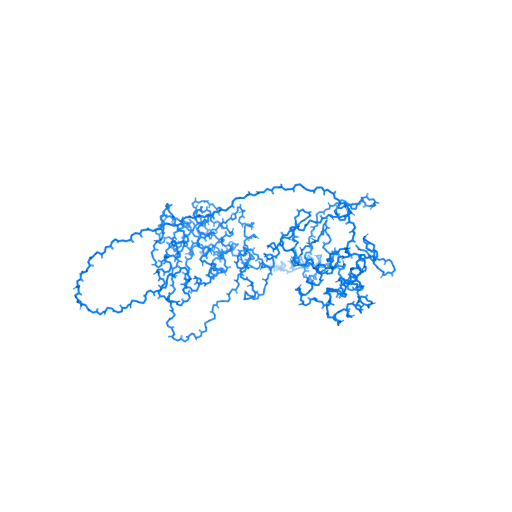6 1.00 95.69 229 GLY A C 1
ATOM 1741 O O . GLY A 1 229 ? -3.553 7.500 14.211 1.00 95.69 229 GLY A O 1
ATOM 1742 N N . HIS A 1 230 ? -4.077 8.109 16.313 1.00 97.44 230 HIS A N 1
ATOM 1743 C CA . HIS A 1 230 ? -5.519 7.911 16.174 1.00 97.44 230 HIS A CA 1
ATOM 1744 C C . HIS A 1 230 ? -6.114 8.777 15.061 1.00 97.44 230 HIS A C 1
ATOM 1746 O O . HIS A 1 230 ? -6.930 8.288 14.283 1.00 97.44 230 HIS A O 1
ATOM 1752 N N . LEU A 1 231 ? -5.668 10.029 14.918 1.00 97.12 231 LEU A N 1
ATOM 1753 C CA . LEU A 1 231 ? -6.088 10.912 13.823 1.00 97.12 231 LEU A CA 1
ATOM 1754 C C . LEU A 1 231 ? -5.672 10.362 12.448 1.00 97.12 231 LEU A C 1
ATOM 1756 O O . LEU A 1 231 ? -6.502 10.289 11.542 1.00 97.12 231 LEU A O 1
ATOM 1760 N N . TYR A 1 232 ? -4.416 9.929 12.288 1.00 97.44 232 TYR A N 1
ATOM 1761 C CA . TYR A 1 232 ? -3.948 9.342 11.027 1.00 97.44 232 TYR A CA 1
ATOM 1762 C C . TYR A 1 232 ? -4.653 8.025 10.689 1.00 97.44 232 TYR A C 1
ATOM 1764 O O . TYR A 1 232 ? -5.058 7.826 9.546 1.00 97.44 232 TYR A O 1
ATOM 1772 N N . MET A 1 233 ? -4.836 7.139 11.670 1.00 96.19 233 MET A N 1
ATOM 1773 C CA . MET A 1 233 ? -5.566 5.881 11.478 1.00 96.19 233 MET A CA 1
ATOM 1774 C C . MET A 1 233 ? -7.035 6.140 11.145 1.00 96.19 233 MET A C 1
ATOM 1776 O O . MET A 1 233 ? -7.585 5.476 10.273 1.00 96.19 233 MET A O 1
ATOM 1780 N N . SER A 1 234 ? -7.653 7.153 11.760 1.00 96.62 234 SER A N 1
ATOM 1781 C CA . SER A 1 234 ? -9.021 7.561 11.432 1.00 96.62 234 SER A CA 1
ATOM 1782 C C . SER A 1 234 ? -9.142 8.014 9.976 1.00 96.62 234 SER A C 1
ATOM 1784 O O . SER A 1 234 ? -10.078 7.610 9.290 1.00 96.62 234 SER A O 1
ATOM 1786 N N . CYS A 1 235 ? -8.171 8.792 9.484 1.00 97.38 235 CYS A N 1
ATOM 1787 C CA . CYS A 1 235 ? -8.083 9.156 8.070 1.00 97.38 235 CYS A CA 1
ATOM 1788 C C . CYS A 1 235 ? -7.915 7.932 7.166 1.00 97.38 235 CYS A C 1
ATOM 1790 O O . CYS A 1 235 ? -8.632 7.820 6.177 1.00 97.38 235 CYS A O 1
ATOM 1792 N N . ALA A 1 236 ? -7.007 7.010 7.501 1.00 95.62 236 ALA A N 1
ATOM 1793 C CA . ALA A 1 236 ? -6.775 5.809 6.699 1.00 95.62 236 ALA A CA 1
ATOM 1794 C C . ALA A 1 236 ? -8.059 4.975 6.545 1.00 95.62 236 ALA A C 1
ATOM 1796 O O . ALA A 1 236 ? -8.445 4.652 5.428 1.00 95.62 236 ALA A O 1
ATOM 1797 N N . LEU A 1 237 ? -8.774 4.714 7.641 1.00 94.56 237 LEU A N 1
ATOM 1798 C CA . LEU A 1 237 ? -10.010 3.923 7.607 1.00 94.56 237 LEU A CA 1
ATOM 1799 C C . LEU A 1 237 ? -11.159 4.615 6.861 1.00 94.56 237 LEU A C 1
ATOM 1801 O O . LEU A 1 237 ? -12.001 3.944 6.276 1.00 94.56 237 LEU A O 1
ATOM 1805 N N . ARG A 1 238 ? -11.230 5.953 6.889 1.00 94.69 238 ARG A N 1
ATOM 1806 C CA . ARG A 1 238 ? -12.315 6.698 6.225 1.00 94.69 238 ARG A CA 1
ATOM 1807 C C . ARG A 1 238 ? -12.071 6.964 4.751 1.00 94.69 238 ARG A C 1
ATOM 1809 O O . ARG A 1 238 ? -13.020 6.934 3.976 1.00 94.69 238 ARG A O 1
ATOM 1816 N N . LEU A 1 239 ? -10.827 7.224 4.366 1.00 93.56 239 LEU A N 1
ATOM 1817 C CA . LEU A 1 239 ? -10.459 7.426 2.965 1.00 93.56 239 LEU A CA 1
ATOM 1818 C C . LEU A 1 239 ? -10.439 6.106 2.186 1.00 93.56 239 LEU A C 1
ATOM 1820 O O . LEU A 1 239 ? -10.692 6.105 0.983 1.00 93.56 239 LEU A O 1
ATOM 1824 N N . PHE A 1 240 ? -10.158 4.996 2.871 1.00 91.56 240 PHE A N 1
ATOM 1825 C CA . PHE A 1 240 ? -10.020 3.671 2.276 1.00 91.56 240 PHE A CA 1
ATOM 1826 C C . PHE A 1 240 ? -10.929 2.673 3.018 1.00 91.56 240 PHE A C 1
ATOM 1828 O O . PHE A 1 240 ? -10.461 1.924 3.876 1.00 91.56 240 PHE A O 1
ATOM 1835 N N . PRO A 1 241 ? -12.247 2.688 2.733 1.00 83.81 241 PRO A N 1
ATOM 1836 C CA . PRO A 1 241 ? -13.242 1.929 3.500 1.00 83.81 241 PRO A CA 1
ATOM 1837 C C . PRO A 1 241 ? -13.116 0.409 3.330 1.00 83.81 241 PRO A C 1
ATOM 1839 O O . PRO A 1 241 ? -13.536 -0.351 4.198 1.00 83.81 241 PRO A O 1
ATOM 1842 N N . GLN A 1 242 ? -12.514 -0.037 2.229 1.00 85.88 242 GLN A N 1
ATOM 1843 C CA . GLN A 1 242 ? -12.156 -1.431 2.013 1.00 85.88 242 GLN A CA 1
ATOM 1844 C C . GLN A 1 242 ? -10.890 -1.740 2.811 1.00 85.88 242 GLN A C 1
ATOM 1846 O O . GLN A 1 242 ? -9.778 -1.445 2.387 1.00 85.88 242 GLN A O 1
ATOM 1851 N N . ILE A 1 243 ? -11.058 -2.298 4.007 1.00 85.12 243 ILE A N 1
ATOM 1852 C CA . ILE A 1 243 ? -9.968 -2.411 4.980 1.00 85.12 243 ILE A CA 1
ATOM 1853 C C . ILE A 1 243 ? -8.745 -3.192 4.474 1.00 85.12 243 ILE A C 1
ATOM 1855 O O . ILE A 1 243 ? -7.608 -2.859 4.818 1.00 85.12 243 ILE A O 1
ATOM 1859 N N . HIS A 1 244 ? -8.947 -4.208 3.634 1.00 84.69 244 HIS A N 1
ATOM 1860 C CA . HIS A 1 244 ? -7.846 -4.985 3.065 1.00 84.69 244 HIS A CA 1
ATOM 1861 C C . HIS A 1 244 ? -6.945 -4.133 2.160 1.00 84.69 244 HIS A C 1
ATOM 1863 O O . HIS A 1 244 ? -5.750 -4.406 2.081 1.00 84.69 244 HIS A O 1
ATOM 1869 N N . ASP A 1 245 ? -7.465 -3.046 1.578 1.00 86.06 245 ASP A N 1
ATOM 1870 C CA . ASP A 1 245 ? -6.697 -2.109 0.751 1.00 86.06 245 ASP A CA 1
ATOM 1871 C C . ASP A 1 245 ? -5.662 -1.307 1.560 1.00 86.06 245 ASP A C 1
ATOM 1873 O O . ASP A 1 245 ? -4.727 -0.755 0.977 1.00 86.06 245 ASP A O 1
ATOM 1877 N N . VAL A 1 246 ? -5.817 -1.234 2.892 1.00 90.81 246 VAL A N 1
ATOM 1878 C CA . VAL A 1 246 ? -4.921 -0.492 3.801 1.00 90.81 246 VAL A CA 1
ATOM 1879 C C . VAL A 1 246 ? -4.342 -1.324 4.941 1.00 90.81 246 VAL A C 1
ATOM 1881 O O . VAL A 1 246 ? -3.671 -0.779 5.822 1.00 90.81 246 VAL A O 1
ATOM 1884 N N . ALA A 1 247 ? -4.542 -2.643 4.937 1.00 91.44 247 ALA A N 1
ATOM 1885 C CA . ALA A 1 247 ? -4.058 -3.530 5.993 1.00 91.44 247 ALA A CA 1
ATOM 1886 C C . ALA A 1 247 ? -2.526 -3.462 6.151 1.00 91.44 247 ALA A C 1
ATOM 1888 O O . ALA A 1 247 ? -2.021 -3.281 7.263 1.00 91.44 247 ALA A O 1
ATOM 1889 N N . ALA A 1 248 ? -1.781 -3.517 5.039 1.00 92.06 248 ALA A N 1
ATOM 1890 C CA . ALA A 1 248 ? -0.319 -3.397 5.037 1.00 92.06 248 ALA A CA 1
ATOM 1891 C C . ALA A 1 248 ? 0.149 -2.016 5.521 1.00 92.06 248 ALA A C 1
ATOM 1893 O O . ALA A 1 248 ? 1.162 -1.892 6.218 1.00 92.06 248 ALA A O 1
ATOM 1894 N N . ASN A 1 249 ? -0.604 -0.962 5.201 1.00 95.06 249 ASN A N 1
ATOM 1895 C CA . ASN A 1 249 ? -0.293 0.397 5.626 1.00 95.06 249 ASN A CA 1
ATOM 1896 C C . ASN A 1 249 ? -0.532 0.565 7.130 1.00 95.06 249 ASN A C 1
ATOM 1898 O O . ASN A 1 249 ? 0.335 1.108 7.810 1.00 95.06 249 ASN A O 1
ATOM 1902 N N . LEU A 1 250 ? -1.644 0.053 7.671 1.00 93.06 250 LEU A N 1
ATOM 1903 C CA . LEU A 1 250 ? -1.926 0.055 9.112 1.00 93.06 250 LEU A CA 1
ATOM 1904 C C . LEU A 1 250 ? -0.863 -0.730 9.892 1.00 93.06 250 LEU A C 1
ATOM 1906 O O . LEU A 1 250 ? -0.333 -0.218 10.880 1.00 93.06 250 LEU A O 1
ATOM 1910 N N . LYS A 1 251 ? -0.473 -1.913 9.399 1.00 93.62 251 LYS A N 1
ATOM 1911 C CA . LYS A 1 251 ? 0.665 -2.677 9.931 1.00 93.62 251 LYS A CA 1
ATOM 1912 C C . LYS A 1 251 ? 1.951 -1.844 9.932 1.00 93.62 251 LYS A C 1
ATOM 1914 O O . LYS A 1 251 ? 2.602 -1.715 10.965 1.00 93.62 251 LYS A O 1
ATOM 1919 N N . CYS A 1 252 ? 2.296 -1.209 8.810 1.00 95.00 252 CYS A N 1
ATOM 1920 C CA . CYS A 1 252 ? 3.468 -0.335 8.726 1.00 95.00 252 CYS A CA 1
ATOM 1921 C C . CYS A 1 252 ? 3.404 0.832 9.728 1.00 95.00 252 CYS A C 1
ATOM 1923 O O . CYS A 1 252 ? 4.407 1.164 10.368 1.00 95.00 252 CYS A O 1
ATOM 1925 N N . MET A 1 253 ? 2.234 1.461 9.891 1.00 93.88 253 MET A N 1
ATOM 1926 C CA . MET A 1 253 ? 2.038 2.567 10.832 1.00 93.88 253 MET A CA 1
ATOM 1927 C C . MET A 1 253 ? 2.300 2.135 12.277 1.00 93.88 253 MET A C 1
ATOM 1929 O O . MET A 1 253 ? 2.888 2.904 13.045 1.00 93.88 253 MET A O 1
ATOM 1933 N N . GLU A 1 254 ? 1.880 0.929 12.649 1.00 90.56 254 GLU A N 1
ATOM 1934 C CA . GLU A 1 254 ? 2.106 0.376 13.984 1.00 90.56 254 GLU A CA 1
ATOM 1935 C C . GLU A 1 254 ? 3.557 -0.087 14.179 1.00 90.56 254 GLU A C 1
ATOM 1937 O O . GLU A 1 254 ? 4.164 0.211 15.213 1.00 90.56 254 GLU A O 1
ATOM 1942 N N . ASP A 1 255 ? 4.164 -0.734 13.182 1.00 88.81 255 ASP A N 1
ATOM 1943 C CA . ASP A 1 255 ? 5.537 -1.254 13.262 1.00 88.81 255 ASP A CA 1
ATOM 1944 C C . ASP A 1 255 ? 6.602 -0.145 13.226 1.00 88.81 255 ASP A C 1
ATOM 1946 O O . ASP A 1 255 ? 7.676 -0.287 13.811 1.00 88.81 255 ASP A O 1
ATOM 1950 N N . SER A 1 256 ? 6.309 1.005 12.615 1.00 85.25 256 SER A N 1
ATOM 1951 C CA . SER A 1 256 ? 7.278 2.092 12.468 1.00 85.25 256 SER A CA 1
ATOM 1952 C C . SER A 1 256 ? 7.695 2.749 13.793 1.00 85.25 256 SER A C 1
ATOM 1954 O O . SER A 1 256 ? 6.885 3.098 14.659 1.00 85.25 256 SER A O 1
ATOM 1956 N N . HIS A 1 257 ? 8.990 3.061 13.892 1.00 86.38 257 HIS A N 1
ATOM 1957 C CA . HIS A 1 257 ? 9.587 3.836 14.986 1.00 86.38 257 HIS A CA 1
ATOM 1958 C C . HIS A 1 257 ? 9.810 5.320 14.641 1.00 86.38 257 HIS A C 1
ATOM 1960 O O . HIS A 1 257 ? 10.307 6.087 15.463 1.00 86.38 257 HIS A O 1
ATOM 1966 N N . HIS A 1 258 ? 9.439 5.761 13.435 1.00 89.44 258 HIS A N 1
ATOM 1967 C CA . HIS A 1 258 ? 9.579 7.159 13.025 1.00 89.44 258 HIS A CA 1
ATOM 1968 C C . HIS A 1 258 ? 8.492 8.060 13.633 1.00 89.44 258 HIS A C 1
ATOM 1970 O O . HIS A 1 258 ? 7.418 7.581 14.010 1.00 89.44 258 HIS A O 1
ATOM 1976 N N . LYS A 1 259 ? 8.751 9.377 13.667 1.00 91.38 259 LYS A N 1
ATOM 1977 C CA . LYS A 1 259 ? 7.719 10.407 13.902 1.00 91.38 259 LYS A CA 1
ATOM 1978 C C . LYS A 1 259 ? 6.634 10.331 12.823 1.00 91.38 259 LYS A C 1
ATOM 1980 O O . LYS A 1 259 ? 6.927 9.902 11.706 1.00 91.38 259 LYS A O 1
ATOM 1985 N N . TRP A 1 260 ? 5.414 10.755 13.145 1.00 90.69 260 TRP A N 1
ATOM 1986 C CA . TRP A 1 260 ? 4.230 10.522 12.313 1.00 90.69 260 TRP A CA 1
ATOM 1987 C C . TRP A 1 260 ? 4.338 11.042 10.877 1.00 90.69 260 TRP A C 1
ATOM 1989 O O . TRP A 1 260 ? 3.975 10.318 9.957 1.00 90.69 260 TRP A O 1
ATOM 1999 N N . GLU A 1 261 ? 4.915 12.218 10.640 1.00 88.50 261 GLU A N 1
ATOM 2000 C CA . GLU A 1 261 ? 5.050 12.773 9.286 1.00 88.50 261 GLU A CA 1
ATOM 2001 C C . GLU A 1 261 ? 5.934 11.889 8.391 1.00 88.50 261 GLU A C 1
ATOM 2003 O O . GLU A 1 261 ? 5.589 11.576 7.243 1.00 88.50 261 GLU A O 1
ATOM 2008 N N . ARG A 1 262 ? 7.075 11.441 8.932 1.00 91.94 262 ARG A N 1
ATOM 2009 C CA . ARG A 1 262 ? 7.976 10.513 8.236 1.00 91.94 262 ARG A CA 1
ATOM 2010 C C . ARG A 1 262 ? 7.339 9.134 8.114 1.00 91.94 262 ARG A C 1
ATOM 2012 O O . ARG A 1 262 ? 7.415 8.538 7.052 1.00 91.94 262 ARG A O 1
ATOM 2019 N N . ARG A 1 263 ? 6.675 8.663 9.170 1.00 93.69 263 ARG A N 1
ATOM 2020 C CA . ARG A 1 263 ? 5.954 7.388 9.198 1.00 93.69 263 ARG A CA 1
ATOM 2021 C C . ARG A 1 263 ? 4.899 7.309 8.099 1.00 93.69 263 ARG A C 1
ATOM 2023 O O . ARG A 1 263 ? 4.874 6.315 7.390 1.00 93.69 263 ARG A O 1
ATOM 2030 N N . MET A 1 264 ? 4.093 8.353 7.896 1.00 95.06 264 MET A N 1
ATOM 2031 C CA . MET A 1 264 ? 3.119 8.377 6.798 1.00 95.06 264 MET A CA 1
ATOM 2032 C C . MET A 1 264 ? 3.812 8.293 5.447 1.00 95.06 264 MET A C 1
ATOM 2034 O O . MET A 1 264 ? 3.386 7.525 4.600 1.00 95.06 264 MET A O 1
ATOM 2038 N N . SER A 1 265 ? 4.920 9.013 5.276 1.00 92.25 265 SER A N 1
ATOM 2039 C CA . SER A 1 265 ? 5.689 8.987 4.025 1.00 92.25 265 SER A CA 1
ATOM 2040 C C . SER A 1 265 ? 6.411 7.651 3.781 1.00 92.25 265 SER A C 1
ATOM 2042 O O . SER A 1 265 ? 6.836 7.392 2.664 1.00 92.25 265 SER A O 1
ATOM 2044 N N . THR A 1 266 ? 6.563 6.807 4.808 1.00 91.56 266 THR A N 1
ATOM 2045 C CA . THR A 1 266 ? 7.057 5.425 4.683 1.00 91.56 266 THR A CA 1
ATOM 2046 C C . THR A 1 266 ? 5.922 4.434 4.422 1.00 91.56 266 THR A C 1
ATOM 2048 O O . THR A 1 266 ? 6.110 3.475 3.684 1.00 91.56 266 THR A O 1
ATOM 2051 N N . CYS A 1 267 ? 4.752 4.651 5.026 1.00 94.56 267 CYS A N 1
ATOM 2052 C CA . CYS A 1 267 ? 3.640 3.701 4.987 1.00 94.56 267 CYS A CA 1
ATOM 2053 C C . CYS A 1 267 ? 2.612 3.979 3.890 1.00 94.56 267 CYS A C 1
ATOM 2055 O O . CYS A 1 267 ? 1.783 3.121 3.616 1.00 94.56 267 CYS A O 1
ATOM 2057 N N . PHE A 1 268 ? 2.654 5.147 3.254 1.00 94.12 268 PHE A N 1
ATOM 2058 C CA . PHE A 1 268 ? 1.805 5.536 2.131 1.00 94.12 268 PHE A CA 1
ATOM 2059 C C . PHE A 1 268 ? 2.654 6.190 1.047 1.00 94.12 268 PHE A C 1
ATOM 2061 O O . PHE A 1 268 ? 3.662 6.833 1.340 1.00 94.12 268 PHE A O 1
ATOM 2068 N N . SER A 1 269 ? 2.224 6.063 -0.206 1.00 90.81 269 SER A N 1
ATOM 2069 C CA . SER A 1 269 ? 2.906 6.664 -1.351 1.00 90.81 269 SER A CA 1
ATOM 2070 C C . SER A 1 269 ? 1.920 7.293 -2.342 1.00 90.81 269 SER A C 1
ATOM 2072 O O . SER A 1 269 ? 0.703 7.091 -2.250 1.00 90.81 269 SER A O 1
ATOM 2074 N N . GLY A 1 270 ? 2.446 8.122 -3.249 1.00 88.62 270 GLY A N 1
ATOM 2075 C CA . GLY A 1 270 ? 1.676 8.797 -4.296 1.00 88.62 270 GLY A CA 1
ATOM 2076 C C . GLY A 1 270 ? 0.423 9.513 -3.778 1.00 88.62 270 GLY A C 1
ATOM 2077 O O . GLY A 1 270 ? 0.415 10.111 -2.704 1.00 88.62 270 GLY A O 1
ATOM 2078 N N . SER A 1 271 ? -0.678 9.380 -4.517 1.00 88.69 271 SER A N 1
ATOM 2079 C CA . SER A 1 271 ? -1.953 10.025 -4.181 1.00 88.69 271 SER A CA 1
ATOM 2080 C C . SER A 1 271 ? -2.529 9.624 -2.820 1.00 88.69 271 SER A C 1
ATOM 2082 O O . SER A 1 271 ? -3.345 10.355 -2.270 1.00 88.69 271 SER A O 1
ATOM 2084 N N . ALA A 1 272 ? -2.204 8.428 -2.313 1.00 91.56 272 ALA A N 1
ATOM 2085 C CA . ALA A 1 272 ? -2.721 7.976 -1.023 1.00 91.56 272 ALA A CA 1
ATOM 2086 C C . ALA A 1 272 ? -2.033 8.730 0.123 1.00 91.56 272 ALA A C 1
ATOM 2088 O O . ALA A 1 272 ? -2.692 9.161 1.069 1.00 91.56 272 ALA A O 1
ATOM 2089 N N . LEU A 1 273 ? -0.723 8.969 -0.010 1.00 94.88 273 LEU A N 1
ATOM 2090 C CA . LEU A 1 273 ? 0.032 9.819 0.908 1.00 94.88 273 LEU A CA 1
ATOM 2091 C C . LEU A 1 273 ? -0.505 11.253 0.913 1.00 94.88 273 LEU A C 1
ATOM 2093 O O . LEU A 1 273 ? -0.668 11.837 1.986 1.00 94.88 273 LEU A O 1
ATOM 2097 N N . ASP A 1 274 ? -0.802 11.801 -0.267 1.00 94.19 274 ASP A N 1
ATOM 2098 C CA . ASP A 1 274 ? -1.348 13.154 -0.401 1.00 94.19 274 ASP A CA 1
ATOM 2099 C C . ASP A 1 274 ? -2.720 13.276 0.276 1.00 94.19 274 ASP A C 1
ATOM 2101 O O . ASP A 1 274 ? -2.938 14.195 1.067 1.00 94.19 274 ASP A O 1
ATOM 2105 N N . GLN A 1 275 ? -3.616 12.309 0.046 1.00 95.19 275 GLN A N 1
ATOM 2106 C CA . GLN A 1 275 ? -4.941 12.269 0.674 1.00 95.19 275 GLN A CA 1
ATOM 2107 C C . GLN A 1 275 ? -4.862 12.169 2.200 1.00 95.19 275 GLN A C 1
ATOM 2109 O O . GLN A 1 275 ? -5.559 12.902 2.900 1.00 95.19 275 GLN A O 1
ATOM 2114 N N . ILE A 1 276 ? -3.986 11.315 2.739 1.00 96.62 276 ILE A N 1
ATOM 2115 C CA . ILE A 1 276 ? -3.823 11.180 4.193 1.00 96.62 276 ILE A CA 1
ATOM 2116 C C . ILE A 1 276 ? -3.265 12.454 4.819 1.00 96.62 276 ILE A C 1
ATOM 2118 O O . ILE A 1 276 ? -3.766 12.892 5.855 1.00 96.62 276 ILE A O 1
ATOM 2122 N N . LYS A 1 277 ? -2.252 13.072 4.200 1.00 96.31 277 LYS A N 1
ATOM 2123 C CA . LYS A 1 277 ? -1.694 14.344 4.681 1.00 96.31 277 LYS A CA 1
ATOM 2124 C C . LYS A 1 277 ? -2.746 15.454 4.660 1.00 96.31 277 LYS A C 1
ATOM 2126 O O . LYS A 1 277 ? -2.843 16.204 5.630 1.00 96.31 277 LYS A O 1
ATOM 2131 N N . ALA A 1 278 ? -3.553 15.525 3.602 1.00 97.38 278 ALA A N 1
ATOM 2132 C CA . ALA A 1 278 ? -4.651 16.480 3.497 1.00 97.38 278 ALA A CA 1
ATOM 2133 C C . ALA A 1 278 ? -5.727 16.238 4.569 1.00 97.38 278 ALA A C 1
ATOM 2135 O O . ALA A 1 278 ? -6.103 17.172 5.275 1.00 97.38 278 ALA A O 1
ATOM 2136 N N . CYS A 1 279 ? -6.160 14.987 4.759 1.00 97.69 279 CYS A N 1
ATOM 2137 C CA . CYS A 1 279 ? -7.133 14.627 5.792 1.00 97.69 279 CYS A CA 1
ATOM 2138 C C . CYS A 1 279 ? -6.632 14.991 7.194 1.00 97.69 279 CYS A C 1
ATOM 2140 O O . CYS A 1 279 ? -7.356 15.636 7.955 1.00 97.69 279 CYS A O 1
ATOM 2142 N N . PHE A 1 280 ? -5.378 14.664 7.520 1.00 96.81 280 PHE A N 1
ATOM 2143 C CA . PHE A 1 280 ? -4.781 15.002 8.812 1.00 96.81 280 PHE A CA 1
ATOM 2144 C C . PHE A 1 280 ? -4.728 16.515 9.061 1.00 96.81 280 PHE A C 1
ATOM 2146 O O . PHE A 1 280 ? -5.031 16.966 10.164 1.00 96.81 280 PHE A O 1
ATOM 2153 N N . ALA A 1 281 ? -4.379 17.304 8.040 1.00 94.62 281 ALA A N 1
ATOM 2154 C CA . ALA A 1 281 ? -4.329 18.762 8.136 1.00 94.62 281 ALA A CA 1
ATOM 2155 C C . ALA A 1 281 ? -5.721 19.421 8.234 1.00 94.62 281 ALA A C 1
ATOM 2157 O O . ALA A 1 281 ? -5.832 20.564 8.682 1.00 94.62 281 ALA A O 1
ATOM 2158 N N . SER A 1 282 ? -6.775 18.720 7.814 1.00 92.25 282 SER A N 1
ATOM 2159 C CA . SER A 1 282 ? -8.157 19.203 7.832 1.00 92.25 282 SER A CA 1
ATOM 2160 C C . SER A 1 282 ? -8.870 18.939 9.169 1.00 92.25 282 SER A C 1
ATOM 2162 O O . SER A 1 282 ? -8.368 18.238 10.054 1.00 92.25 282 SER A O 1
ATOM 2164 N N . ASN A 1 283 ? -10.087 19.473 9.312 1.00 94.69 283 ASN A N 1
ATOM 2165 C CA . ASN A 1 283 ? -10.964 19.126 10.434 1.00 94.69 283 ASN A CA 1
ATOM 2166 C C . ASN A 1 283 ? -11.550 17.706 10.326 1.00 94.69 283 ASN A C 1
ATOM 2168 O O . ASN A 1 283 ? -12.049 17.203 11.335 1.00 94.69 283 ASN A O 1
ATOM 2172 N N . ASP A 1 284 ? -11.439 17.050 9.168 1.00 96.19 284 ASP A N 1
ATOM 2173 C CA . ASP A 1 284 ? -11.989 15.713 8.933 1.00 96.19 284 ASP A CA 1
ATOM 2174 C C . ASP A 1 284 ? -11.334 14.685 9.852 1.00 96.19 284 ASP A C 1
ATOM 2176 O O . ASP A 1 284 ? -12.031 13.900 10.485 1.00 96.19 284 ASP A O 1
ATOM 2180 N N . SER A 1 285 ? -10.008 14.742 10.038 1.00 96.81 285 SER A N 1
ATOM 2181 C CA . SER A 1 285 ? -9.301 13.839 10.959 1.00 96.81 285 SER A CA 1
ATOM 2182 C C . SER A 1 285 ? -9.885 13.871 12.376 1.00 96.81 285 SER A C 1
ATOM 2184 O O . SER A 1 285 ? -10.088 12.827 13.002 1.00 96.81 285 SER A O 1
ATOM 2186 N N . LYS A 1 286 ? -10.217 15.071 12.868 1.00 97.19 286 LYS A N 1
ATOM 2187 C CA . LYS A 1 286 ? -10.822 15.291 14.188 1.00 97.19 286 LYS A CA 1
ATOM 2188 C C . LYS A 1 286 ? -12.269 14.815 14.217 1.00 97.19 286 LYS A C 1
ATOM 2190 O O . LYS A 1 286 ? -12.692 14.233 15.211 1.00 97.19 286 LYS A O 1
ATOM 2195 N N . GLN A 1 287 ? -13.029 15.070 13.154 1.00 96.88 287 GLN A N 1
ATOM 2196 C CA . GLN A 1 287 ? -14.399 14.586 13.033 1.00 96.88 287 GLN A CA 1
ATOM 2197 C C . GLN A 1 287 ? -14.444 13.054 13.041 1.00 96.88 287 GLN A C 1
ATOM 2199 O O . GLN A 1 287 ? -15.174 12.478 13.841 1.00 96.88 287 GLN A O 1
ATOM 2204 N N . TYR A 1 288 ? -13.627 12.397 12.221 1.00 97.69 288 TYR A N 1
ATOM 2205 C CA . TYR A 1 288 ? -13.570 10.941 12.142 1.00 97.69 288 TYR A CA 1
ATOM 2206 C C . TYR A 1 288 ? -13.173 10.320 13.477 1.00 97.69 288 TYR A C 1
ATOM 2208 O O . TYR A 1 288 ? -13.841 9.400 13.945 1.00 97.69 288 TYR A O 1
ATOM 2216 N N . LEU A 1 289 ? -12.148 10.864 14.143 1.00 97.31 289 LEU A N 1
ATOM 2217 C CA . LEU A 1 289 ? -11.771 10.397 15.473 1.00 97.31 289 LEU A CA 1
ATOM 2218 C C . LEU A 1 289 ? -12.906 10.590 16.491 1.00 97.31 289 LEU A C 1
ATOM 2220 O O . LEU A 1 289 ? -13.163 9.690 17.286 1.00 97.31 289 LEU A O 1
ATOM 2224 N N . ARG A 1 290 ? -13.628 11.716 16.453 1.00 96.75 290 ARG A N 1
ATOM 2225 C CA . ARG A 1 290 ? -14.798 11.945 17.316 1.00 96.75 290 ARG A CA 1
ATOM 2226 C C . ARG A 1 290 ? -15.899 10.913 17.082 1.00 96.75 290 ARG A C 1
ATOM 2228 O O . ARG A 1 290 ? -16.471 10.426 18.051 1.00 96.75 290 ARG A O 1
ATOM 2235 N N . GLU A 1 291 ? -16.182 10.562 15.831 1.00 95.62 291 GLU A N 1
ATOM 2236 C CA . GLU A 1 291 ? -17.171 9.531 15.490 1.00 95.62 291 GLU A CA 1
ATOM 2237 C C . GLU A 1 291 ? -16.760 8.155 16.046 1.00 95.62 291 GLU A C 1
ATOM 2239 O O . GLU A 1 291 ? -17.590 7.457 16.630 1.00 95.62 291 GLU A O 1
ATOM 2244 N N . TYR A 1 292 ? -15.472 7.796 15.973 1.00 97.12 292 TYR A N 1
ATOM 2245 C CA . TYR A 1 292 ? -14.969 6.570 16.602 1.00 97.12 292 TYR A CA 1
ATOM 2246 C C . TYR A 1 292 ? -15.028 6.625 18.134 1.00 97.12 292 TYR A C 1
ATOM 2248 O O . TYR A 1 292 ? -15.446 5.649 18.752 1.00 97.12 292 TYR A O 1
ATOM 2256 N N . ILE A 1 293 ? -14.677 7.758 18.754 1.00 96.56 293 ILE A N 1
ATOM 2257 C CA . ILE A 1 293 ? -14.789 7.959 20.210 1.00 96.56 293 ILE A CA 1
ATOM 2258 C C . ILE A 1 293 ? -16.241 7.826 20.671 1.00 96.56 293 ILE A C 1
ATOM 2260 O O . ILE A 1 293 ? -16.497 7.176 21.681 1.00 96.56 293 ILE A O 1
ATOM 2264 N N . ALA A 1 294 ? -17.192 8.416 19.941 1.00 94.19 294 ALA A N 1
ATOM 2265 C CA . ALA A 1 294 ? -18.611 8.342 20.275 1.00 94.19 294 ALA A CA 1
ATOM 2266 C C . ALA A 1 294 ? -19.066 6.884 20.382 1.00 94.19 294 ALA A C 1
ATOM 2268 O O . ALA A 1 294 ? -19.690 6.515 21.373 1.00 94.19 294 ALA A O 1
ATOM 2269 N N . PHE A 1 295 ? -18.662 6.039 19.433 1.00 93.19 295 PHE A N 1
ATOM 2270 C CA . PHE A 1 295 ? -18.911 4.606 19.512 1.00 93.19 295 PHE A CA 1
ATOM 2271 C C . PHE A 1 295 ? -18.173 3.942 20.683 1.00 93.19 295 PHE A C 1
ATOM 2273 O O . PHE A 1 295 ? -18.806 3.313 21.531 1.00 93.19 295 PHE A O 1
ATOM 2280 N N . THR A 1 296 ? -16.850 4.098 20.783 1.00 93.56 296 THR A N 1
ATOM 2281 C CA . THR A 1 296 ? -16.055 3.376 21.791 1.00 93.56 296 THR A CA 1
ATOM 2282 C C . THR A 1 296 ? -16.367 3.792 23.224 1.00 93.56 296 THR A C 1
ATOM 2284 O O . THR A 1 296 ? -16.198 2.987 24.130 1.00 93.56 296 THR A O 1
ATOM 2287 N N . SER A 1 297 ? -16.892 5.001 23.439 1.00 92.00 297 SER A N 1
ATOM 2288 C CA . SER A 1 297 ? -17.369 5.470 24.748 1.00 92.00 297 SER A CA 1
ATOM 2289 C C . SER A 1 297 ? -18.591 4.710 25.277 1.00 92.00 297 SER A C 1
ATOM 2291 O O . SER A 1 297 ? -18.865 4.757 26.474 1.00 92.00 297 SER A O 1
ATOM 2293 N N . THR A 1 298 ? -19.310 3.992 24.407 1.00 92.38 298 THR A N 1
ATOM 2294 C CA . THR A 1 298 ? -20.459 3.152 24.788 1.00 92.38 298 THR A CA 1
ATOM 2295 C C . THR A 1 298 ? -20.051 1.747 25.232 1.00 92.38 298 THR A C 1
ATOM 2297 O O . THR A 1 298 ? -20.893 0.976 25.690 1.00 92.38 298 THR A O 1
ATOM 2300 N N . ILE A 1 299 ? -18.769 1.399 25.094 1.00 89.94 299 ILE A N 1
ATOM 2301 C CA . ILE A 1 299 ? -18.249 0.057 25.344 1.00 89.94 299 ILE A CA 1
ATOM 2302 C C . ILE A 1 299 ? -17.381 0.087 26.597 1.00 89.94 299 ILE A C 1
ATOM 2304 O O . ILE A 1 299 ? -16.479 0.911 26.723 1.00 89.94 299 ILE A O 1
ATOM 2308 N N . ASP A 1 300 ? -17.624 -0.853 27.510 1.00 89.19 300 ASP A N 1
ATOM 2309 C CA . ASP A 1 300 ? -16.683 -1.132 28.591 1.00 89.19 300 ASP A CA 1
ATOM 2310 C C . ASP A 1 300 ? -15.429 -1.793 27.998 1.00 89.19 300 ASP A C 1
ATOM 2312 O O . ASP A 1 300 ? -15.505 -2.885 27.428 1.00 89.19 300 ASP A O 1
ATOM 2316 N N . LEU A 1 301 ? -14.291 -1.095 28.071 1.00 87.81 301 LEU A N 1
ATOM 2317 C CA . LEU A 1 301 ? -13.017 -1.472 27.447 1.00 87.81 301 LEU A CA 1
ATOM 2318 C C . LEU A 1 301 ? -11.978 -1.867 28.509 1.00 87.81 301 LEU A C 1
ATOM 2320 O O . LEU A 1 301 ? -11.053 -1.098 28.787 1.00 87.81 301 LEU A O 1
ATOM 2324 N N . PRO A 1 302 ? -12.088 -3.072 29.096 1.00 84.12 302 PRO A N 1
ATOM 2325 C CA . PRO A 1 302 ? -11.179 -3.530 30.147 1.00 84.12 302 PRO A CA 1
ATOM 2326 C C . PRO A 1 302 ? -9.734 -3.757 29.662 1.00 84.12 302 PRO A C 1
ATOM 2328 O O . PRO A 1 302 ? -8.802 -3.712 30.463 1.00 84.12 302 PRO A O 1
ATOM 2331 N N . TRP A 1 303 ? -9.520 -3.992 28.362 1.00 91.31 303 TRP A N 1
ATOM 2332 C CA . TRP A 1 303 ? -8.197 -4.086 27.735 1.00 91.31 303 TRP A CA 1
ATOM 2333 C C . TRP A 1 303 ? -8.262 -3.698 26.256 1.00 91.31 303 TRP A C 1
ATOM 2335 O O . TRP A 1 303 ? -9.340 -3.628 25.676 1.00 91.31 303 TRP A O 1
ATOM 2345 N N . VAL A 1 304 ? -7.100 -3.483 25.631 1.00 92.50 304 VAL A N 1
ATOM 2346 C CA . VAL A 1 304 ? -6.962 -3.349 24.172 1.00 92.50 304 VAL A CA 1
ATOM 2347 C C . VAL A 1 304 ? -5.768 -4.178 23.669 1.00 92.50 304 VAL A C 1
ATOM 2349 O O . VAL A 1 304 ? -4.775 -4.284 24.395 1.00 92.50 304 VAL A O 1
ATOM 2352 N N . PRO A 1 305 ? -5.817 -4.758 22.454 1.00 95.06 305 PRO A N 1
ATOM 2353 C CA . PRO A 1 305 ? -6.900 -4.665 21.475 1.00 95.06 305 PRO A CA 1
ATOM 2354 C C . PRO A 1 305 ? -8.130 -5.450 21.942 1.00 95.06 305 PRO A C 1
ATOM 2356 O O . PRO A 1 305 ? -8.030 -6.595 22.380 1.00 95.06 305 PRO A O 1
ATOM 2359 N N . PHE A 1 306 ? -9.289 -4.805 21.882 1.00 96.19 306 PHE A N 1
ATOM 2360 C CA . PHE A 1 306 ? -10.560 -5.389 22.276 1.00 96.19 306 PHE A CA 1
ATOM 2361 C C . PHE A 1 306 ? -11.254 -5.900 21.022 1.00 96.19 306 PHE A C 1
ATOM 2363 O O . PHE A 1 306 ? -11.535 -5.118 20.116 1.00 96.19 306 PHE A O 1
ATOM 2370 N N . THR A 1 307 ? -11.485 -7.208 20.952 1.00 96.75 307 THR A N 1
ATOM 2371 C CA . THR A 1 307 ? -11.984 -7.864 19.739 1.00 96.75 307 THR A CA 1
ATOM 2372 C C . THR A 1 307 ? -13.278 -8.604 20.030 1.00 96.75 307 THR A C 1
ATOM 2374 O O . THR A 1 307 ? -13.366 -9.322 21.028 1.00 96.75 307 THR A O 1
ATOM 2377 N N . LYS A 1 308 ? -14.263 -8.467 19.144 1.00 96.19 308 LYS A N 1
ATOM 2378 C CA . LYS A 1 308 ? -15.496 -9.255 19.145 1.00 96.19 308 LYS A CA 1
ATOM 2379 C C . LYS A 1 308 ? -15.696 -9.943 17.803 1.00 96.19 308 LYS A C 1
ATOM 2381 O O . LYS A 1 308 ? -15.397 -9.363 16.765 1.00 96.19 308 LYS A O 1
ATOM 2386 N N . VAL A 1 309 ? -16.268 -11.141 17.843 1.00 97.56 309 VAL A N 1
ATOM 2387 C CA . VAL A 1 309 ? -16.775 -11.861 16.667 1.00 97.56 309 VAL A CA 1
ATOM 2388 C C . VAL A 1 309 ? -18.247 -12.179 16.912 1.00 97.56 309 VAL A C 1
ATOM 2390 O O . VAL A 1 309 ? -18.541 -12.890 17.870 1.00 97.56 309 VAL A O 1
ATOM 2393 N N . ASN A 1 310 ? -19.162 -11.625 16.106 1.00 94.31 310 ASN A N 1
ATOM 2394 C CA . ASN A 1 310 ? -20.620 -11.673 16.326 1.00 94.31 310 ASN A CA 1
ATOM 2395 C C . ASN A 1 310 ? -20.985 -11.432 17.807 1.00 94.31 310 ASN A C 1
ATOM 2397 O O . ASN A 1 310 ? -21.540 -12.297 18.482 1.00 94.31 310 ASN A O 1
ATOM 2401 N N . ASP A 1 311 ? -20.552 -10.283 18.336 1.00 91.69 311 ASP A N 1
ATOM 2402 C CA . ASP A 1 311 ? -20.727 -9.826 19.727 1.00 91.69 311 ASP A CA 1
ATOM 2403 C C . ASP A 1 311 ? -20.016 -10.633 20.827 1.00 91.69 311 ASP A C 1
ATOM 2405 O O . ASP A 1 311 ? -19.902 -10.161 21.963 1.00 91.69 311 ASP A O 1
ATOM 2409 N N . LYS A 1 312 ? -19.433 -11.793 20.508 1.00 95.12 312 LYS A N 1
ATOM 2410 C CA . LYS A 1 312 ? -18.619 -12.570 21.446 1.00 95.12 312 LYS A CA 1
ATOM 2411 C C . LYS A 1 312 ? -17.240 -11.937 21.611 1.00 95.12 312 LYS A C 1
ATOM 2413 O O . LYS A 1 312 ? -16.435 -11.946 20.681 1.00 95.12 312 LYS A O 1
ATOM 2418 N N . VAL A 1 313 ? -16.950 -11.436 22.812 1.00 95.38 313 VAL A N 1
ATOM 2419 C CA . VAL A 1 313 ? -15.623 -10.916 23.184 1.00 95.38 313 VAL A CA 1
ATOM 2420 C C . VAL A 1 313 ? -14.587 -12.039 23.138 1.00 95.38 313 VAL A C 1
ATOM 2422 O O . VAL A 1 313 ? -14.820 -13.133 23.658 1.00 95.38 313 VAL A O 1
ATOM 2425 N N . LEU A 1 314 ? -13.441 -11.760 22.519 1.00 95.06 314 LEU A N 1
ATOM 2426 C CA . LEU A 1 314 ? -12.313 -12.678 22.425 1.00 95.06 314 LEU A CA 1
ATOM 2427 C C . LEU A 1 314 ? -11.148 -12.246 23.312 1.00 95.06 314 LEU A C 1
ATOM 2429 O O . LEU A 1 314 ? -10.892 -11.059 23.522 1.00 95.06 314 LEU A O 1
ATOM 2433 N N . GLY A 1 315 ? -10.385 -13.247 23.748 1.00 91.31 315 GLY A N 1
ATOM 2434 C CA . GLY A 1 315 ? -9.156 -13.047 24.498 1.00 91.31 315 GLY A CA 1
ATOM 2435 C C . GLY A 1 315 ? -9.379 -12.601 25.938 1.00 91.31 315 GLY A C 1
ATOM 2436 O O . GLY A 1 315 ? -10.492 -12.586 26.460 1.00 91.31 315 GLY A O 1
ATOM 2437 N N . THR A 1 316 ? -8.271 -12.265 26.588 1.00 88.56 316 THR A N 1
ATOM 2438 C CA . THR A 1 316 ? -8.218 -11.748 27.959 1.00 88.56 316 THR A CA 1
ATOM 2439 C C . THR A 1 316 ? -7.091 -10.712 28.054 1.00 88.56 316 THR A C 1
ATOM 2441 O O . THR A 1 316 ? -6.242 -10.672 27.155 1.00 88.56 316 THR A O 1
ATOM 2444 N N . PRO A 1 317 ? -6.996 -9.925 29.144 1.00 78.50 317 PRO A N 1
ATOM 2445 C CA . PRO A 1 317 ? -5.875 -9.006 29.347 1.00 78.50 317 PRO A CA 1
ATOM 2446 C C . PRO A 1 317 ? -4.491 -9.670 29.318 1.00 78.50 317 PRO A C 1
ATOM 2448 O O . PRO A 1 317 ? -3.506 -9.001 29.019 1.00 78.50 317 PRO A O 1
ATOM 2451 N N . THR A 1 318 ? -4.397 -10.963 29.652 1.00 81.50 318 THR A N 1
ATOM 2452 C CA . THR A 1 318 ? -3.122 -11.690 29.763 1.00 81.50 318 THR A CA 1
ATOM 2453 C C . THR A 1 318 ? -2.790 -12.520 28.527 1.00 81.50 318 THR A C 1
ATOM 2455 O O . THR A 1 318 ? -1.615 -12.703 28.226 1.00 81.50 318 THR A O 1
ATOM 2458 N N . SER A 1 319 ? -3.799 -13.018 27.807 1.00 83.00 319 SER A N 1
ATOM 2459 C CA . SER A 1 319 ? -3.612 -13.905 26.650 1.00 83.00 319 SER A CA 1
ATOM 2460 C C . SER A 1 319 ? -3.814 -13.228 25.294 1.00 83.00 319 SER A C 1
ATOM 2462 O O . SER A 1 319 ? -3.377 -13.771 24.283 1.00 83.00 319 SER A O 1
ATOM 2464 N N . GLY A 1 320 ? -4.479 -12.067 25.245 1.00 88.44 320 GLY A N 1
ATOM 2465 C CA . GLY A 1 320 ? -4.803 -11.377 23.994 1.00 88.44 320 GLY A CA 1
ATOM 2466 C C . GLY A 1 320 ? -5.602 -12.244 23.012 1.00 88.44 320 GLY A C 1
ATOM 2467 O O . GLY A 1 320 ? -6.299 -13.180 23.415 1.00 88.44 320 GLY A O 1
ATOM 2468 N N . VAL A 1 321 ? -5.506 -11.922 21.719 1.00 94.06 321 VAL A N 1
ATOM 2469 C CA . VAL A 1 321 ? -6.165 -12.652 20.624 1.00 94.06 321 VAL A CA 1
ATOM 2470 C C . VAL A 1 321 ? -5.119 -13.042 19.582 1.00 94.06 321 VAL A C 1
ATOM 2472 O O . VAL A 1 321 ? -4.638 -12.194 18.839 1.00 94.06 321 VAL A O 1
ATOM 2475 N N . GLY A 1 322 ? -4.740 -14.319 19.543 1.00 93.38 322 GLY A N 1
ATOM 2476 C CA . GLY A 1 322 ? -3.850 -14.859 18.510 1.00 93.38 322 GLY A CA 1
ATOM 2477 C C . GLY A 1 322 ? -4.585 -15.246 17.225 1.00 93.38 322 GLY A C 1
ATOM 2478 O O . GLY A 1 322 ? -5.817 -15.291 17.203 1.00 93.38 322 GLY A O 1
ATOM 2479 N N . TYR A 1 323 ? -3.820 -15.566 16.177 1.00 94.56 323 TYR A N 1
ATOM 2480 C CA . TYR A 1 323 ? -4.348 -15.960 14.865 1.00 94.56 323 TYR A CA 1
ATOM 2481 C C . TYR A 1 323 ? -5.304 -17.158 14.959 1.00 94.56 323 TYR A C 1
ATOM 2483 O O . TYR A 1 323 ? -6.432 -17.075 14.479 1.00 94.56 323 TYR A O 1
ATOM 2491 N N . ASP A 1 324 ? -4.916 -18.218 15.673 1.00 94.94 324 ASP A N 1
ATOM 2492 C CA . ASP A 1 324 ? -5.740 -19.425 15.830 1.00 94.94 324 ASP A CA 1
ATOM 2493 C C . ASP A 1 324 ? -7.080 -19.136 16.519 1.00 94.94 324 ASP A C 1
ATOM 2495 O O . ASP A 1 324 ? -8.124 -19.635 16.105 1.00 94.94 324 ASP A O 1
ATOM 2499 N N . LEU A 1 325 ? -7.078 -18.298 17.564 1.00 96.00 325 LEU A N 1
ATOM 2500 C CA . LEU A 1 325 ? -8.306 -17.931 18.274 1.00 96.00 325 LEU A CA 1
ATOM 2501 C C . LEU A 1 325 ? -9.222 -17.072 17.394 1.00 96.00 325 LEU A C 1
ATOM 2503 O O . LEU A 1 325 ? -10.440 -17.271 17.403 1.00 96.00 325 LEU A O 1
ATOM 2507 N N . LEU A 1 326 ? -8.647 -16.118 16.658 1.00 97.25 326 LEU A N 1
ATOM 2508 C CA . LEU A 1 326 ? -9.388 -15.228 15.769 1.00 97.25 326 LEU A CA 1
ATOM 2509 C C . LEU A 1 326 ? -10.028 -16.013 14.621 1.00 97.25 326 LEU A C 1
ATOM 2511 O O . LEU A 1 326 ? -11.248 -15.975 14.461 1.00 97.25 326 LEU A O 1
ATOM 2515 N N . THR A 1 327 ? -9.224 -16.770 13.874 1.00 96.75 327 THR A N 1
ATOM 2516 C CA . THR A 1 327 ? -9.688 -17.572 12.735 1.00 96.75 327 THR A CA 1
ATOM 2517 C C . THR A 1 327 ? -10.694 -18.623 13.168 1.00 96.75 327 THR A C 1
ATOM 2519 O O . THR A 1 327 ? -11.768 -18.694 12.577 1.00 96.75 327 THR A O 1
ATOM 2522 N N . LYS A 1 328 ? -10.438 -19.359 14.260 1.00 95.81 328 LYS A N 1
ATOM 2523 C CA . LYS A 1 328 ? -11.410 -20.314 14.802 1.00 95.81 328 LYS A CA 1
ATOM 2524 C C . LYS A 1 328 ? -12.744 -19.649 15.132 1.00 95.81 328 LYS A C 1
ATOM 2526 O O . LYS A 1 328 ? -13.790 -20.180 14.774 1.00 95.81 328 LYS A O 1
ATOM 2531 N N . SER A 1 329 ? -12.720 -18.495 15.796 1.00 97.25 329 SER A N 1
ATOM 2532 C CA . SER A 1 329 ? -13.952 -17.791 16.167 1.00 97.25 329 SER A CA 1
ATOM 2533 C C . SER A 1 329 ? -14.733 -17.325 14.937 1.00 97.25 329 SER A C 1
ATOM 2535 O O . SER A 1 329 ? -15.956 -17.438 14.927 1.00 97.25 329 SER A O 1
ATOM 2537 N N . ILE A 1 330 ? -14.042 -16.861 13.889 1.00 97.31 330 ILE A N 1
ATOM 2538 C CA . ILE A 1 330 ? -14.661 -16.511 12.602 1.00 97.31 330 ILE A CA 1
ATOM 2539 C C . ILE A 1 330 ? -15.259 -17.760 11.937 1.00 97.31 330 ILE A C 1
ATOM 2541 O O . ILE A 1 330 ? -16.425 -17.751 11.553 1.00 97.31 330 ILE A O 1
ATOM 2545 N N . CYS A 1 331 ? -14.504 -18.857 11.858 1.00 96.19 331 CYS A N 1
ATOM 2546 C CA . CYS A 1 331 ? -14.949 -20.116 11.259 1.00 96.19 331 CYS A CA 1
ATOM 2547 C C . CYS A 1 331 ? -16.169 -20.726 11.967 1.00 96.19 331 CYS A C 1
ATOM 2549 O O . CYS A 1 331 ? -17.053 -21.273 11.304 1.00 96.19 331 CYS A O 1
ATOM 2551 N N . ASP A 1 332 ? -16.211 -20.653 13.301 1.00 95.19 332 ASP A N 1
ATOM 2552 C CA . ASP A 1 332 ? -17.324 -21.146 14.119 1.00 95.19 332 ASP A CA 1
ATOM 2553 C C . ASP A 1 332 ? -18.575 -20.261 13.963 1.00 95.19 332 ASP A C 1
ATOM 2555 O O . ASP A 1 332 ? -19.702 -20.750 14.091 1.00 95.19 332 ASP A O 1
ATOM 2559 N N . ALA A 1 333 ? -18.385 -18.963 13.704 1.00 95.38 333 ALA A N 1
ATOM 2560 C CA . ALA A 1 333 ? -19.461 -18.003 13.480 1.00 95.38 333 ALA A CA 1
ATOM 2561 C C . ALA A 1 333 ? -20.021 -18.062 12.050 1.00 95.38 333 ALA A C 1
ATOM 2563 O O . ALA A 1 333 ? -21.216 -17.833 11.863 1.00 95.38 333 ALA A O 1
ATOM 2564 N N . TYR A 1 334 ? -19.196 -18.398 11.054 1.00 95.06 334 TYR A N 1
ATOM 2565 C CA . TYR A 1 334 ? -19.605 -18.444 9.653 1.00 95.06 334 TYR A CA 1
ATOM 2566 C C . TYR A 1 334 ? -20.407 -19.709 9.320 1.00 95.06 334 TYR A C 1
ATOM 2568 O O . TYR A 1 334 ? -19.930 -20.831 9.508 1.00 95.06 334 TYR A O 1
ATOM 2576 N N . ARG A 1 335 ? -21.628 -19.527 8.800 1.00 91.62 335 ARG A N 1
ATOM 2577 C CA . ARG A 1 335 ? -22.629 -20.596 8.602 1.00 91.62 335 ARG A CA 1
ATOM 2578 C C . ARG A 1 335 ? -22.802 -21.059 7.153 1.00 91.62 335 ARG A C 1
ATOM 2580 O O . ARG A 1 335 ? -23.729 -21.816 6.881 1.00 91.62 335 ARG A O 1
ATOM 2587 N N . SER A 1 336 ? -21.925 -20.638 6.243 1.00 90.50 336 SER A N 1
ATOM 2588 C CA . SER A 1 336 ? -21.938 -21.074 4.843 1.00 90.50 336 SER A CA 1
ATOM 2589 C C . SER A 1 336 ? -20.656 -21.822 4.463 1.00 90.50 336 SER A C 1
ATOM 2591 O O . SER A 1 336 ? -19.605 -21.659 5.090 1.00 90.50 336 SER A O 1
ATOM 2593 N N . GLU A 1 337 ? -20.771 -22.658 3.431 1.00 90.19 337 GLU A N 1
ATOM 2594 C CA . GLU A 1 337 ? -19.642 -23.271 2.717 1.00 90.19 337 GLU A CA 1
ATOM 2595 C C . GLU A 1 337 ? -19.086 -22.350 1.622 1.00 90.19 337 GLU A C 1
ATOM 2597 O O . GLU A 1 337 ? -17.947 -22.505 1.188 1.00 90.19 337 GLU A O 1
ATOM 2602 N N . GLU A 1 338 ? -19.880 -21.382 1.162 1.00 89.12 338 GLU A N 1
ATOM 2603 C CA . GLU A 1 338 ? -19.459 -20.423 0.144 1.00 89.12 338 GLU A CA 1
ATOM 2604 C C . GLU A 1 338 ? -18.281 -19.585 0.658 1.00 89.12 338 GLU A C 1
ATOM 2606 O O . GLU A 1 338 ? -18.347 -19.038 1.749 1.00 89.12 338 GLU A O 1
ATOM 2611 N N . ASN A 1 339 ? -17.188 -19.486 -0.107 1.00 89.00 339 ASN A N 1
ATOM 2612 C CA . ASN A 1 339 ? -15.977 -18.737 0.272 1.00 89.00 339 ASN A CA 1
ATOM 2613 C C . ASN A 1 339 ? -15.368 -19.121 1.637 1.00 89.00 339 ASN A C 1
ATOM 2615 O O . ASN A 1 339 ? -14.570 -18.363 2.187 1.00 89.00 339 ASN A O 1
ATOM 2619 N N . ARG A 1 340 ? -15.714 -20.292 2.191 1.00 90.81 340 ARG A N 1
ATOM 2620 C CA . ARG A 1 340 ? -15.218 -20.744 3.493 1.00 90.81 340 ARG A CA 1
ATOM 2621 C C . ARG A 1 340 ? -13.690 -20.944 3.436 1.00 90.81 340 ARG A C 1
ATOM 2623 O O . ARG A 1 340 ? -13.227 -21.761 2.638 1.00 90.81 340 ARG A O 1
ATOM 2630 N N . PRO A 1 341 ? -12.896 -20.234 4.266 1.00 92.56 341 PRO A N 1
ATOM 2631 C CA . PRO A 1 341 ? -11.442 -20.383 4.294 1.00 92.56 341 PRO A CA 1
ATOM 2632 C C . PRO A 1 341 ? -11.013 -21.825 4.569 1.00 92.56 341 PRO A C 1
ATOM 2634 O O . PRO A 1 341 ? -11.637 -22.514 5.373 1.00 92.56 341 PRO A O 1
ATOM 2637 N N . SER A 1 342 ? -9.905 -22.274 3.976 1.00 89.81 342 SER A N 1
ATOM 2638 C CA . SER A 1 342 ? -9.425 -23.661 4.117 1.00 89.81 342 SER A CA 1
ATOM 2639 C C . SER A 1 342 ? -9.020 -24.041 5.543 1.00 89.81 342 SER A C 1
ATOM 2641 O O . SER A 1 342 ? -8.976 -25.221 5.877 1.00 89.81 342 SER A O 1
ATOM 2643 N N . VAL A 1 343 ? -8.707 -23.051 6.387 1.00 91.50 343 VAL A N 1
ATOM 2644 C CA . VAL A 1 343 ? -8.444 -23.255 7.821 1.00 91.50 343 VAL A CA 1
ATOM 2645 C C . VAL A 1 343 ? -9.724 -23.582 8.603 1.00 91.50 343 VAL A C 1
ATOM 2647 O O . VAL A 1 343 ? -9.665 -24.158 9.688 1.00 91.50 343 VAL A O 1
ATOM 2650 N N . CYS A 1 344 ? -10.896 -23.257 8.054 1.00 92.44 344 CYS A N 1
ATOM 2651 C CA . CYS A 1 344 ? -12.171 -23.610 8.646 1.00 92.44 344 CYS A CA 1
ATOM 2652 C C . CYS A 1 344 ? -12.529 -25.063 8.317 1.00 92.44 344 CYS A C 1
ATOM 2654 O O . CYS A 1 344 ? -12.585 -25.457 7.154 1.00 92.44 344 CYS A O 1
ATOM 2656 N N . ALA A 1 345 ? -12.861 -25.855 9.339 1.00 88.94 345 ALA A N 1
ATOM 2657 C CA . ALA A 1 345 ? -13.431 -27.182 9.119 1.00 88.94 345 ALA A CA 1
ATOM 2658 C C . ALA A 1 345 ? -14.755 -27.078 8.331 1.00 88.94 345 ALA A C 1
ATOM 2660 O O . ALA A 1 345 ? -15.506 -26.121 8.577 1.00 88.94 345 ALA A O 1
ATOM 2661 N N . PRO A 1 346 ? -15.070 -28.035 7.434 1.00 86.25 346 PRO A N 1
ATOM 2662 C CA . PRO A 1 346 ? -16.363 -28.088 6.756 1.00 86.25 346 PRO A CA 1
ATOM 2663 C C . PRO A 1 346 ? -17.514 -28.114 7.761 1.00 86.25 346 PRO A C 1
ATOM 2665 O O . PRO A 1 346 ? -17.400 -28.712 8.836 1.00 86.25 346 PRO A O 1
ATOM 2668 N N . LEU A 1 347 ? -18.634 -27.492 7.415 1.00 84.12 347 LEU A N 1
ATOM 2669 C CA . LEU A 1 347 ? -19.858 -27.594 8.189 1.00 84.12 347 LEU A CA 1
ATOM 2670 C C . LEU A 1 347 ? -20.335 -29.043 8.131 1.00 84.12 347 LEU A C 1
ATOM 2672 O O . LEU A 1 347 ? -20.587 -29.614 7.066 1.00 84.12 347 LEU A O 1
ATOM 2676 N N . VAL A 1 348 ? -20.453 -29.654 9.306 1.00 76.75 348 VAL A N 1
ATOM 2677 C CA . VAL A 1 348 ? -21.061 -30.973 9.429 1.00 76.75 348 VAL A CA 1
ATOM 2678 C C . VAL A 1 348 ? -22.516 -30.828 8.991 1.00 76.75 348 VAL A C 1
ATOM 2680 O O . VAL A 1 348 ? -23.291 -30.103 9.613 1.00 76.75 348 VAL A O 1
ATOM 2683 N N . LYS A 1 349 ? -22.892 -31.488 7.894 1.00 58.69 349 LYS A N 1
ATOM 2684 C CA . LYS A 1 349 ? -24.301 -31.648 7.530 1.00 58.69 349 LYS A CA 1
ATOM 2685 C C . LYS A 1 349 ? -24.898 -32.595 8.558 1.00 58.69 349 LYS A C 1
ATOM 2687 O O . LYS A 1 349 ? -24.665 -33.797 8.456 1.00 58.69 349 LYS A O 1
ATOM 2692 N N . ASP A 1 350 ? -25.594 -32.061 9.556 1.00 48.72 350 ASP A N 1
ATOM 2693 C CA . ASP A 1 350 ? -26.301 -32.890 10.530 1.00 48.72 350 ASP A CA 1
ATOM 2694 C C . ASP A 1 350 ? -27.214 -33.871 9.773 1.00 48.72 350 ASP A C 1
ATOM 2696 O O . ASP A 1 350 ? -28.090 -33.435 9.013 1.00 48.72 350 ASP A O 1
ATOM 2700 N N . PRO A 1 351 ? -27.035 -35.195 9.928 1.00 45.38 351 PRO A N 1
ATOM 2701 C CA . PRO A 1 351 ? -28.053 -36.140 9.525 1.00 45.38 351 PRO A CA 1
ATOM 2702 C C . PRO A 1 351 ? -29.248 -35.908 10.446 1.00 45.38 351 PRO A C 1
ATOM 2704 O O . PRO A 1 351 ? -29.154 -36.072 11.660 1.00 45.38 351 PRO A O 1
ATOM 2707 N N . LEU A 1 352 ? -30.357 -35.485 9.847 1.00 45.78 352 LEU A N 1
ATOM 2708 C CA . LEU A 1 352 ? -31.671 -35.356 10.464 1.00 45.78 352 LEU A CA 1
ATOM 2709 C C . LEU A 1 352 ? -31.912 -36.384 11.579 1.00 45.78 352 LEU A C 1
ATOM 2711 O O . LEU A 1 352 ? -31.837 -37.594 11.368 1.00 45.78 352 LEU A O 1
ATOM 2715 N N . VAL A 1 353 ? -32.291 -35.855 12.740 1.00 45.59 353 VAL A N 1
ATOM 2716 C CA . VAL A 1 353 ? -32.969 -36.555 13.830 1.00 45.59 353 VAL A CA 1
ATOM 2717 C C . VAL A 1 353 ? -34.084 -37.443 13.260 1.00 45.59 353 VAL A C 1
ATOM 2719 O O . VAL A 1 353 ? -35.104 -36.944 12.788 1.00 45.59 353 VAL A O 1
ATOM 2722 N N . VAL A 1 354 ? -33.908 -38.763 13.347 1.00 34.97 354 VAL A N 1
ATOM 2723 C CA . VAL A 1 354 ? -34.996 -39.749 13.322 1.00 34.97 354 VAL A CA 1
ATOM 2724 C C . VAL A 1 354 ? -34.878 -40.595 14.587 1.00 34.97 354 VAL A C 1
ATOM 2726 O O . VAL A 1 354 ? -33.791 -40.958 15.027 1.00 34.97 354 VAL A O 1
ATOM 2729 N N . ALA A 1 355 ? -36.032 -40.799 15.206 1.00 34.38 355 ALA A N 1
ATOM 2730 C CA . ALA A 1 355 ? -36.254 -41.253 16.564 1.00 34.38 355 ALA A CA 1
ATOM 2731 C C . ALA A 1 355 ? -35.674 -42.632 16.936 1.00 34.38 355 ALA A C 1
ATOM 2733 O O . ALA A 1 355 ? -35.587 -43.536 16.114 1.00 34.38 355 ALA A O 1
ATOM 2734 N N . ALA A 1 356 ? -35.387 -42.751 18.238 1.00 33.59 356 ALA A N 1
ATOM 2735 C CA . ALA A 1 356 ? -35.601 -43.894 19.131 1.00 33.59 356 ALA A CA 1
ATOM 2736 C C . ALA A 1 356 ? -35.526 -45.319 18.549 1.00 33.59 356 ALA A C 1
ATOM 2738 O O . ALA A 1 356 ? -36.440 -45.766 17.865 1.00 33.59 356 ALA A O 1
ATOM 2739 N N . ALA A 1 357 ? -34.544 -46.096 19.014 1.00 33.03 357 ALA A N 1
ATOM 2740 C CA . ALA A 1 357 ? -34.742 -47.210 19.953 1.00 33.03 357 ALA A CA 1
ATOM 2741 C C . ALA A 1 357 ? -33.550 -48.180 19.912 1.00 33.03 357 ALA A C 1
ATOM 2743 O O . ALA A 1 357 ? -32.997 -48.473 18.856 1.00 33.03 357 ALA A O 1
ATOM 2744 N N . THR A 1 358 ? -33.257 -48.741 21.087 1.00 30.55 358 THR A N 1
ATOM 2745 C CA . THR A 1 358 ? -32.478 -49.967 21.341 1.00 30.55 358 THR A CA 1
ATOM 2746 C C . THR A 1 358 ? -30.970 -49.942 21.078 1.00 30.55 358 THR A C 1
ATOM 2748 O O . THR A 1 358 ? -30.477 -50.224 19.993 1.00 30.55 358 THR A O 1
ATOM 2751 N N . GLU A 1 359 ? -30.247 -49.721 22.175 1.00 36.34 359 GLU A N 1
ATOM 2752 C CA . GLU A 1 359 ? -29.010 -50.436 22.515 1.00 36.34 359 GLU A CA 1
ATOM 2753 C C . GLU A 1 359 ? -29.245 -51.974 22.531 1.00 36.34 359 GLU A C 1
ATOM 2755 O O . GLU A 1 359 ? -30.391 -52.397 22.730 1.00 36.34 359 GLU A O 1
ATOM 2760 N N . PRO A 1 360 ? -28.208 -52.824 22.344 1.00 41.97 360 PRO A N 1
ATOM 2761 C CA . PRO A 1 360 ? -27.257 -53.040 23.439 1.00 41.97 360 PRO A CA 1
ATOM 2762 C C . PRO A 1 360 ? -25.770 -53.199 23.074 1.00 41.97 360 PRO A C 1
ATOM 2764 O O . PRO A 1 360 ? -25.381 -53.571 21.968 1.00 41.97 360 PRO A O 1
ATOM 2767 N N . LEU A 1 361 ? -24.975 -52.948 24.120 1.00 33.41 361 LEU A N 1
ATOM 2768 C CA . LEU A 1 361 ? -23.580 -53.308 24.376 1.00 33.41 361 LEU A CA 1
ATOM 2769 C C . LEU A 1 361 ? -23.062 -54.599 23.716 1.00 33.41 361 LEU A C 1
ATOM 2771 O O . LEU A 1 361 ? -23.649 -55.667 23.889 1.00 33.41 361 LEU A O 1
ATOM 2775 N N . VAL A 1 362 ? -21.825 -54.526 23.205 1.00 30.84 362 VAL A N 1
ATOM 2776 C CA . VAL A 1 362 ? -20.828 -55.606 23.320 1.00 30.84 362 VAL A CA 1
ATOM 2777 C C . VAL A 1 362 ? -19.470 -54.997 23.697 1.00 30.84 362 VAL A C 1
ATOM 2779 O O . VAL A 1 362 ? -19.024 -54.017 23.102 1.00 30.84 362 VAL A O 1
ATOM 2782 N N . VAL A 1 363 ? -18.857 -55.573 24.730 1.00 32.06 363 VAL A N 1
ATOM 2783 C CA . VAL A 1 363 ? -17.543 -55.250 25.313 1.00 32.06 363 VAL A CA 1
ATOM 2784 C C . VAL A 1 363 ? -16.483 -56.206 24.736 1.00 32.06 363 VAL A C 1
ATOM 2786 O O . VAL A 1 363 ? -16.841 -57.296 24.302 1.00 32.06 363 VAL A O 1
ATOM 2789 N N . GLU A 1 364 ? -15.207 -55.807 24.852 1.00 30.14 364 GLU A N 1
ATOM 2790 C CA . GLU A 1 364 ? -13.943 -56.565 24.661 1.00 30.14 364 GLU A CA 1
ATOM 2791 C C . GLU A 1 364 ? -13.298 -56.465 23.261 1.00 30.14 364 GLU A C 1
ATOM 2793 O O . GLU A 1 364 ? -13.979 -56.513 22.249 1.00 30.14 364 GLU A O 1
ATOM 2798 N N . ALA A 1 365 ? -11.977 -56.334 23.081 1.00 29.17 365 ALA A N 1
ATOM 2799 C CA . ALA A 1 365 ? -10.836 -56.199 23.988 1.00 29.17 365 ALA A CA 1
ATOM 2800 C C . ALA A 1 365 ? -9.598 -55.678 23.213 1.00 29.17 365 ALA A C 1
ATOM 2802 O O . ALA A 1 365 ? -9.481 -55.844 22.003 1.00 29.17 365 ALA A O 1
ATOM 2803 N N . VAL A 1 366 ? -8.693 -55.047 23.970 1.00 33.94 366 VAL A N 1
ATOM 2804 C CA . VAL A 1 366 ? -7.214 -54.992 23.887 1.00 33.94 366 VAL A CA 1
ATOM 2805 C C . VAL A 1 366 ? -6.522 -55.518 22.612 1.00 33.94 366 VAL A C 1
ATOM 2807 O O . VAL A 1 366 ? -6.624 -56.693 22.277 1.00 33.94 366 VAL A O 1
ATOM 2810 N N . GLY A 1 367 ? -5.643 -54.695 22.016 1.00 29.75 367 GLY A N 1
ATOM 2811 C CA . GLY A 1 367 ? -4.710 -55.154 20.979 1.00 29.75 367 GLY A CA 1
ATOM 2812 C C . GLY A 1 367 ? -3.643 -54.146 20.532 1.00 29.75 367 GLY A C 1
ATOM 2813 O O . GLY A 1 367 ? -3.759 -53.563 19.468 1.00 29.75 367 GLY A O 1
ATOM 2814 N N . SER A 1 368 ? -2.602 -54.005 21.356 1.00 29.61 368 SER A N 1
ATOM 2815 C CA . SER A 1 368 ? -1.186 -53.720 21.050 1.00 29.61 368 SER A CA 1
ATOM 2816 C C . SER A 1 368 ? -0.732 -52.569 20.131 1.00 29.61 368 SER A C 1
ATOM 2818 O O . SER A 1 368 ? -0.982 -52.514 18.931 1.00 29.61 368 SER A O 1
ATOM 2820 N N . ALA A 1 369 ? 0.144 -51.751 20.717 1.00 30.66 369 ALA A N 1
ATOM 2821 C CA . ALA A 1 369 ? 1.101 -50.886 20.045 1.00 30.66 369 ALA A CA 1
ATOM 2822 C C . ALA A 1 369 ? 2.158 -51.681 19.256 1.00 30.66 369 ALA A C 1
ATOM 2824 O O . ALA A 1 369 ? 2.614 -52.740 19.690 1.00 30.66 369 ALA A O 1
ATOM 2825 N N . THR A 1 370 ? 2.659 -51.114 18.156 1.00 29.56 370 THR A N 1
ATOM 2826 C CA . THR A 1 370 ? 4.031 -51.381 17.704 1.00 29.56 370 THR A CA 1
ATOM 2827 C C . THR A 1 370 ? 4.635 -50.120 17.099 1.00 29.56 370 THR A C 1
ATOM 2829 O O . THR A 1 370 ? 4.283 -49.669 16.014 1.00 29.56 370 THR A O 1
ATOM 2832 N N . THR A 1 371 ? 5.554 -49.554 17.870 1.00 27.14 371 THR A N 1
ATOM 2833 C CA . THR A 1 371 ? 6.556 -48.564 17.493 1.00 27.14 371 THR A CA 1
ATOM 2834 C C . THR A 1 371 ? 7.487 -49.144 16.428 1.00 27.14 371 THR A C 1
ATOM 2836 O O . THR A 1 371 ? 7.959 -50.271 16.562 1.00 27.14 371 THR A O 1
ATOM 2839 N N . THR A 1 372 ? 7.842 -48.370 15.406 1.00 28.16 372 THR A N 1
ATOM 2840 C CA . THR A 1 372 ? 9.056 -48.635 14.623 1.00 28.16 372 THR A CA 1
ATOM 2841 C C . THR A 1 372 ? 9.802 -47.327 14.425 1.00 28.16 372 THR A C 1
ATOM 2843 O O . THR A 1 372 ? 9.359 -46.426 13.719 1.00 28.16 372 THR A O 1
ATOM 2846 N N . THR A 1 373 ? 10.928 -47.216 15.120 1.00 28.22 373 THR A N 1
ATOM 2847 C CA . THR A 1 373 ? 11.890 -46.120 15.047 1.00 28.22 373 THR A CA 1
ATOM 2848 C C . THR A 1 373 ? 13.078 -46.485 14.157 1.00 28.22 373 THR A C 1
ATOM 2850 O O . THR A 1 373 ? 13.663 -47.547 14.336 1.00 28.22 373 THR A O 1
ATOM 2853 N N . LEU A 1 374 ? 13.459 -45.500 13.331 1.00 29.91 374 LEU A N 1
ATOM 2854 C CA . LEU A 1 374 ? 14.813 -45.040 12.968 1.00 29.91 374 LEU A CA 1
ATOM 2855 C C . LEU A 1 374 ? 15.768 -45.942 12.163 1.00 29.91 374 LEU A C 1
ATOM 2857 O O . LEU A 1 374 ? 16.191 -46.994 12.622 1.00 29.91 374 LEU A O 1
ATOM 2861 N N . ALA A 1 375 ? 16.315 -45.359 11.085 1.00 28.28 375 ALA A N 1
ATOM 2862 C CA . ALA A 1 375 ? 17.769 -45.289 10.896 1.00 28.28 375 ALA A CA 1
ATOM 2863 C C . ALA A 1 375 ? 18.191 -44.104 9.999 1.00 28.28 375 ALA A C 1
ATOM 2865 O O . ALA A 1 375 ? 17.762 -43.969 8.856 1.00 28.28 375 ALA A O 1
ATOM 2866 N N . VAL A 1 376 ? 19.073 -43.272 10.555 1.00 29.64 376 VAL A N 1
ATOM 2867 C CA . VAL A 1 376 ? 19.924 -42.255 9.911 1.00 29.64 376 VAL A CA 1
ATOM 2868 C C . VAL A 1 376 ? 21.259 -42.916 9.542 1.00 29.64 376 VAL A C 1
ATOM 2870 O O . VAL A 1 376 ? 21.712 -43.757 10.319 1.00 29.64 376 VAL A O 1
ATOM 2873 N N . PRO A 1 377 ? 21.965 -42.501 8.472 1.00 34.44 377 PRO A N 1
ATOM 2874 C CA . PRO A 1 377 ? 23.398 -42.750 8.374 1.00 34.44 377 PRO A CA 1
ATOM 2875 C C . PRO A 1 377 ? 24.232 -41.459 8.402 1.00 34.44 377 PRO A C 1
ATOM 2877 O O . PRO A 1 377 ? 23.967 -40.477 7.711 1.00 34.44 377 PRO A O 1
ATOM 2880 N N . THR A 1 378 ? 25.285 -41.510 9.214 1.00 28.23 378 THR A N 1
ATOM 2881 C CA . THR A 1 378 ? 26.357 -40.528 9.399 1.00 28.23 378 THR A CA 1
ATOM 2882 C C . THR A 1 378 ? 27.588 -40.852 8.536 1.00 28.23 378 THR A C 1
ATOM 2884 O O . THR A 1 378 ? 28.063 -41.980 8.563 1.00 28.23 378 THR A O 1
ATOM 2887 N N . GLY A 1 379 ? 28.140 -39.838 7.857 1.00 28.19 379 GLY A N 1
ATOM 2888 C CA . GLY A 1 379 ? 29.569 -39.455 7.852 1.00 28.19 379 GLY A CA 1
ATOM 2889 C C . GLY A 1 379 ? 30.698 -40.356 7.292 1.00 28.19 379 GLY A C 1
ATOM 2890 O O . GLY A 1 379 ? 31.182 -41.231 7.996 1.00 28.19 379 GLY A O 1
ATOM 2891 N N . THR A 1 380 ? 31.296 -39.868 6.183 1.00 31.58 380 THR A N 1
ATOM 2892 C CA . THR A 1 380 ? 32.756 -39.739 5.840 1.00 31.58 380 THR A CA 1
ATOM 2893 C C . THR A 1 380 ? 33.615 -40.993 5.532 1.00 31.58 380 THR A C 1
ATOM 2895 O O . THR A 1 380 ? 33.377 -42.044 6.113 1.00 31.58 380 THR A O 1
ATOM 2898 N N . PRO A 1 381 ? 34.639 -40.917 4.631 1.00 30.95 381 PRO A N 1
ATOM 2899 C CA . PRO A 1 381 ? 35.846 -40.096 4.839 1.00 30.95 381 PRO A CA 1
ATOM 2900 C C . PRO A 1 381 ? 36.431 -39.349 3.616 1.00 30.95 381 PRO A C 1
ATOM 2902 O O . PRO A 1 381 ? 36.136 -39.602 2.453 1.00 30.95 381 PRO A O 1
ATOM 2905 N N . VAL A 1 382 ? 37.308 -38.406 3.966 1.00 28.62 382 VAL A N 1
ATOM 2906 C CA . VAL A 1 382 ? 38.153 -37.526 3.147 1.00 28.62 382 VAL A CA 1
ATOM 2907 C C . VAL A 1 382 ? 39.231 -38.312 2.386 1.00 28.62 382 VAL A C 1
ATOM 2909 O O . VAL A 1 382 ? 39.955 -39.099 2.992 1.00 28.62 382 VAL A O 1
ATOM 2912 N N . ALA A 1 383 ? 39.420 -38.017 1.095 1.00 26.62 383 ALA A N 1
ATOM 2913 C CA . ALA A 1 383 ? 40.577 -38.458 0.312 1.00 26.62 383 ALA A CA 1
ATOM 2914 C C . ALA A 1 383 ? 41.314 -37.252 -0.299 1.00 26.62 383 ALA A C 1
ATOM 2916 O O . ALA A 1 383 ? 40.745 -36.465 -1.055 1.00 26.62 383 ALA A O 1
ATOM 2917 N N . LYS A 1 384 ? 42.599 -37.116 0.047 1.00 27.97 384 LYS A N 1
ATOM 2918 C CA . LYS A 1 384 ? 43.563 -36.198 -0.575 1.00 27.97 384 LYS A CA 1
ATOM 2919 C C . LYS A 1 384 ? 43.948 -36.734 -1.955 1.00 27.97 384 LYS A C 1
ATOM 2921 O O . LYS A 1 384 ? 44.366 -37.883 -2.024 1.00 27.97 384 LYS A O 1
ATOM 2926 N N . THR A 1 385 ? 43.936 -35.901 -2.999 1.00 27.05 385 THR A N 1
ATOM 2927 C CA . THR A 1 385 ? 44.729 -36.183 -4.211 1.00 27.05 385 THR A CA 1
ATOM 2928 C C . THR A 1 385 ? 45.266 -34.899 -4.851 1.00 27.05 385 THR A C 1
ATOM 2930 O O . THR A 1 385 ? 44.521 -34.069 -5.355 1.00 27.05 385 THR A O 1
ATOM 2933 N N . THR A 1 386 ? 46.581 -34.749 -4.715 1.00 25.61 386 THR A N 1
ATOM 2934 C CA . THR A 1 386 ? 47.611 -34.283 -5.657 1.00 25.61 386 THR A CA 1
ATOM 2935 C C . THR A 1 386 ? 47.206 -33.448 -6.883 1.00 25.61 386 THR A C 1
ATOM 2937 O O . THR A 1 386 ? 46.445 -33.881 -7.742 1.00 25.61 386 THR A O 1
ATOM 2940 N N . GLN A 1 387 ? 47.861 -32.287 -7.011 1.00 31.42 387 GLN A N 1
ATOM 2941 C CA . GLN A 1 387 ? 47.977 -31.488 -8.233 1.00 31.42 387 GLN A CA 1
ATOM 2942 C C . GLN A 1 387 ? 48.568 -32.309 -9.391 1.00 31.42 387 GLN A C 1
ATOM 2944 O O . GLN A 1 387 ? 49.658 -32.864 -9.263 1.00 31.42 387 GLN A O 1
ATOM 2949 N N . GLN A 1 388 ? 47.906 -32.296 -10.549 1.00 27.23 388 GLN A N 1
ATOM 2950 C CA . GLN A 1 388 ? 48.530 -32.575 -11.842 1.00 27.23 388 GLN A CA 1
ATOM 2951 C C . GLN A 1 388 ? 47.978 -31.617 -12.901 1.00 27.23 388 GLN A C 1
ATOM 2953 O O . GLN A 1 388 ? 46.774 -31.535 -13.133 1.00 27.23 388 GLN A O 1
ATOM 2958 N N . ALA A 1 389 ? 48.892 -30.883 -13.535 1.00 34.09 389 ALA A N 1
ATOM 2959 C CA . ALA A 1 389 ? 48.644 -30.065 -14.710 1.00 34.09 389 ALA A CA 1
ATOM 2960 C C . ALA A 1 389 ? 48.368 -30.959 -15.932 1.00 34.09 389 ALA A C 1
ATOM 2962 O O . ALA A 1 389 ? 49.109 -31.909 -16.186 1.00 34.09 389 ALA A O 1
ATOM 2963 N N . GLY A 1 390 ? 47.330 -30.645 -16.715 1.00 26.66 390 GLY A N 1
ATOM 2964 C CA . GLY A 1 390 ? 46.985 -31.422 -17.907 1.00 26.66 390 GLY A CA 1
ATOM 2965 C C . GLY A 1 390 ? 45.944 -30.767 -18.818 1.00 26.66 390 GLY A C 1
ATOM 2966 O O . GLY A 1 390 ? 44.753 -30.886 -18.574 1.00 26.66 390 GLY A O 1
ATOM 2967 N N . LYS A 1 391 ? 46.453 -30.117 -19.876 1.00 27.36 391 LYS A N 1
ATOM 2968 C CA . LYS A 1 391 ? 45.920 -29.861 -21.237 1.00 27.36 391 LYS A CA 1
ATOM 2969 C C . LYS A 1 391 ? 44.437 -29.490 -21.449 1.00 27.36 391 LYS A C 1
ATOM 2971 O O . LYS A 1 391 ? 43.513 -30.235 -21.139 1.00 27.36 391 LYS A O 1
ATOM 2976 N N . ALA A 1 392 ? 44.264 -28.365 -22.149 1.00 37.91 392 ALA A N 1
ATOM 2977 C CA . ALA A 1 392 ? 43.011 -27.833 -22.671 1.00 37.91 392 ALA A CA 1
ATOM 2978 C C . ALA A 1 392 ? 42.230 -28.866 -23.505 1.00 37.91 392 ALA A C 1
ATOM 2980 O O . ALA A 1 392 ? 42.723 -29.373 -24.513 1.00 37.91 392 ALA A O 1
ATOM 2981 N N . LYS A 1 393 ? 40.992 -29.139 -23.083 1.00 33.81 393 LYS A N 1
ATOM 2982 C CA . LYS A 1 393 ? 39.947 -29.739 -23.915 1.00 33.81 393 LYS A CA 1
ATOM 2983 C C . LYS A 1 393 ? 39.000 -28.631 -24.358 1.00 33.81 393 LYS A C 1
ATOM 2985 O O . LYS A 1 393 ? 38.528 -27.860 -23.526 1.00 33.81 393 LYS A O 1
ATOM 2990 N N . GLU A 1 394 ? 38.736 -28.594 -25.656 1.00 39.84 394 GLU A N 1
ATOM 2991 C CA . GLU A 1 394 ? 37.715 -27.785 -26.316 1.00 39.84 394 GLU A CA 1
ATOM 2992 C C . GLU A 1 394 ? 36.367 -27.955 -25.589 1.00 39.84 394 GLU A C 1
ATOM 2994 O O . GLU A 1 394 ? 35.789 -29.046 -25.549 1.00 39.84 394 GLU A O 1
ATOM 2999 N N . LYS A 1 395 ? 35.910 -26.896 -24.909 1.00 36.84 395 LYS A N 1
ATOM 3000 C CA . LYS A 1 395 ? 34.646 -26.894 -24.166 1.00 36.84 395 LYS A CA 1
ATOM 3001 C C . LYS A 1 395 ? 33.532 -26.442 -25.103 1.00 36.84 395 LYS A C 1
ATOM 3003 O O . LYS A 1 395 ? 33.559 -25.320 -25.594 1.00 36.84 395 LYS A O 1
ATOM 3008 N N . LYS A 1 396 ? 32.527 -27.297 -25.307 1.00 34.88 396 LYS A N 1
ATOM 3009 C CA . LYS A 1 396 ? 31.243 -26.868 -25.877 1.00 34.88 396 LYS A CA 1
ATOM 3010 C C . LYS A 1 396 ? 30.603 -25.813 -24.955 1.00 34.88 396 LYS A C 1
ATOM 3012 O O . LYS A 1 396 ? 30.659 -26.002 -23.736 1.00 34.88 396 LYS A O 1
ATOM 3017 N N . PRO A 1 397 ? 29.997 -24.748 -25.508 1.00 40.94 397 PRO A N 1
ATOM 3018 C CA . PRO A 1 397 ? 29.450 -23.644 -24.725 1.00 40.94 397 PRO A CA 1
ATOM 3019 C C . PRO A 1 397 ? 28.324 -24.117 -23.796 1.00 40.94 397 PRO A C 1
ATOM 3021 O O . PRO A 1 397 ? 27.465 -24.913 -24.184 1.00 40.94 397 PRO A O 1
ATOM 3024 N N . VAL A 1 398 ? 28.343 -23.630 -22.553 1.00 40.19 398 VAL A N 1
ATOM 3025 C CA . VAL A 1 398 ? 27.331 -23.904 -21.523 1.00 40.19 398 VAL A CA 1
ATOM 3026 C C . VAL A 1 398 ? 26.572 -22.611 -21.239 1.00 40.19 398 VAL A C 1
ATOM 3028 O O . VAL A 1 398 ? 27.181 -21.581 -20.984 1.00 40.19 398 VAL A O 1
ATOM 3031 N N . MET A 1 399 ? 25.239 -22.682 -21.261 1.00 39.38 399 MET A N 1
ATOM 3032 C CA . MET A 1 399 ? 24.332 -21.578 -20.927 1.00 39.38 399 MET A CA 1
ATOM 3033 C C . MET A 1 399 ? 24.562 -21.045 -19.494 1.00 39.38 399 MET A C 1
ATOM 3035 O O . MET A 1 399 ? 24.388 -21.814 -18.543 1.00 39.38 399 MET A O 1
ATOM 3039 N N . PRO A 1 400 ? 24.820 -19.740 -19.305 1.00 41.56 400 PRO A N 1
ATOM 3040 C CA . PRO A 1 400 ? 24.939 -19.125 -17.978 1.00 41.56 400 PRO A CA 1
ATOM 3041 C C . PRO A 1 400 ? 23.596 -18.981 -17.239 1.00 41.56 400 PRO A C 1
ATOM 3043 O O . PRO A 1 400 ? 23.558 -18.985 -16.010 1.00 41.56 400 PRO A O 1
ATOM 3046 N N . CYS A 1 401 ? 22.453 -18.985 -17.935 1.00 41.56 401 CYS A N 1
ATOM 3047 C CA . CYS A 1 401 ? 21.136 -18.804 -17.300 1.00 41.56 401 CYS A CA 1
ATOM 3048 C C . CYS A 1 401 ? 20.632 -20.009 -16.470 1.00 41.56 401 CYS A C 1
ATOM 3050 O O . CYS A 1 401 ? 19.478 -20.012 -16.039 1.00 41.56 401 CYS A O 1
ATOM 3052 N N . ARG A 1 402 ? 21.448 -21.054 -16.255 1.00 37.25 402 ARG A N 1
ATOM 3053 C CA . ARG A 1 402 ? 21.063 -22.266 -15.504 1.00 37.25 402 ARG A CA 1
ATOM 3054 C C . ARG A 1 402 ? 21.825 -22.486 -14.194 1.00 37.25 402 ARG A C 1
ATOM 3056 O O . ARG A 1 402 ? 21.690 -23.557 -13.609 1.00 37.25 402 ARG A O 1
ATOM 3063 N N . GLN A 1 403 ? 22.579 -21.503 -13.703 1.00 37.22 403 GLN A N 1
ATOM 3064 C CA . GLN A 1 403 ? 23.140 -21.543 -12.347 1.00 37.22 403 GLN A CA 1
ATOM 3065 C C . GLN A 1 403 ? 22.400 -20.561 -11.439 1.00 37.22 403 GLN A C 1
ATOM 3067 O O . GLN A 1 403 ? 22.837 -19.443 -11.210 1.00 37.22 403 GLN A O 1
ATOM 3072 N N . LYS A 1 404 ? 21.248 -20.993 -10.919 1.00 40.16 404 LYS A N 1
ATOM 3073 C CA . LYS A 1 404 ? 20.432 -20.199 -9.989 1.00 40.16 404 LYS A CA 1
ATOM 3074 C C . LYS A 1 404 ? 20.852 -20.324 -8.514 1.00 40.16 404 LYS A C 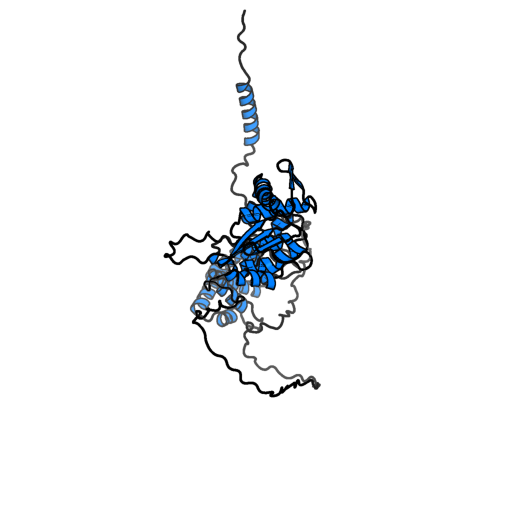1
ATOM 3076 O O . LYS A 1 404 ? 20.128 -19.840 -7.658 1.00 40.16 404 LYS A O 1
ATOM 3081 N N . GLU A 1 405 ? 21.981 -20.966 -8.192 1.00 37.44 405 GLU A N 1
ATOM 3082 C CA . GLU A 1 405 ? 22.274 -21.373 -6.799 1.00 37.44 405 GLU A CA 1
ATOM 3083 C C . GLU A 1 405 ? 23.729 -21.211 -6.337 1.00 37.44 405 GLU A C 1
ATOM 3085 O O . GLU A 1 405 ? 24.082 -21.633 -5.238 1.00 37.44 405 GLU A O 1
ATOM 3090 N N . LYS A 1 406 ? 24.602 -20.576 -7.120 1.00 33.00 406 LYS A N 1
ATOM 3091 C CA . LYS A 1 406 ? 25.933 -20.199 -6.630 1.00 33.00 406 LYS A CA 1
ATOM 3092 C C . LYS A 1 406 ? 26.090 -18.717 -6.875 1.00 33.00 406 LYS A C 1
ATOM 3094 O O . LYS A 1 406 ? 26.000 -18.295 -8.021 1.00 33.00 406 LYS A O 1
ATOM 3099 N N . GLY A 1 407 ? 26.225 -17.946 -5.796 1.00 33.56 407 GLY A N 1
ATOM 3100 C CA . GLY A 1 407 ? 26.444 -16.507 -5.870 1.00 33.56 407 GLY A CA 1
ATOM 3101 C C . GLY A 1 407 ? 27.464 -16.188 -6.958 1.00 33.56 407 GLY A C 1
ATOM 3102 O O . GLY A 1 407 ? 28.516 -16.826 -7.025 1.00 33.56 407 GLY A O 1
ATOM 3103 N N . PHE A 1 408 ? 27.102 -15.262 -7.842 1.00 33.56 408 PHE A N 1
ATOM 3104 C CA . PHE A 1 408 ? 28.002 -14.743 -8.858 1.00 33.56 408 PHE A CA 1
ATOM 3105 C C . PHE A 1 408 ? 29.184 -14.094 -8.132 1.00 33.56 408 PHE A C 1
ATOM 3107 O O . PHE A 1 408 ? 29.029 -13.054 -7.500 1.00 33.56 408 PHE A O 1
ATOM 3114 N N . VAL A 1 409 ? 30.348 -14.740 -8.172 1.00 27.23 409 VAL A N 1
ATOM 3115 C CA . VAL A 1 409 ? 31.615 -14.104 -7.812 1.00 27.23 409 VAL A CA 1
ATOM 3116 C C . VAL A 1 409 ? 32.201 -13.602 -9.119 1.00 27.23 409 VAL A C 1
ATOM 3118 O O . VAL A 1 409 ? 32.621 -14.403 -9.952 1.00 27.23 409 VAL A O 1
ATOM 3121 N N . TYR A 1 410 ? 32.162 -12.288 -9.309 1.00 35.12 410 TYR A N 1
ATOM 3122 C CA . TYR A 1 410 ? 32.956 -11.617 -10.328 1.00 35.12 410 TYR A CA 1
ATOM 3123 C C . TYR A 1 410 ? 34.310 -11.272 -9.699 1.00 35.12 410 TYR A C 1
ATOM 3125 O O . TYR A 1 410 ? 34.355 -10.821 -8.554 1.00 35.12 410 TYR A O 1
ATOM 3133 N N . GLU A 1 411 ? 35.408 -11.491 -10.418 1.00 31.02 411 GLU A N 1
ATOM 3134 C CA . GLU A 1 411 ? 36.598 -10.670 -10.199 1.00 31.02 411 GLU A CA 1
ATOM 3135 C C . GLU A 1 411 ? 36.440 -9.461 -11.116 1.00 31.02 411 GLU A C 1
ATOM 3137 O O . GLU A 1 411 ? 36.369 -9.614 -12.336 1.00 31.02 411 GLU A O 1
ATOM 3142 N N . ASP A 1 412 ? 36.300 -8.275 -10.525 1.00 30.02 412 ASP A N 1
ATOM 3143 C CA . ASP A 1 412 ? 36.131 -7.038 -11.282 1.00 30.02 412 ASP A CA 1
ATOM 3144 C C . ASP A 1 412 ? 37.318 -6.831 -12.241 1.00 30.02 412 ASP A C 1
ATOM 3146 O O . ASP A 1 412 ? 38.475 -6.936 -11.814 1.00 30.02 412 ASP A O 1
ATOM 3150 N N . PRO A 1 413 ? 37.088 -6.499 -13.525 1.00 32.09 413 PRO A N 1
ATOM 3151 C CA . PRO A 1 413 ? 38.151 -6.040 -14.397 1.00 32.09 413 PRO A CA 1
ATOM 3152 C C . PRO A 1 413 ? 38.817 -4.809 -13.766 1.00 32.09 413 PRO A C 1
ATOM 3154 O O . PRO A 1 413 ? 38.138 -3.964 -13.165 1.00 32.09 413 PRO A O 1
ATOM 3157 N N . PRO A 1 414 ? 40.147 -4.673 -13.889 1.00 29.69 414 PRO A N 1
ATOM 3158 C CA . PRO A 1 414 ? 40.867 -3.564 -13.282 1.00 29.69 414 PRO A CA 1
ATOM 3159 C C . PRO A 1 414 ? 40.340 -2.236 -13.840 1.00 29.69 414 PRO A C 1
ATOM 3161 O O . PRO A 1 414 ? 40.530 -1.941 -15.017 1.00 29.69 414 PRO A O 1
ATOM 3164 N N . GLY A 1 415 ? 39.667 -1.437 -13.004 1.00 39.59 415 GLY A N 1
ATOM 3165 C CA . GLY A 1 415 ? 39.108 -0.146 -13.425 1.00 39.59 415 GLY A CA 1
ATOM 3166 C C . GLY A 1 415 ? 37.730 0.200 -12.870 1.00 39.59 415 GLY A C 1
ATOM 3167 O O . GLY A 1 415 ? 37.412 1.383 -12.759 1.00 39.59 415 GLY A O 1
ATOM 3168 N N . ILE A 1 416 ? 36.921 -0.788 -12.481 1.00 33.78 416 ILE A N 1
ATOM 3169 C CA . ILE A 1 416 ? 35.595 -0.527 -11.905 1.00 33.78 416 ILE A CA 1
ATOM 3170 C C . ILE A 1 416 ? 35.757 0.095 -10.508 1.00 33.78 416 ILE A C 1
ATOM 3172 O O . ILE A 1 416 ? 36.479 -0.416 -9.657 1.00 33.78 416 ILE A O 1
ATOM 3176 N N . GLY A 1 417 ? 35.128 1.254 -10.283 1.00 38.03 417 GLY A N 1
ATOM 3177 C CA . GLY A 1 417 ? 35.192 1.988 -9.011 1.00 38.03 417 GLY A CA 1
ATOM 3178 C C . GLY A 1 417 ? 36.447 2.847 -8.795 1.00 38.03 417 GLY A C 1
ATOM 3179 O O . GLY A 1 417 ? 36.557 3.510 -7.760 1.00 38.03 417 GLY A O 1
ATOM 3180 N N . LEU A 1 418 ? 37.381 2.904 -9.754 1.00 30.02 418 LEU A N 1
ATOM 3181 C CA . LEU A 1 418 ? 38.497 3.846 -9.677 1.00 30.02 418 LEU A CA 1
ATOM 3182 C C . LEU A 1 418 ? 38.028 5.259 -10.049 1.00 30.02 418 LEU A C 1
ATOM 3184 O O . LEU A 1 418 ? 37.522 5.516 -11.138 1.00 30.02 418 LEU A O 1
ATOM 3188 N N . ARG A 1 419 ? 38.230 6.196 -9.115 1.00 34.03 419 ARG A N 1
ATOM 3189 C CA . ARG A 1 419 ? 38.099 7.640 -9.346 1.00 34.03 419 ARG A CA 1
ATOM 3190 C C . ARG A 1 419 ? 38.909 8.022 -10.586 1.00 34.03 419 ARG A C 1
ATOM 3192 O O . ARG A 1 419 ? 40.106 7.742 -10.631 1.00 34.03 419 ARG A O 1
ATOM 3199 N N . ALA A 1 420 ? 38.297 8.759 -11.512 1.00 32.94 420 ALA A N 1
ATOM 3200 C CA . ALA A 1 420 ? 39.061 9.590 -12.433 1.00 32.94 420 ALA A CA 1
ATOM 3201 C C . ALA A 1 420 ? 40.046 10.428 -11.600 1.00 32.94 420 ALA A C 1
ATOM 3203 O O . ALA A 1 420 ? 39.648 11.156 -10.684 1.00 32.94 420 ALA A O 1
ATOM 3204 N N . THR A 1 421 ? 41.342 10.259 -11.847 1.00 32.25 421 THR A N 1
ATOM 3205 C CA . THR A 1 421 ? 42.382 11.032 -11.170 1.00 32.25 421 THR A CA 1
ATOM 3206 C C . THR A 1 421 ? 42.166 12.519 -11.459 1.00 32.25 421 THR A C 1
ATOM 3208 O O . THR A 1 421 ? 42.032 12.887 -12.628 1.00 32.25 421 THR A O 1
ATOM 3211 N N . PRO A 1 422 ? 42.125 13.391 -10.435 1.00 34.00 422 PRO A N 1
ATOM 3212 C CA . PRO A 1 422 ? 41.871 14.809 -10.628 1.00 34.00 422 PRO A CA 1
ATOM 3213 C C . PRO A 1 422 ? 43.116 15.453 -11.231 1.00 34.00 422 PRO A C 1
ATOM 3215 O O . PRO A 1 422 ? 44.117 15.673 -10.553 1.00 34.00 422 PRO A O 1
ATOM 3218 N N . GLY A 1 423 ? 43.044 15.724 -12.528 1.00 35.16 423 GLY A N 1
ATOM 3219 C CA . GLY A 1 423 ? 44.159 16.256 -13.295 1.00 35.16 423 GLY A CA 1
ATOM 3220 C C . GLY A 1 423 ? 43.739 17.171 -14.435 1.00 35.16 423 GLY A C 1
ATOM 3221 O O . GLY A 1 423 ? 44.400 17.139 -15.458 1.00 35.16 423 GLY A O 1
ATOM 3222 N N . ALA A 1 424 ? 42.657 17.944 -14.288 1.00 34.06 424 ALA A N 1
ATOM 3223 C CA . ALA A 1 424 ? 42.497 19.280 -14.878 1.00 34.06 424 ALA A CA 1
ATOM 3224 C C . ALA A 1 424 ? 41.129 19.875 -14.495 1.00 34.06 424 ALA A C 1
ATOM 3226 O O . ALA A 1 424 ? 40.089 19.291 -14.771 1.00 34.06 424 ALA A O 1
ATOM 3227 N N . VAL A 1 425 ? 41.172 21.085 -13.934 1.00 31.83 425 VAL A N 1
ATOM 3228 C CA . VAL A 1 425 ? 40.057 22.005 -13.634 1.00 31.83 425 VAL A CA 1
ATOM 3229 C C . VAL A 1 425 ? 39.207 21.640 -12.408 1.00 31.83 425 VAL A C 1
ATOM 3231 O O . VAL A 1 425 ? 38.329 20.785 -12.429 1.00 31.83 425 VAL A O 1
ATOM 3234 N N . GLY A 1 426 ? 39.488 22.331 -11.300 1.00 36.88 426 GLY A N 1
ATOM 3235 C CA . GLY A 1 426 ? 38.776 22.173 -10.038 1.00 36.88 426 GLY A CA 1
ATOM 3236 C C . GLY A 1 426 ? 37.378 22.785 -10.052 1.00 36.88 426 GLY A C 1
ATOM 3237 O O . GLY A 1 426 ? 37.188 23.882 -10.563 1.00 36.88 426 GLY A O 1
ATOM 3238 N N . LEU A 1 427 ? 36.436 22.096 -9.407 1.00 30.52 427 LEU A N 1
ATOM 3239 C CA . LEU A 1 427 ? 35.236 22.658 -8.787 1.00 30.52 427 LEU A CA 1
ATOM 3240 C C . LEU A 1 427 ? 34.779 21.707 -7.671 1.00 30.52 427 LEU A C 1
ATOM 3242 O O . LEU A 1 427 ? 34.706 20.493 -7.850 1.00 30.52 427 LEU A O 1
ATOM 3246 N N . ALA A 1 428 ? 34.529 22.274 -6.493 1.00 28.83 428 ALA A N 1
ATOM 3247 C CA . ALA A 1 428 ? 34.039 21.567 -5.320 1.00 28.83 428 ALA A CA 1
ATOM 3248 C C . ALA A 1 428 ? 32.644 20.969 -5.578 1.00 28.83 428 ALA A C 1
ATOM 3250 O O . ALA A 1 428 ? 31.777 21.626 -6.154 1.00 28.83 428 ALA A O 1
ATOM 3251 N N . ALA A 1 429 ? 32.421 19.734 -5.127 1.00 29.36 429 ALA A N 1
ATOM 3252 C CA . ALA A 1 429 ? 31.130 19.062 -5.230 1.00 29.36 429 ALA A CA 1
ATOM 3253 C C . ALA A 1 429 ? 30.102 19.707 -4.282 1.00 29.36 429 ALA A C 1
ATOM 3255 O O . ALA A 1 429 ? 30.258 19.670 -3.062 1.00 29.36 429 ALA A O 1
ATOM 3256 N N . ALA A 1 430 ? 29.042 20.275 -4.856 1.00 28.72 430 ALA A N 1
ATOM 3257 C CA . ALA A 1 430 ? 27.819 20.658 -4.156 1.00 28.72 430 ALA A CA 1
ATOM 3258 C C . ALA A 1 430 ? 26.751 19.552 -4.328 1.00 28.72 430 ALA A C 1
ATOM 3260 O O . ALA A 1 430 ? 26.781 18.833 -5.329 1.00 28.72 430 ALA A O 1
ATOM 3261 N N . PRO A 1 431 ? 25.807 19.391 -3.381 1.00 28.48 431 PRO A N 1
ATOM 3262 C CA . PRO A 1 431 ? 24.764 18.370 -3.465 1.00 28.48 431 PRO A CA 1
ATOM 3263 C C . PRO A 1 431 ? 23.824 18.612 -4.656 1.00 28.48 431 PRO A C 1
ATOM 3265 O O . PRO A 1 431 ? 23.349 19.727 -4.878 1.00 28.48 431 PRO A O 1
ATOM 3268 N N . VAL A 1 432 ? 23.536 17.542 -5.402 1.00 30.73 432 VAL A N 1
ATOM 3269 C CA . VAL A 1 432 ? 22.648 17.539 -6.571 1.00 30.73 432 VAL A CA 1
A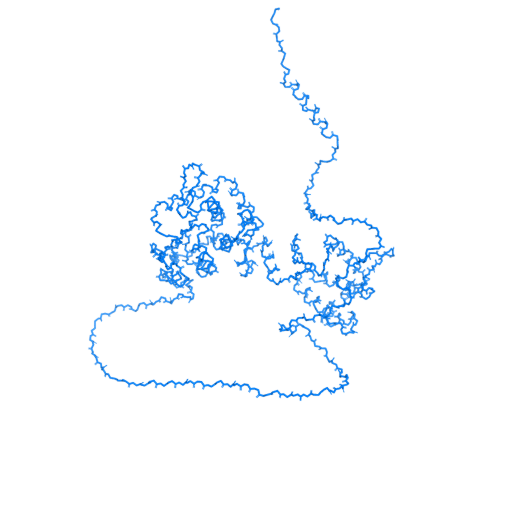TOM 3270 C C . VAL A 1 432 ? 21.193 17.688 -6.115 1.00 30.73 432 VAL A C 1
ATOM 3272 O O . VAL A 1 432 ? 20.660 16.834 -5.409 1.00 30.73 432 VAL A O 1
ATOM 3275 N N . LYS A 1 433 ? 20.535 18.778 -6.528 1.00 26.81 433 LYS A N 1
ATOM 3276 C CA . LYS A 1 433 ? 19.069 18.892 -6.527 1.00 26.81 433 LYS A CA 1
ATOM 3277 C C . LYS A 1 433 ? 18.544 18.249 -7.810 1.00 26.81 433 LYS A C 1
ATOM 3279 O O . LYS A 1 433 ? 18.911 18.700 -8.891 1.00 26.81 433 LYS A O 1
ATOM 3284 N N . LEU A 1 434 ? 17.658 17.257 -7.693 1.00 31.56 434 LEU A N 1
ATOM 3285 C CA . LEU A 1 434 ? 16.808 16.856 -8.815 1.00 31.56 434 LEU A CA 1
ATOM 3286 C C . LEU A 1 434 ? 15.922 18.048 -9.197 1.00 31.56 434 LEU A C 1
ATOM 3288 O O . LEU A 1 434 ? 15.186 18.575 -8.360 1.00 31.56 434 LEU A O 1
ATOM 3292 N N . SER A 1 435 ? 16.016 18.490 -10.448 1.00 30.22 435 SER A N 1
ATOM 3293 C CA . SER A 1 435 ? 15.125 19.505 -11.000 1.00 30.22 435 SER A CA 1
ATOM 3294 C C . SER A 1 435 ? 13.856 18.819 -11.496 1.00 30.22 435 SER A C 1
ATOM 3296 O O . SER A 1 435 ? 13.855 18.233 -12.573 1.00 30.22 435 SER A O 1
ATOM 3298 N N . SER A 1 436 ? 12.773 18.905 -10.725 1.00 30.08 436 SER A N 1
ATOM 3299 C CA . SER A 1 436 ? 11.428 18.612 -11.224 1.00 30.08 436 SER A CA 1
ATOM 3300 C C . SER A 1 436 ? 11.078 19.597 -12.339 1.00 30.08 436 SER A C 1
ATOM 3302 O O . SER A 1 436 ? 11.206 20.810 -12.153 1.00 30.08 436 SER A O 1
ATOM 3304 N N . SER A 1 437 ? 10.618 19.102 -13.482 1.00 31.06 437 SER A N 1
ATOM 3305 C CA . SER A 1 437 ? 9.963 19.930 -14.490 1.00 31.06 437 SER A CA 1
ATOM 3306 C C . SER A 1 437 ? 8.659 20.494 -13.914 1.00 31.06 437 SER A C 1
ATOM 3308 O O . SER A 1 437 ? 7.698 19.777 -13.647 1.00 31.06 437 SER A O 1
ATOM 3310 N N . THR A 1 438 ? 8.628 21.805 -13.693 1.00 30.94 438 THR A N 1
ATOM 3311 C CA . THR A 1 438 ? 7.408 22.552 -13.355 1.00 30.94 438 THR A CA 1
ATOM 3312 C C . THR A 1 438 ? 6.721 22.975 -14.663 1.00 30.94 438 THR A C 1
ATOM 3314 O O . THR A 1 438 ? 7.425 23.340 -15.610 1.00 30.94 438 THR A O 1
ATOM 3317 N N . PRO A 1 439 ? 5.378 22.939 -14.765 1.00 32.03 439 PRO A N 1
ATOM 3318 C CA . PRO A 1 439 ? 4.667 23.307 -15.988 1.00 32.03 439 PRO A CA 1
ATOM 3319 C C . PRO A 1 439 ? 4.892 24.781 -16.340 1.00 32.03 439 PRO A C 1
ATOM 3321 O O . PRO A 1 439 ? 5.049 25.623 -15.455 1.00 32.03 439 PRO A O 1
ATOM 3324 N N . SER A 1 440 ? 4.903 25.080 -17.641 1.00 38.44 440 SER A N 1
ATOM 3325 C CA . SER A 1 440 ? 5.113 26.413 -18.206 1.00 38.44 440 SER A CA 1
ATOM 3326 C C . SER A 1 440 ? 4.326 27.500 -17.470 1.00 38.44 440 SER A C 1
ATOM 3328 O O . SER A 1 440 ? 3.103 27.575 -17.572 1.00 38.44 440 SER A O 1
ATOM 3330 N N . SER A 1 441 ? 5.040 28.392 -16.785 1.00 34.28 441 SER A N 1
ATOM 3331 C CA . SER A 1 441 ? 4.514 29.666 -16.309 1.00 34.28 441 SER A CA 1
ATOM 3332 C C . SER A 1 441 ? 5.143 30.799 -17.120 1.00 34.28 441 SER A C 1
ATOM 3334 O O . SER A 1 441 ? 6.321 31.131 -17.008 1.00 34.28 441 SER A O 1
ATOM 3336 N N . LEU A 1 442 ? 4.321 31.402 -17.977 1.00 41.25 442 LEU A N 1
ATOM 3337 C CA . LEU A 1 442 ? 4.505 32.769 -18.452 1.00 41.25 442 LEU A CA 1
ATOM 3338 C C . LEU A 1 442 ? 4.639 33.669 -17.221 1.00 41.25 442 LEU A C 1
ATOM 3340 O O . LEU A 1 442 ? 3.614 33.937 -16.612 1.00 41.25 442 LEU A O 1
ATOM 3344 N N . LEU A 1 443 ? 5.850 34.078 -16.823 1.00 40.75 443 LEU A N 1
ATOM 3345 C CA . LEU A 1 443 ? 6.122 35.246 -15.961 1.00 40.75 443 LEU A CA 1
ATOM 3346 C C . LEU A 1 443 ? 7.631 35.386 -15.680 1.00 40.75 443 LEU A C 1
ATOM 3348 O O . LEU A 1 443 ? 8.097 35.267 -14.553 1.00 40.75 443 LEU A O 1
ATOM 3352 N N . THR A 1 444 ? 8.412 35.715 -16.706 1.00 41.16 444 THR A N 1
ATOM 3353 C CA . THR A 1 444 ? 9.726 36.356 -16.518 1.00 41.16 444 THR A CA 1
ATOM 3354 C C . THR A 1 444 ? 9.875 37.493 -17.520 1.00 41.16 444 THR A C 1
ATOM 3356 O O . THR A 1 444 ? 10.678 37.434 -18.445 1.00 41.16 444 THR A O 1
ATOM 3359 N N . ASN A 1 445 ? 9.057 38.534 -17.362 1.00 47.06 445 ASN A N 1
ATOM 3360 C CA . ASN A 1 445 ? 9.325 39.828 -17.980 1.00 47.06 445 ASN A CA 1
ATOM 3361 C C . ASN A 1 445 ? 9.608 40.835 -16.849 1.00 47.06 445 ASN A C 1
ATOM 3363 O O . ASN A 1 445 ? 8.702 41.112 -16.057 1.00 47.06 445 ASN A O 1
ATOM 3367 N N . PRO A 1 446 ? 10.836 41.372 -16.733 1.00 51.88 446 PRO A N 1
ATOM 3368 C CA . PRO A 1 446 ? 11.238 42.241 -15.623 1.00 51.88 446 PRO A CA 1
ATOM 3369 C C . PRO A 1 446 ? 10.496 43.593 -15.580 1.00 51.88 446 PRO A C 1
ATOM 3371 O O . PRO A 1 446 ? 10.647 44.342 -14.620 1.00 51.88 446 PRO A O 1
ATOM 3374 N N . LEU A 1 447 ? 9.648 43.894 -16.571 1.00 52.34 447 LEU A N 1
ATOM 3375 C CA . LEU A 1 447 ? 8.799 45.091 -16.617 1.00 52.34 447 LEU A CA 1
ATOM 3376 C C . LEU A 1 447 ? 7.427 44.931 -15.930 1.00 52.34 447 LEU A C 1
ATOM 3378 O O . LEU A 1 447 ? 6.734 45.924 -15.718 1.00 52.34 447 LEU A O 1
ATOM 3382 N N . LEU A 1 448 ? 7.017 43.711 -15.560 1.00 50.44 448 LEU A N 1
ATOM 3383 C CA . LEU A 1 448 ? 5.664 43.450 -15.039 1.00 50.44 448 LEU A CA 1
ATOM 3384 C C . LEU A 1 448 ? 5.483 43.843 -13.561 1.00 50.44 448 LEU A C 1
ATOM 3386 O O . LEU A 1 448 ? 4.410 44.302 -13.176 1.00 50.44 448 LEU A O 1
ATOM 3390 N N . LEU A 1 449 ? 6.535 43.739 -12.744 1.00 46.34 449 LEU A N 1
ATOM 3391 C CA . LEU A 1 449 ? 6.507 44.132 -11.330 1.00 46.34 449 LEU A CA 1
ATOM 3392 C C . LEU A 1 449 ? 6.384 45.656 -11.108 1.00 46.34 449 LEU A C 1
ATOM 3394 O O . LEU A 1 449 ? 5.531 46.062 -10.316 1.00 46.34 449 LEU A O 1
ATOM 3398 N N . PRO A 1 450 ? 7.152 46.524 -11.802 1.00 53.56 450 PRO A N 1
ATOM 3399 C CA . PRO A 1 450 ? 6.960 47.968 -11.673 1.00 53.56 450 PRO A CA 1
ATOM 3400 C C . PRO A 1 450 ? 5.611 48.431 -12.250 1.00 53.56 450 PRO A C 1
ATOM 3402 O O . PRO A 1 450 ? 4.995 49.326 -11.679 1.00 53.56 450 PRO A O 1
ATOM 3405 N N . MET A 1 451 ? 5.087 47.784 -13.300 1.00 59.31 451 MET A N 1
ATOM 3406 C CA . MET A 1 451 ? 3.761 48.109 -13.854 1.00 59.31 451 MET A CA 1
ATOM 3407 C C . MET A 1 451 ? 2.603 47.729 -12.920 1.00 59.31 451 MET A C 1
ATOM 3409 O O . MET A 1 451 ? 1.645 48.492 -12.798 1.00 59.31 451 MET A O 1
ATOM 3413 N N . LEU A 1 452 ? 2.692 46.597 -12.212 1.00 56.16 452 LEU A N 1
ATOM 3414 C CA . LEU A 1 452 ? 1.689 46.198 -11.215 1.00 56.16 452 LEU A CA 1
ATOM 3415 C C . LEU A 1 452 ? 1.713 47.094 -9.967 1.00 56.16 452 LEU A C 1
ATOM 3417 O O . LEU A 1 452 ? 0.655 47.398 -9.417 1.00 56.16 452 LEU A O 1
ATOM 3421 N N . LEU A 1 453 ? 2.890 47.578 -9.557 1.00 57.56 453 LEU A N 1
ATOM 3422 C CA . LEU A 1 453 ? 3.024 48.534 -8.451 1.00 57.56 453 LEU A CA 1
ATOM 3423 C C . LEU A 1 453 ? 2.475 49.922 -8.813 1.00 57.56 453 LEU A C 1
ATOM 3425 O O . LEU A 1 453 ? 1.750 50.518 -8.018 1.00 57.56 453 LEU A O 1
ATOM 3429 N N . ILE A 1 454 ? 2.750 50.411 -10.026 1.00 69.62 454 ILE A N 1
ATOM 3430 C CA . ILE A 1 454 ? 2.209 51.688 -10.518 1.00 69.62 454 ILE A CA 1
ATOM 3431 C C . ILE A 1 454 ? 0.686 51.589 -10.713 1.00 69.62 454 ILE A C 1
ATOM 3433 O O . ILE A 1 454 ? -0.045 52.488 -10.299 1.00 69.62 454 ILE A O 1
ATOM 3437 N N . GLY A 1 455 ? 0.189 50.473 -11.258 1.00 69.00 455 GLY A N 1
ATOM 3438 C CA . GLY A 1 455 ? -1.246 50.213 -11.414 1.00 69.00 455 GLY A CA 1
ATOM 3439 C C . GLY A 1 455 ? -1.995 50.104 -10.080 1.00 69.00 455 GLY A C 1
ATOM 3440 O O . GLY A 1 455 ? -3.088 50.651 -9.946 1.00 69.00 455 GLY A O 1
ATOM 3441 N N . GLY A 1 456 ? -1.392 49.469 -9.068 1.00 69.69 456 GLY A N 1
ATOM 3442 C CA . GLY A 1 456 ? -1.956 49.375 -7.718 1.00 69.69 456 GLY A CA 1
ATOM 3443 C C . GLY A 1 456 ? -2.034 50.726 -6.999 1.00 69.69 456 GLY A C 1
ATOM 3444 O O . GLY A 1 456 ? -3.044 51.026 -6.360 1.00 69.69 456 GLY A O 1
ATOM 3445 N N . LEU A 1 457 ? -1.014 51.576 -7.159 1.00 66.38 457 LEU A N 1
ATOM 3446 C CA . LEU A 1 457 ? -0.989 52.928 -6.589 1.00 66.38 457 LEU A CA 1
ATOM 3447 C C . LEU A 1 457 ? -1.998 53.870 -7.271 1.00 66.38 457 LEU A C 1
ATOM 3449 O O . LEU A 1 457 ? -2.681 54.630 -6.584 1.00 66.38 457 LEU A O 1
ATOM 3453 N N . LEU A 1 458 ? -2.165 53.774 -8.595 1.00 63.12 458 LEU A N 1
ATOM 3454 C CA . LEU A 1 458 ? -3.192 54.519 -9.340 1.00 63.12 458 LEU A CA 1
ATOM 3455 C C . LEU A 1 458 ? -4.616 54.065 -8.990 1.00 63.12 458 LEU A C 1
ATOM 3457 O O . LEU A 1 458 ? -5.507 54.900 -8.840 1.00 63.12 458 LEU A O 1
ATOM 3461 N N . PHE A 1 459 ? -4.838 52.761 -8.798 1.00 63.31 459 PHE A N 1
ATOM 3462 C CA . PHE A 1 459 ? -6.142 52.230 -8.394 1.00 63.31 459 PHE A CA 1
ATOM 3463 C C . PHE A 1 459 ? -6.524 52.652 -6.967 1.00 63.31 459 PHE A C 1
ATOM 3465 O O . PHE A 1 459 ? -7.682 52.985 -6.714 1.00 63.31 459 PHE A O 1
ATOM 3472 N N . ALA A 1 460 ? -5.557 52.703 -6.044 1.00 62.25 460 ALA A N 1
ATOM 3473 C CA . ALA A 1 460 ? -5.768 53.204 -4.687 1.00 62.25 460 ALA A CA 1
ATOM 3474 C C . ALA A 1 460 ? -6.052 54.719 -4.662 1.00 62.25 460 ALA A C 1
ATOM 3476 O O . ALA A 1 460 ? -6.972 55.150 -3.968 1.00 62.25 460 ALA A O 1
ATOM 3477 N N . ALA A 1 461 ? -5.342 55.519 -5.465 1.00 63.47 461 ALA A N 1
ATOM 3478 C CA . ALA A 1 461 ? -5.592 56.958 -5.581 1.00 63.47 461 ALA A CA 1
ATOM 3479 C C . ALA A 1 461 ? -6.990 57.260 -6.158 1.00 63.47 461 ALA A C 1
ATOM 3481 O O . ALA A 1 461 ? -7.710 58.101 -5.626 1.00 63.47 461 ALA A O 1
ATOM 3482 N N . LEU A 1 462 ? -7.427 56.514 -7.180 1.00 63.75 462 LEU A N 1
ATOM 3483 C CA . LEU A 1 462 ? -8.754 56.682 -7.787 1.00 63.75 462 LEU A CA 1
ATOM 3484 C C . LEU A 1 462 ? -9.906 56.169 -6.902 1.00 63.75 462 LEU A C 1
ATOM 3486 O O . LEU A 1 462 ? -11.015 56.689 -6.985 1.00 63.75 462 LEU A O 1
ATOM 3490 N N . ARG A 1 463 ? -9.667 55.173 -6.035 1.00 62.69 463 ARG A N 1
ATOM 3491 C CA . ARG A 1 463 ? -10.673 54.646 -5.087 1.00 62.69 463 ARG A CA 1
ATOM 3492 C C . ARG A 1 463 ? -10.875 55.518 -3.843 1.00 62.69 463 ARG A C 1
ATOM 3494 O O . ARG A 1 463 ? -11.945 55.427 -3.245 1.00 62.69 463 ARG A O 1
ATOM 3501 N N . TYR A 1 464 ? -9.884 56.323 -3.449 1.00 57.75 464 TYR A N 1
ATOM 3502 C CA . TYR A 1 464 ? -9.921 57.111 -2.206 1.00 57.75 464 TYR A CA 1
ATOM 3503 C C . TYR A 1 464 ? -10.090 58.627 -2.396 1.00 57.75 464 TYR A C 1
ATOM 3505 O O . TYR A 1 464 ? -10.272 59.340 -1.411 1.00 57.75 464 TYR A O 1
ATOM 3513 N N . SER A 1 465 ? -10.134 59.137 -3.628 1.00 56.81 465 SER A N 1
ATOM 3514 C CA . SER A 1 465 ? -10.533 60.524 -3.895 1.00 56.81 465 SER A CA 1
ATOM 3515 C C . SER A 1 465 ? -12.057 60.651 -4.013 1.00 56.81 465 SER A C 1
ATOM 3517 O O . SER A 1 465 ? -12.620 60.540 -5.099 1.00 56.81 465 SER A O 1
ATOM 3519 N N . LYS A 1 466 ? -12.747 60.914 -2.896 1.00 52.78 466 LYS A N 1
ATOM 3520 C CA . LYS A 1 466 ? -14.072 61.557 -2.936 1.00 52.78 466 LYS A CA 1
ATOM 3521 C C . LYS A 1 466 ? -13.889 63.082 -2.926 1.00 52.78 466 LYS A C 1
ATOM 3523 O O . LYS A 1 466 ? -13.074 63.561 -2.140 1.00 52.78 466 LYS A O 1
ATOM 3528 N N . PRO A 1 467 ? -14.631 63.848 -3.741 1.00 53.91 467 PRO A N 1
ATOM 3529 C CA . PRO A 1 467 ? -14.651 65.300 -3.629 1.00 53.91 467 PRO A CA 1
ATOM 3530 C C . PRO A 1 467 ? -15.484 65.718 -2.408 1.00 53.91 467 PRO A C 1
ATOM 3532 O O . PRO A 1 467 ? -16.618 65.268 -2.246 1.00 53.91 467 PRO A O 1
ATOM 3535 N N . GLU A 1 468 ? -14.930 66.576 -1.549 1.00 48.53 468 GLU A N 1
ATOM 3536 C CA . GLU A 1 468 ? -15.728 67.342 -0.587 1.00 48.53 468 GLU A CA 1
ATOM 3537 C C . GLU A 1 468 ? -16.570 68.377 -1.347 1.00 48.53 468 GLU A C 1
ATOM 3539 O O . GLU A 1 468 ? -16.037 69.282 -1.994 1.00 48.53 468 GLU A O 1
ATOM 3544 N N . GLU A 1 469 ? -17.895 68.264 -1.247 1.00 44.78 469 GLU A N 1
ATOM 3545 C CA . GLU A 1 469 ? -18.806 69.378 -1.501 1.00 44.78 469 GLU A CA 1
ATOM 3546 C C . GLU A 1 469 ? -18.592 70.449 -0.422 1.00 44.78 469 GLU A C 1
ATOM 3548 O O . GLU A 1 469 ? -18.918 70.249 0.750 1.00 44.78 469 GLU A O 1
ATOM 3553 N N . LYS A 1 470 ? -18.069 71.614 -0.815 1.00 45.19 470 LYS A N 1
ATOM 3554 C CA . LYS A 1 470 ? -18.096 72.812 0.030 1.00 45.19 470 LYS A CA 1
ATOM 3555 C C . LYS A 1 470 ? -19.527 73.348 0.121 1.00 45.19 470 LYS A C 1
ATOM 3557 O O . LYS A 1 470 ? -20.090 73.787 -0.880 1.00 45.19 470 LYS A O 1
ATOM 3562 N N . LYS A 1 471 ? -20.080 73.383 1.335 1.00 42.00 471 LYS A N 1
ATOM 3563 C CA . LYS A 1 471 ? -21.142 74.325 1.711 1.00 42.00 471 LYS A CA 1
ATOM 3564 C C . LYS A 1 471 ? -20.503 75.641 2.164 1.00 42.00 471 LYS A C 1
ATOM 3566 O O . LYS A 1 471 ? -19.772 75.622 3.148 1.00 42.00 471 LYS A O 1
ATOM 3571 N N . MET A 1 472 ? -20.910 76.709 1.469 1.00 38.59 472 MET A N 1
ATOM 3572 C CA . MET A 1 472 ? -20.781 78.152 1.760 1.00 38.59 472 MET A CA 1
ATOM 3573 C C . MET A 1 472 ? -19.377 78.755 1.777 1.00 38.59 472 MET A C 1
ATOM 3575 O O . MET A 1 472 ? -18.512 78.308 2.558 1.00 38.59 472 MET A O 1
#

Organism: Aphanomyces astaci (NCBI:txid112090)

Sequence (472 aa):
MTESADGGVECVGGKAECDAHLWMACILDRFKASPKNTSTHMACFESDDSGYTWSDKIAFCFKDAADATALHECKTGHGINLLRELMVVAKAFEGAWQPYTIIEDTLLGSSTSAVTLDMLQDEICRRYKGPAELLPAYCQTVAGVVMRTPPPLLVPQQLQPVAEKVKVQVIWRAYCPACKWFLSGPLYEVLSDPAFQAIVDFELYPSGTTTEVSPGAFKCIGGQSECVGHLYMSCALRLFPQIHDVAANLKCMEDSHHKWERRMSTCFSGSALDQIKACFASNDSKQYLREYIAFTSTIDLPWVPFTKVNDKVLGTPTSGVGYDLLTKSICDAYRSEENRPSVCAPLVKDPLVVAAATEPLVVEAVGSATTTTLAVPTGTPVAKTTQQAGKAKEKKPVMPCRQKEKGFVYEDPPGIGLRATPGAVGLAAAPVKLSSSTPSSLLTNPLLLPMLLIGGLLFAALRYSKPEEKKM